Protein AF-A0A9E4YM69-F1 (afdb_monomer_lite)

Structure (mmCIF, N/CA/C/O backbone):
data_AF-A0A9E4YM69-F1
#
_entry.id   AF-A0A9E4YM69-F1
#
loop_
_atom_site.group_PDB
_atom_site.id
_atom_site.type_symbol
_atom_site.label_atom_id
_atom_site.label_alt_id
_atom_site.label_comp_id
_atom_site.label_asym_id
_atom_site.label_entity_id
_atom_site.label_seq_id
_atom_site.pdbx_PDB_ins_code
_atom_site.Cartn_x
_atom_site.Cartn_y
_atom_site.Cartn_z
_atom_site.occupancy
_atom_site.B_iso_or_equiv
_atom_site.auth_seq_id
_atom_site.auth_comp_id
_atom_site.auth_asym_id
_atom_site.auth_atom_id
_atom_site.pdbx_PDB_model_num
ATOM 1 N N . MET A 1 1 ? 1.958 -13.817 25.295 1.00 31.97 1 MET A N 1
ATOM 2 C CA . MET A 1 1 ? 0.758 -14.683 25.170 1.00 31.97 1 MET A CA 1
ATOM 3 C C . MET A 1 1 ? -0.316 -13.852 24.490 1.00 31.97 1 MET A C 1
ATOM 5 O O . MET A 1 1 ? -0.544 -12.756 24.974 1.00 31.97 1 MET A O 1
ATOM 9 N N . LYS A 1 2 ? -0.912 -14.300 23.371 1.00 38.91 2 LYS A N 1
ATOM 10 C CA . LYS A 1 2 ? -1.986 -13.542 22.699 1.00 38.91 2 LYS A CA 1
ATOM 11 C C . LYS A 1 2 ? -3.112 -13.283 23.701 1.00 38.91 2 LYS A C 1
ATOM 13 O O . LYS A 1 2 ? -3.717 -14.230 24.202 1.00 38.91 2 LYS A O 1
ATOM 18 N N . GLN A 1 3 ? -3.333 -12.017 24.010 1.00 53.41 3 GLN A N 1
ATOM 19 C CA . GLN A 1 3 ? -4.423 -11.559 24.845 1.00 53.41 3 GLN A CA 1
ATOM 20 C C . GLN A 1 3 ? -5.729 -11.704 24.036 1.00 53.41 3 GLN A C 1
ATOM 22 O O . GLN A 1 3 ? -5.868 -11.133 22.956 1.00 53.41 3 GLN A O 1
ATOM 27 N N . LEU A 1 4 ? -6.631 -12.583 24.480 1.00 59.03 4 LEU A N 1
ATOM 28 C CA . LEU A 1 4 ? -7.897 -12.854 23.788 1.00 59.03 4 LEU A CA 1
ATOM 29 C C . LEU A 1 4 ? -8.952 -11.816 24.197 1.00 59.03 4 LEU A C 1
ATOM 31 O O . LEU A 1 4 ? -8.995 -11.474 25.382 1.00 59.03 4 LEU A O 1
ATOM 35 N N . PRO A 1 5 ? -9.818 -11.373 23.267 1.00 60.75 5 PRO A N 1
ATOM 36 C CA . PRO A 1 5 ? -10.906 -10.452 23.579 1.00 60.75 5 PRO A CA 1
ATOM 37 C C . PRO A 1 5 ? -11.847 -11.044 24.634 1.00 60.75 5 PRO A C 1
ATOM 39 O O . PRO A 1 5 ? -12.094 -12.257 24.663 1.00 60.75 5 PRO A O 1
ATOM 42 N N . ILE A 1 6 ? -12.356 -10.174 25.506 1.00 66.88 6 ILE A N 1
ATOM 43 C CA . ILE A 1 6 ? -13.303 -10.529 26.557 1.00 66.88 6 ILE A CA 1
ATOM 44 C C . ILE A 1 6 ? -14.677 -10.043 26.113 1.00 66.88 6 ILE A C 1
ATOM 46 O O . ILE A 1 6 ? -14.873 -8.875 25.823 1.00 66.88 6 ILE A O 1
ATOM 50 N N . LEU A 1 7 ? -15.639 -10.944 26.055 1.00 68.69 7 LEU A N 1
ATOM 51 C CA . LEU A 1 7 ? -17.041 -10.639 25.858 1.00 68.69 7 LEU A CA 1
ATOM 52 C C . LEU A 1 7 ? -17.719 -10.571 27.224 1.00 68.69 7 LEU A C 1
ATOM 54 O O . LEU A 1 7 ? -17.587 -11.485 28.041 1.00 68.69 7 LEU A O 1
ATOM 58 N N . LEU A 1 8 ? -18.428 -9.478 27.459 1.00 70.06 8 LEU A N 1
ATOM 59 C CA . LEU A 1 8 ? -19.214 -9.199 28.646 1.00 70.06 8 LEU A CA 1
ATOM 60 C C . LEU A 1 8 ? -20.683 -9.270 28.284 1.00 70.06 8 LEU A C 1
ATOM 62 O O . LEU A 1 8 ? -21.098 -8.695 27.287 1.00 70.06 8 LEU A O 1
ATOM 66 N N . SER A 1 9 ? -21.481 -9.949 29.094 1.00 69.62 9 SER A N 1
ATOM 67 C CA . SER A 1 9 ? -22.930 -9.934 28.937 1.00 69.62 9 SER A CA 1
ATOM 68 C C . SER A 1 9 ? -23.597 -9.733 30.287 1.00 69.62 9 SER A C 1
ATOM 70 O O . SER A 1 9 ? -23.292 -10.456 31.238 1.00 69.62 9 SER A O 1
ATOM 72 N N . TYR A 1 10 ? -24.460 -8.726 30.380 1.00 70.81 10 TYR A N 1
ATOM 73 C CA . TYR A 1 10 ? -25.139 -8.361 31.622 1.00 70.81 10 TYR A CA 1
ATOM 74 C C . TYR A 1 10 ? -26.500 -9.039 31.716 1.00 70.81 10 TYR A C 1
ATOM 76 O O . TYR A 1 10 ? -27.250 -9.082 30.744 1.00 70.81 10 TYR A O 1
ATOM 84 N N . PHE A 1 11 ? -26.825 -9.549 32.901 1.00 69.88 11 PHE A N 1
ATOM 85 C CA . PHE A 1 11 ? -28.088 -10.224 33.173 1.00 69.88 11 PHE A CA 1
ATOM 86 C C . PHE A 1 11 ? -28.798 -9.585 34.360 1.00 69.88 11 PHE A C 1
ATOM 88 O O . PHE A 1 11 ? -28.167 -9.266 35.367 1.00 69.88 11 PHE A O 1
ATOM 95 N N . THR A 1 12 ? -30.122 -9.476 34.264 1.00 66.06 12 THR A N 1
ATOM 96 C CA . THR A 1 12 ? -30.983 -8.981 35.349 1.00 66.06 12 THR A CA 1
ATOM 97 C C . THR A 1 12 ? -31.132 -10.018 36.461 1.00 66.06 12 THR A C 1
ATOM 99 O O . THR A 1 12 ? -31.243 -9.667 37.632 1.00 66.06 12 THR A O 1
ATOM 102 N N . THR A 1 13 ? -31.099 -11.316 36.124 1.00 75.19 13 THR A N 1
ATOM 103 C CA . THR A 1 13 ? -31.256 -12.398 37.103 1.00 75.19 13 THR A CA 1
ATOM 104 C C . THR A 1 13 ? -30.125 -13.422 37.073 1.00 75.19 13 THR A C 1
ATOM 106 O O . THR A 1 13 ? -29.592 -13.825 36.035 1.00 75.19 13 THR A O 1
ATOM 109 N N . LYS A 1 14 ? -29.802 -13.960 38.256 1.00 73.38 14 LYS A N 1
ATOM 110 C CA . LYS A 1 14 ? -28.766 -14.994 38.417 1.00 73.38 14 LYS A CA 1
ATOM 111 C C . LYS A 1 14 ? -29.087 -16.272 37.650 1.00 73.38 14 LYS A C 1
ATOM 113 O O . LYS A 1 14 ? -28.181 -16.976 37.206 1.00 73.38 14 LYS A O 1
ATOM 118 N N . ASN A 1 15 ? -30.371 -16.580 37.503 1.00 75.50 15 ASN A N 1
ATOM 119 C CA . ASN A 1 15 ? -30.829 -17.768 36.797 1.00 75.50 15 ASN A CA 1
ATOM 120 C C . ASN A 1 15 ? -30.594 -17.661 35.288 1.00 75.50 15 ASN A C 1
ATOM 122 O O . ASN A 1 15 ? -30.223 -18.656 34.669 1.00 75.50 15 ASN A O 1
ATOM 126 N N . GLU A 1 16 ? -30.755 -16.480 34.694 1.00 77.00 16 GLU A N 1
ATOM 127 C CA . GLU A 1 16 ? -30.446 -16.245 33.279 1.00 77.00 16 GLU A CA 1
ATOM 128 C C . GLU A 1 16 ? -28.951 -16.328 33.006 1.00 77.00 16 GLU A C 1
ATOM 130 O O . GLU A 1 16 ? -28.550 -17.089 32.129 1.00 77.00 16 GLU A O 1
ATOM 135 N N . ALA A 1 17 ? -28.119 -15.691 33.833 1.00 74.12 17 ALA A N 1
ATOM 136 C CA . ALA A 1 17 ? -26.666 -15.793 33.700 1.00 74.12 17 ALA A CA 1
ATOM 137 C C . ALA A 1 17 ? -26.169 -17.246 33.814 1.00 74.12 17 ALA A C 1
ATOM 139 O O . ALA A 1 17 ? -25.280 -17.681 33.082 1.00 74.12 17 ALA A O 1
ATOM 140 N N . VAL A 1 18 ? -26.763 -18.045 34.709 1.00 77.00 18 VAL A N 1
ATOM 141 C CA . VAL A 1 18 ? -26.432 -19.474 34.849 1.00 77.00 18 VAL A CA 1
ATOM 142 C C . VAL A 1 18 ? -26.949 -20.301 33.664 1.00 77.00 18 VAL A C 1
ATOM 144 O O . VAL A 1 18 ? -26.267 -21.240 33.249 1.00 77.00 18 VAL A O 1
ATOM 147 N N . ARG A 1 19 ? -28.122 -19.977 33.099 1.00 78.25 19 ARG A N 1
ATOM 148 C CA . ARG A 1 19 ? -28.621 -20.594 31.855 1.00 78.25 19 ARG A CA 1
ATOM 149 C C . ARG A 1 19 ? -27.692 -20.282 30.683 1.00 78.25 19 ARG A C 1
ATOM 151 O O . ARG A 1 19 ? -27.323 -21.200 29.953 1.00 78.25 19 ARG A O 1
ATOM 158 N N . ALA A 1 20 ? -27.237 -19.038 30.581 1.00 77.00 20 ALA A N 1
ATOM 159 C CA . ALA A 1 20 ? -26.285 -18.599 29.576 1.00 77.00 20 ALA A CA 1
ATOM 160 C C . ALA A 1 20 ? -24.945 -19.320 29.680 1.00 77.00 20 ALA A C 1
ATOM 162 O O . ALA A 1 20 ? -24.451 -19.874 28.698 1.00 77.00 20 ALA A O 1
ATOM 163 N N . LEU A 1 21 ? -24.409 -19.417 30.896 1.00 77.06 21 LEU A N 1
ATOM 164 C CA . LEU A 1 21 ? -23.176 -20.143 31.174 1.00 77.06 21 LEU A CA 1
ATOM 165 C C . LEU A 1 21 ? -23.270 -21.623 30.755 1.00 77.06 21 LEU A C 1
ATOM 167 O O . LEU A 1 21 ? -22.329 -22.165 30.179 1.00 77.06 21 LEU A O 1
ATOM 171 N N . LYS A 1 22 ? -24.416 -22.278 30.995 1.00 77.88 22 LYS A N 1
ATOM 172 C CA . LYS A 1 22 ? -24.658 -23.660 30.545 1.00 77.88 22 LYS A CA 1
ATOM 173 C C . LYS A 1 22 ? -24.766 -23.764 29.022 1.00 77.88 22 LYS A C 1
ATOM 175 O O . LYS A 1 22 ? -24.184 -24.675 28.439 1.00 77.88 22 LYS A O 1
ATOM 180 N N . ALA A 1 23 ? -25.486 -22.851 28.374 1.00 78.75 23 ALA A N 1
ATOM 181 C CA . ALA A 1 23 ? -25.647 -22.852 26.922 1.00 78.75 23 ALA A CA 1
ATOM 182 C C . ALA A 1 23 ? -24.300 -22.658 26.200 1.00 78.75 23 ALA A C 1
ATOM 184 O O . ALA A 1 23 ? -23.998 -23.384 25.251 1.00 78.75 23 ALA A O 1
ATOM 185 N N . LEU A 1 24 ? -23.442 -21.765 26.697 1.00 79.06 24 LEU A N 1
ATOM 186 C CA . LEU A 1 24 ? -22.089 -21.573 26.167 1.00 79.06 24 LEU A CA 1
ATOM 187 C C . LEU A 1 24 ? -21.205 -22.821 26.365 1.00 79.06 24 LEU A C 1
ATOM 189 O O . LEU A 1 24 ? -20.528 -23.239 25.420 1.00 79.06 24 LEU A O 1
ATOM 193 N N . ASP A 1 25 ? -21.282 -23.492 27.523 1.00 74.44 25 ASP A N 1
ATOM 194 C CA . ASP A 1 25 ? -20.552 -24.751 27.762 1.00 74.44 25 ASP A CA 1
ATOM 195 C C . ASP A 1 25 ? -20.985 -25.866 26.790 1.00 74.44 25 ASP A C 1
ATOM 197 O O . ASP A 1 25 ? -20.140 -26.573 26.233 1.00 74.44 25 ASP A O 1
ATOM 201 N N . THR A 1 26 ? -22.287 -25.986 26.482 1.00 75.81 26 THR A N 1
ATOM 202 C CA . THR A 1 26 ? -22.770 -26.982 25.499 1.00 75.81 26 THR A CA 1
ATOM 203 C C . THR A 1 26 ? -22.208 -26.765 24.093 1.00 75.81 26 THR A C 1
ATOM 205 O O . THR A 1 26 ? -22.029 -27.725 23.342 1.00 75.81 26 THR A O 1
ATOM 208 N N . LYS A 1 27 ? -21.846 -25.524 23.747 1.00 75.62 27 LYS A N 1
ATOM 209 C CA . LYS A 1 27 ? -21.207 -25.156 22.474 1.00 75.62 27 LYS A CA 1
ATOM 210 C C . LYS A 1 27 ? -19.674 -25.235 22.520 1.00 75.62 27 LYS A C 1
ATOM 212 O O . LYS A 1 27 ? -19.019 -24.801 21.575 1.00 75.62 27 LYS A O 1
ATOM 217 N N . ARG A 1 28 ? -19.101 -25.840 23.572 1.00 72.06 28 ARG A N 1
ATOM 218 C CA . ARG A 1 28 ? -17.653 -25.995 23.822 1.00 72.06 28 ARG A CA 1
ATOM 219 C C . ARG A 1 28 ? -16.899 -24.671 24.034 1.00 72.06 28 ARG A C 1
ATOM 221 O O . ARG A 1 28 ? -15.680 -24.632 23.862 1.00 72.06 28 ARG A O 1
ATOM 228 N N . LEU A 1 29 ? -17.586 -23.607 24.452 1.00 70.25 29 LEU A N 1
ATOM 229 C CA . LEU A 1 29 ? -16.965 -22.339 24.844 1.00 70.25 29 LEU A CA 1
ATOM 230 C C . LEU A 1 29 ? -16.593 -22.413 26.330 1.00 70.25 29 LEU A C 1
ATOM 232 O O . LEU A 1 29 ? -17.427 -22.211 27.202 1.00 70.25 29 LEU A O 1
ATOM 236 N N . THR A 1 30 ? -15.344 -22.781 26.620 1.00 62.69 30 THR A N 1
ATOM 237 C CA . THR A 1 30 ? -14.936 -23.231 27.969 1.00 62.69 30 THR A CA 1
ATOM 238 C C . THR A 1 30 ? -14.329 -22.145 28.859 1.00 62.69 30 THR A C 1
ATOM 240 O O . THR A 1 30 ? -14.194 -22.343 30.066 1.00 62.69 30 THR A O 1
ATOM 243 N N . ARG A 1 31 ? -13.968 -20.990 28.294 1.00 70.44 31 ARG A N 1
ATOM 244 C CA . ARG A 1 31 ? -13.380 -19.850 29.016 1.00 70.44 31 ARG A CA 1
ATOM 245 C C . ARG A 1 31 ? -14.457 -18.848 29.438 1.00 70.44 31 ARG A C 1
ATOM 247 O O . ARG A 1 31 ? -14.422 -17.683 29.058 1.00 70.44 31 ARG A O 1
ATOM 254 N N . THR A 1 32 ? -15.440 -19.334 30.188 1.00 72.38 32 THR A N 1
ATOM 255 C CA . THR A 1 32 ? -16.595 -18.551 30.646 1.00 72.38 32 THR A CA 1
ATOM 256 C C . THR A 1 32 ? -16.686 -18.514 32.165 1.00 72.38 32 THR A C 1
ATOM 258 O O . THR A 1 32 ? -16.564 -19.557 32.818 1.00 72.38 32 THR A O 1
ATOM 261 N N . ALA A 1 33 ? -16.993 -17.354 32.731 1.00 72.44 33 ALA A N 1
ATOM 262 C CA . ALA A 1 33 ? -17.283 -17.180 34.148 1.00 72.44 33 ALA A CA 1
ATOM 263 C C . ALA A 1 33 ? -18.448 -16.207 34.338 1.00 72.44 33 ALA A C 1
ATOM 265 O O . ALA A 1 33 ? -18.575 -15.240 33.609 1.00 72.44 33 ALA A O 1
ATOM 266 N N . VAL A 1 34 ? -19.292 -16.445 35.336 1.00 72.44 34 VAL A N 1
ATOM 267 C CA . VAL A 1 34 ? -20.260 -15.459 35.822 1.00 72.44 34 VAL A CA 1
ATOM 268 C C . VAL A 1 34 ? -19.661 -14.792 37.051 1.00 72.44 34 VAL A C 1
ATOM 270 O O . VAL A 1 34 ? -19.283 -15.479 38.001 1.00 72.44 34 VAL A O 1
ATOM 273 N N . ALA A 1 35 ? -19.559 -13.473 37.025 1.00 70.94 35 ALA A N 1
ATOM 274 C CA . ALA A 1 35 ? -19.107 -12.638 38.119 1.00 70.94 35 ALA A CA 1
ATOM 275 C C . ALA A 1 35 ? -20.297 -11.873 38.716 1.00 70.94 35 ALA A C 1
ATOM 277 O O . ALA A 1 35 ? -21.162 -11.392 37.990 1.00 70.94 35 ALA A O 1
ATOM 278 N N . SER A 1 36 ? -20.342 -11.777 40.041 1.00 70.06 36 SER A N 1
ATOM 279 C CA . SER A 1 36 ? -21.305 -10.951 40.782 1.00 70.06 36 SER A CA 1
ATOM 280 C C . SER A 1 36 ? -20.645 -10.425 42.051 1.00 70.06 36 SER A C 1
ATOM 282 O O . SER A 1 36 ? -19.906 -11.188 42.688 1.00 70.06 36 SER A O 1
ATOM 284 N N . ARG A 1 37 ? -20.913 -9.185 42.460 1.00 65.69 37 ARG A N 1
ATOM 285 C CA . ARG A 1 37 ? -20.410 -8.627 43.726 1.00 65.69 37 ARG A CA 1
ATOM 286 C C . ARG A 1 37 ? -21.469 -8.783 44.825 1.00 65.69 37 ARG A C 1
ATOM 288 O O . ARG A 1 37 ? -22.651 -8.600 44.575 1.00 65.69 37 ARG A O 1
ATOM 295 N N . THR A 1 38 ? -21.068 -9.210 46.023 1.00 60.47 38 THR A N 1
ATOM 296 C CA . THR A 1 38 ? -21.970 -9.267 47.195 1.00 60.47 38 THR A CA 1
ATOM 297 C C . THR A 1 38 ? -22.117 -7.891 47.840 1.00 60.47 38 THR A C 1
ATOM 299 O O . THR A 1 38 ? -21.176 -7.114 47.734 1.00 60.47 38 THR A O 1
ATOM 302 N N . GLU A 1 39 ? -23.177 -7.654 48.622 1.00 53.69 39 GLU A N 1
ATOM 303 C CA . GLU A 1 39 ? -23.379 -6.431 49.436 1.00 53.69 39 GLU A CA 1
ATOM 304 C C . GLU A 1 39 ? -22.145 -6.034 50.279 1.00 53.69 39 GLU A C 1
ATOM 306 O O . GLU A 1 39 ? -21.839 -4.861 50.436 1.00 53.69 39 GLU A O 1
ATOM 311 N N . ALA A 1 40 ? -21.351 -7.007 50.745 1.00 49.72 40 ALA A N 1
ATOM 312 C CA . ALA A 1 40 ? -20.087 -6.777 51.462 1.00 49.72 40 ALA A CA 1
ATOM 313 C C . ALA A 1 40 ? -18.872 -6.454 50.553 1.00 49.72 40 ALA A C 1
ATOM 315 O O . ALA A 1 40 ? -17.722 -6.563 50.977 1.00 49.72 40 ALA A O 1
ATOM 316 N N . GLY A 1 41 ? -19.087 -6.159 49.268 1.00 53.28 41 GLY A N 1
ATOM 317 C CA . GLY A 1 41 ? -18.052 -5.789 48.297 1.00 53.28 41 GLY A CA 1
ATOM 318 C C . GLY A 1 41 ? -17.218 -6.939 47.707 1.00 53.28 41 GLY A C 1
ATOM 319 O O . GLY A 1 41 ? -16.428 -6.698 46.790 1.00 53.28 41 GLY A O 1
ATOM 320 N N . ALA A 1 42 ? -17.384 -8.184 48.172 1.00 53.12 42 ALA A N 1
ATOM 321 C CA . ALA A 1 42 ? -16.608 -9.339 47.706 1.00 53.12 42 ALA A CA 1
ATOM 322 C C . ALA A 1 42 ? -17.063 -9.869 46.328 1.00 53.12 42 ALA A C 1
ATOM 324 O O . ALA A 1 42 ? -18.250 -10.094 46.079 1.00 53.12 42 ALA A O 1
ATOM 325 N N . LEU A 1 43 ? -16.100 -10.138 45.437 1.00 57.25 43 LEU A N 1
ATOM 326 C CA . LEU A 1 43 ? -16.345 -10.696 44.104 1.00 57.25 43 LEU A CA 1
ATOM 327 C C . LEU A 1 43 ? -16.603 -12.213 44.174 1.00 57.25 43 LEU A C 1
ATOM 329 O O . LEU A 1 43 ? -15.749 -12.984 44.618 1.00 57.25 43 LEU A O 1
ATOM 333 N N . ARG A 1 44 ? -17.754 -12.672 43.677 1.00 61.59 44 ARG A N 1
ATOM 334 C CA . ARG A 1 44 ? -18.069 -14.095 43.483 1.00 61.59 44 ARG A CA 1
ATOM 335 C C . ARG A 1 44 ? -17.960 -14.455 42.004 1.00 61.59 44 ARG A C 1
ATOM 337 O O . ARG A 1 44 ? -18.776 -14.015 41.203 1.00 61.59 44 ARG A O 1
ATOM 344 N N . LEU A 1 45 ? -16.982 -15.295 41.663 1.00 61.12 45 LEU A N 1
ATOM 345 C CA . LEU A 1 45 ? -16.802 -15.876 40.327 1.00 61.12 45 LEU A CA 1
ATOM 346 C C . LEU A 1 45 ? -17.318 -17.321 40.297 1.00 61.12 45 LEU A C 1
ATOM 348 O O . LEU A 1 45 ? -16.940 -18.139 41.137 1.00 61.12 45 LEU A O 1
ATOM 352 N N . ARG A 1 46 ? -18.153 -17.654 39.310 1.00 66.62 46 ARG A N 1
ATOM 353 C CA . ARG A 1 46 ? -18.680 -19.002 39.063 1.00 66.62 46 ARG A CA 1
ATOM 354 C C . ARG A 1 46 ? -18.416 -19.405 37.613 1.00 66.62 46 ARG A C 1
ATOM 356 O O . ARG A 1 46 ? -19.028 -18.857 36.707 1.00 66.62 46 ARG A O 1
ATOM 363 N N . SER A 1 47 ? -17.545 -20.383 37.383 1.00 66.94 47 SER A N 1
ATOM 364 C CA . SER A 1 47 ? -17.306 -20.978 36.058 1.00 66.94 47 SER A CA 1
ATOM 365 C C . SER A 1 47 ? -17.817 -22.422 36.001 1.00 66.94 47 SER A C 1
ATOM 367 O O . SER A 1 47 ? -17.996 -23.073 37.033 1.00 66.94 47 SER A O 1
ATOM 369 N N . LEU A 1 48 ? -18.075 -22.927 34.790 1.00 61.03 48 LEU A N 1
ATOM 370 C CA . LEU A 1 48 ? -18.595 -24.282 34.554 1.00 61.03 48 LEU A CA 1
ATOM 371 C C . LEU A 1 48 ? -17.512 -25.286 34.116 1.00 61.03 48 LEU A C 1
ATOM 373 O O . LEU A 1 48 ? -17.835 -26.348 33.594 1.00 61.03 48 LEU A O 1
ATOM 377 N N . SER A 1 49 ? -16.227 -25.016 34.387 1.00 56.16 49 SER A N 1
ATOM 378 C CA . SER A 1 49 ? -15.070 -25.839 33.967 1.00 56.16 49 SER A CA 1
ATOM 379 C C . SER A 1 49 ? -14.981 -27.238 34.620 1.00 56.16 49 SER A C 1
ATOM 381 O O . SER A 1 49 ? -13.936 -27.893 34.604 1.00 56.16 49 SER A O 1
ATOM 383 N N . TRP A 1 50 ? -16.095 -27.746 35.152 1.00 50.56 50 TRP A N 1
ATOM 384 C CA . TRP A 1 50 ? -16.238 -29.017 35.858 1.00 50.56 50 TRP A CA 1
ATOM 385 C C . TRP A 1 50 ? -15.958 -30.245 34.970 1.00 50.56 50 TRP A C 1
ATOM 387 O O . TRP A 1 50 ? -15.653 -31.309 35.492 1.00 50.56 50 TRP A O 1
ATOM 397 N N . ARG A 1 51 ? -15.960 -30.140 33.631 1.00 52.12 51 ARG A N 1
ATOM 398 C CA . ARG A 1 51 ? -15.744 -31.300 32.734 1.00 52.12 51 ARG A CA 1
ATOM 399 C C . ARG A 1 51 ? -14.389 -32.015 32.890 1.00 52.12 51 ARG A C 1
ATOM 401 O O . ARG A 1 51 ? -14.258 -33.135 32.410 1.00 52.12 51 ARG A O 1
ATOM 408 N N . ARG A 1 52 ? -13.390 -31.421 33.560 1.00 54.59 52 ARG A N 1
ATOM 409 C CA . ARG A 1 52 ? -12.085 -32.069 33.826 1.00 54.59 52 ARG A CA 1
ATOM 410 C C . ARG A 1 52 ? -11.916 -32.611 35.248 1.00 54.59 52 ARG A C 1
ATOM 412 O O . ARG A 1 52 ? -10.956 -33.335 35.489 1.00 54.59 52 ARG A O 1
ATOM 419 N N . THR A 1 53 ? -12.817 -32.313 36.185 1.00 57.47 53 THR A N 1
ATOM 420 C CA . THR A 1 53 ? -12.717 -32.843 37.556 1.00 57.47 53 THR A CA 1
ATOM 421 C C . THR A 1 53 ? -12.823 -34.370 37.635 1.00 57.47 53 THR A C 1
ATOM 423 O O . THR A 1 53 ? -12.003 -34.924 38.359 1.00 57.47 53 THR A O 1
ATOM 426 N N . PRO A 1 54 ? -13.682 -35.096 36.877 1.00 59.88 54 PRO A N 1
ATOM 427 C CA . PRO A 1 54 ? -13.675 -36.560 36.945 1.00 59.88 54 PRO A CA 1
ATOM 428 C C . PRO A 1 54 ? -12.360 -37.164 36.438 1.00 59.88 54 PRO A C 1
ATOM 430 O O . PRO A 1 54 ? -11.922 -38.174 36.971 1.00 59.88 54 PRO A O 1
ATOM 433 N N . PHE A 1 55 ? -11.683 -36.521 35.478 1.00 61.19 55 PHE A N 1
ATOM 434 C CA . PHE A 1 55 ? -10.368 -36.957 35.000 1.00 61.19 55 PHE A CA 1
ATOM 435 C C . PHE A 1 55 ? -9.285 -36.806 36.077 1.00 61.19 55 PHE A C 1
ATOM 437 O O . PHE A 1 55 ? -8.508 -37.728 36.293 1.00 61.19 55 PHE A O 1
ATOM 444 N N . TRP A 1 56 ? -9.256 -35.678 36.795 1.00 58.16 56 TRP A N 1
ATOM 445 C CA . TRP A 1 56 ? -8.299 -35.464 37.888 1.00 58.16 56 TRP A CA 1
ATOM 446 C C . TRP A 1 56 ? -8.594 -36.329 39.118 1.00 58.16 56 TRP A C 1
ATOM 448 O O . TRP A 1 56 ? -7.657 -36.825 39.737 1.00 58.16 56 TRP A O 1
ATOM 458 N N . ILE A 1 57 ? -9.872 -36.563 39.438 1.00 62.41 57 ILE A N 1
ATOM 459 C CA . ILE A 1 57 ? -10.282 -37.508 40.489 1.00 62.41 57 ILE A CA 1
ATOM 460 C C . ILE A 1 57 ? -9.850 -38.928 40.106 1.00 62.41 57 ILE A C 1
ATOM 462 O O . ILE A 1 57 ? -9.257 -39.620 40.929 1.00 62.41 57 ILE A O 1
ATOM 466 N N . ALA A 1 58 ? -10.082 -39.345 38.856 1.00 63.44 58 ALA A N 1
ATOM 467 C CA . ALA A 1 58 ? -9.655 -40.649 38.359 1.00 63.44 58 ALA A CA 1
ATOM 468 C C . ALA A 1 58 ? -8.126 -40.788 38.371 1.00 63.44 58 ALA A C 1
ATOM 470 O O . ALA A 1 58 ? -7.623 -41.794 38.851 1.00 63.44 58 ALA A O 1
ATOM 471 N N . ALA A 1 59 ? -7.381 -39.773 37.924 1.00 64.50 59 ALA A N 1
ATOM 472 C CA . ALA A 1 59 ? -5.918 -39.782 37.936 1.00 64.50 59 ALA A CA 1
ATOM 473 C C . ALA A 1 59 ? -5.344 -39.844 39.363 1.00 64.50 59 ALA A C 1
ATOM 475 O O . ALA A 1 59 ? -4.438 -40.631 39.621 1.00 64.50 59 ALA A O 1
ATOM 476 N N . ALA A 1 60 ? -5.894 -39.070 40.305 1.00 63.06 60 ALA A N 1
ATOM 477 C CA . ALA A 1 60 ? -5.483 -39.111 41.709 1.00 63.06 60 ALA A CA 1
ATOM 478 C C . ALA A 1 60 ? -5.814 -40.463 42.365 1.00 63.06 60 ALA A C 1
ATOM 480 O O . ALA A 1 60 ? -4.971 -41.025 43.064 1.00 63.06 60 ALA A O 1
ATOM 481 N N . ALA A 1 61 ? -6.996 -41.024 42.086 1.00 62.44 61 ALA A N 1
ATOM 482 C CA . ALA A 1 61 ? -7.372 -42.359 42.546 1.00 62.44 61 ALA A CA 1
ATOM 483 C C . ALA A 1 61 ? -6.434 -43.443 41.983 1.00 62.44 61 ALA A C 1
ATOM 485 O O . ALA A 1 61 ? -6.056 -44.357 42.710 1.00 62.44 61 ALA A O 1
ATOM 486 N N . LEU A 1 62 ? -6.002 -43.314 40.724 1.00 66.88 62 LEU A N 1
ATOM 487 C CA . LEU A 1 62 ? -5.099 -44.262 40.062 1.00 66.88 62 LEU A CA 1
ATOM 488 C C . LEU A 1 62 ? -3.667 -44.179 40.611 1.00 66.88 62 LEU A C 1
ATOM 490 O O . LEU A 1 62 ? -3.035 -45.211 40.806 1.00 66.88 62 LEU A O 1
ATOM 494 N N . ILE A 1 63 ? -3.177 -42.977 40.934 1.00 68.25 63 ILE A N 1
ATOM 495 C CA . ILE A 1 63 ? -1.868 -42.774 41.582 1.00 68.25 63 ILE A CA 1
ATOM 496 C C . ILE A 1 63 ? -1.856 -43.390 42.987 1.00 68.25 63 ILE A C 1
ATOM 498 O O . ILE A 1 63 ? -0.899 -44.068 43.359 1.00 68.25 63 ILE A O 1
ATOM 502 N N . VAL A 1 64 ? -2.929 -43.204 43.760 1.00 64.75 64 VAL A N 1
ATOM 503 C CA . VAL A 1 64 ? -3.039 -43.777 45.110 1.00 64.75 64 VAL A CA 1
ATOM 504 C C . VAL A 1 64 ? -3.240 -45.296 45.066 1.00 64.75 64 VAL A C 1
ATOM 506 O O . VAL A 1 64 ? -2.652 -46.013 45.878 1.00 64.75 64 VAL A O 1
ATOM 509 N N . ALA A 1 65 ? -3.981 -45.819 44.084 1.00 63.22 65 ALA A N 1
ATOM 510 C CA . ALA A 1 65 ? -4.082 -47.258 43.835 1.00 63.22 65 ALA A CA 1
ATOM 511 C C . ALA A 1 65 ? -2.723 -47.869 43.434 1.00 63.22 65 ALA A C 1
ATOM 513 O O . ALA A 1 65 ? -2.331 -48.908 43.958 1.00 63.22 65 ALA A O 1
ATOM 514 N N . ALA A 1 66 ? -1.956 -47.191 42.574 1.00 63.88 66 ALA A N 1
ATOM 515 C CA . ALA A 1 66 ? -0.619 -47.623 42.163 1.00 63.88 66 ALA A CA 1
ATOM 516 C C . ALA A 1 66 ? 0.396 -47.606 43.321 1.00 63.88 66 ALA A C 1
ATOM 518 O O . ALA A 1 66 ? 1.225 -48.507 43.421 1.00 63.88 66 ALA A O 1
ATOM 519 N N . GLY A 1 67 ? 0.311 -46.618 44.218 1.00 61.69 67 GLY A N 1
ATOM 520 C CA . GLY A 1 67 ? 1.177 -46.517 45.397 1.00 61.69 67 GLY A CA 1
ATOM 521 C C . GLY A 1 67 ? 0.829 -47.489 46.532 1.00 61.69 67 GLY A C 1
ATOM 522 O O . GLY A 1 67 ? 1.701 -47.834 47.325 1.00 61.69 67 GLY A O 1
ATOM 523 N N . SER A 1 68 ? -0.420 -47.962 46.608 1.00 62.47 68 SER A N 1
ATOM 524 C CA . SER A 1 68 ? -0.879 -48.904 47.645 1.00 62.47 68 SER A CA 1
ATOM 525 C C . SER A 1 68 ? -0.715 -50.381 47.264 1.00 62.47 68 SER A C 1
ATOM 527 O O . SER A 1 68 ? -0.592 -51.220 48.154 1.00 62.47 68 SER A O 1
ATOM 529 N N . LEU A 1 69 ? -0.621 -50.702 45.969 1.00 59.12 69 LEU A N 1
ATOM 530 C CA . LEU A 1 69 ? -0.333 -52.050 45.455 1.00 59.12 69 LEU A CA 1
ATOM 531 C C . LEU A 1 69 ? 0.948 -52.702 46.029 1.00 59.12 69 LEU A C 1
ATOM 533 O O . LEU A 1 69 ? 0.863 -53.851 46.466 1.00 59.12 69 LEU A O 1
ATOM 537 N N . PRO A 1 70 ? 2.113 -52.025 46.106 1.00 58.22 70 PRO A N 1
ATOM 538 C CA . PRO A 1 70 ? 3.310 -52.625 46.703 1.00 58.22 70 PRO A CA 1
ATOM 539 C C . PRO A 1 70 ? 3.214 -52.781 48.230 1.00 58.22 70 PRO A C 1
ATOM 541 O O . PRO A 1 70 ? 3.790 -53.713 48.783 1.00 58.22 70 PRO A O 1
ATOM 544 N N . ALA A 1 71 ? 2.456 -51.919 48.918 1.00 55.72 71 ALA A N 1
ATOM 545 C CA . ALA A 1 71 ? 2.249 -52.013 50.366 1.00 55.72 71 ALA A CA 1
ATOM 546 C C . ALA A 1 71 ? 1.271 -53.141 50.749 1.00 55.72 71 ALA A C 1
ATOM 548 O O . ALA A 1 71 ? 1.464 -53.813 51.760 1.00 55.72 71 ALA A O 1
ATOM 549 N N . ALA A 1 72 ? 0.252 -53.389 49.918 1.00 54.53 72 ALA A N 1
ATOM 550 C CA . ALA A 1 72 ? -0.699 -54.485 50.098 1.00 54.53 72 ALA A CA 1
ATOM 551 C C . ALA A 1 72 ? -0.069 -55.869 49.853 1.00 54.53 72 ALA A C 1
ATOM 553 O O . ALA A 1 72 ? -0.485 -56.844 50.471 1.00 54.53 72 ALA A O 1
ATOM 554 N N . ALA A 1 73 ? 0.963 -55.957 49.005 1.00 57.81 73 ALA A N 1
ATOM 555 C CA . ALA A 1 73 ? 1.707 -57.196 48.761 1.00 57.81 73 ALA A CA 1
ATOM 556 C C . ALA A 1 73 ? 2.605 -57.624 49.944 1.00 57.81 73 ALA A C 1
ATOM 558 O O . ALA A 1 73 ? 2.980 -58.790 50.026 1.00 57.81 73 ALA A O 1
ATOM 559 N N . LEU A 1 74 ? 2.944 -56.703 50.858 1.00 58.00 74 LEU A N 1
ATOM 560 C CA . LEU A 1 74 ? 3.805 -56.964 52.022 1.00 58.00 74 LEU A CA 1
ATOM 561 C C . LEU A 1 74 ? 3.041 -57.297 53.314 1.00 58.00 74 LEU A C 1
ATOM 563 O O . LEU A 1 74 ? 3.629 -57.842 54.244 1.00 58.00 74 LEU A O 1
ATOM 567 N N . LEU A 1 75 ? 1.752 -56.963 53.395 1.00 58.09 75 LEU A N 1
ATOM 568 C CA . LEU A 1 75 ? 0.931 -57.134 54.595 1.00 58.09 75 LEU A CA 1
ATOM 569 C C . LEU A 1 75 ? -0.170 -58.159 54.322 1.00 58.09 75 LEU A C 1
ATOM 571 O O . LEU A 1 75 ? -1.314 -57.817 54.023 1.00 58.09 75 LEU A O 1
ATOM 575 N N . SER A 1 76 ? 0.188 -59.437 54.426 1.00 56.41 76 SER A N 1
ATOM 576 C CA . SER A 1 76 ? -0.778 -60.529 54.415 1.00 56.41 76 SER A CA 1
ATOM 577 C C . SER A 1 76 ? -1.664 -60.460 55.667 1.00 56.41 76 SER A C 1
ATOM 579 O O . SER A 1 76 ? -1.190 -60.686 56.777 1.00 56.41 76 SER A O 1
ATOM 581 N N . GLU A 1 77 ? -2.942 -60.139 55.433 1.00 57.47 77 GLU A N 1
ATOM 582 C CA . GLU A 1 77 ? -4.157 -60.626 56.125 1.00 57.47 77 GLU A CA 1
ATOM 583 C C . GLU A 1 77 ? -5.158 -59.628 56.747 1.00 57.47 77 GLU A C 1
ATOM 585 O O . GLU A 1 77 ? -6.266 -60.070 57.024 1.00 57.47 77 GLU A O 1
ATOM 590 N N . ILE A 1 78 ? -4.935 -58.308 56.901 1.00 55.78 78 ILE A N 1
ATOM 591 C CA . ILE A 1 78 ? -5.983 -57.447 57.548 1.00 55.78 78 ILE A CA 1
ATOM 592 C C . ILE A 1 78 ? -6.274 -56.089 56.857 1.00 55.78 78 ILE A C 1
ATOM 594 O O . ILE A 1 78 ? -7.153 -55.334 57.268 1.00 55.78 78 ILE A O 1
ATOM 598 N N . ALA A 1 79 ? -5.638 -55.739 55.741 1.00 54.41 79 ALA A N 1
ATOM 599 C CA . ALA A 1 79 ? -5.630 -54.336 55.295 1.00 54.41 79 ALA A CA 1
ATOM 600 C C . ALA A 1 79 ? -6.691 -53.903 54.248 1.00 54.41 79 ALA A C 1
ATOM 602 O O . ALA A 1 79 ? -6.461 -52.919 53.543 1.00 54.41 79 ALA A O 1
ATOM 603 N N . PHE A 1 80 ? -7.865 -54.544 54.135 1.00 54.12 80 PHE A N 1
ATOM 604 C CA . PHE A 1 80 ? -8.872 -54.094 53.146 1.00 54.12 80 PHE A CA 1
ATOM 605 C C . PHE A 1 80 ? -9.506 -52.734 53.513 1.00 54.12 80 PHE A C 1
ATOM 607 O O . PHE A 1 80 ? -9.689 -51.875 52.653 1.00 54.12 80 PHE A O 1
ATOM 614 N N . GLY A 1 81 ? -9.771 -52.487 54.802 1.00 61.78 81 GLY A N 1
ATOM 615 C CA . GLY A 1 81 ? -10.309 -51.206 55.290 1.00 61.78 81 GLY A CA 1
ATOM 616 C C . GLY A 1 81 ? -9.378 -50.001 55.051 1.00 61.78 81 GLY A C 1
ATOM 617 O O . GLY A 1 81 ? -9.812 -49.017 54.448 1.00 61.78 81 GLY A O 1
ATOM 618 N N . PRO A 1 82 ? -8.093 -50.067 55.455 1.00 62.84 82 PRO A N 1
ATOM 619 C CA . PRO A 1 82 ? -7.119 -48.996 55.231 1.00 62.84 82 PRO A CA 1
ATOM 6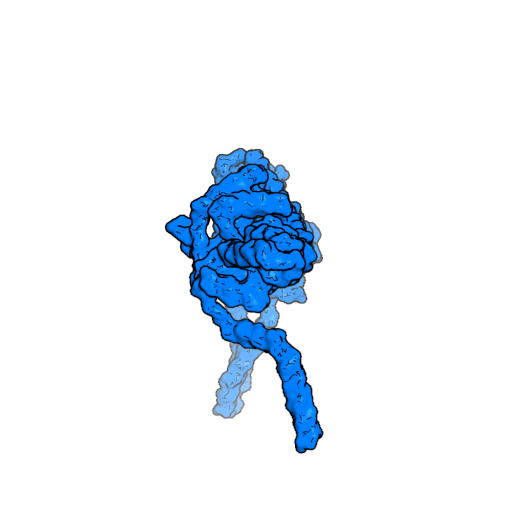20 C C . PRO A 1 82 ? -6.917 -48.636 53.755 1.00 62.84 82 PRO A C 1
ATOM 622 O O . PRO A 1 82 ? -6.780 -47.458 53.431 1.00 62.84 82 PRO A O 1
ATOM 625 N N . ALA A 1 83 ? -6.946 -49.623 52.853 1.00 58.94 83 ALA A N 1
ATOM 626 C CA . ALA A 1 83 ? -6.792 -49.392 51.418 1.00 58.94 83 ALA A CA 1
ATOM 627 C C . ALA A 1 83 ? -7.976 -48.605 50.826 1.00 58.94 83 ALA A C 1
ATOM 629 O O . ALA A 1 83 ? -7.775 -47.650 50.076 1.00 58.94 83 ALA A O 1
ATOM 630 N N . VAL A 1 84 ? -9.210 -48.942 51.215 1.00 62.41 84 VAL A N 1
ATOM 631 C CA . VAL A 1 84 ? -10.413 -48.209 50.783 1.00 62.41 84 VAL A CA 1
ATOM 632 C C . VAL A 1 84 ? -10.403 -46.775 51.320 1.00 62.41 84 VAL A C 1
ATOM 634 O O . VAL A 1 84 ? -10.695 -45.837 50.577 1.00 62.41 84 VAL A O 1
ATOM 637 N N . ILE A 1 85 ? -10.001 -46.580 52.581 1.00 66.69 85 ILE A N 1
ATOM 638 C CA . ILE A 1 85 ? -9.868 -45.242 53.176 1.00 66.69 85 ILE A CA 1
ATOM 639 C C . ILE A 1 85 ? -8.799 -44.427 52.437 1.00 66.69 85 ILE A C 1
ATOM 641 O O . ILE A 1 85 ? -9.046 -43.268 52.112 1.00 66.69 85 ILE A O 1
ATOM 645 N N . ALA A 1 86 ? -7.651 -45.021 52.102 1.00 62.72 86 ALA A N 1
ATOM 646 C CA . ALA A 1 86 ? -6.597 -44.343 51.350 1.00 62.72 86 ALA A CA 1
ATOM 647 C C . ALA A 1 86 ? -7.077 -43.889 49.961 1.00 62.72 86 ALA A C 1
ATOM 649 O O . ALA A 1 86 ? -6.814 -42.752 49.570 1.00 62.72 86 ALA A O 1
ATOM 650 N N . VAL A 1 87 ? -7.840 -44.722 49.243 1.00 65.75 87 VAL A N 1
ATOM 651 C CA . VAL A 1 87 ? -8.428 -44.360 47.940 1.00 65.75 87 VAL A CA 1
ATOM 652 C C . VAL A 1 87 ? -9.445 -43.224 48.077 1.00 65.75 87 VAL A C 1
ATOM 654 O O . VAL A 1 87 ? -9.415 -42.285 47.282 1.00 65.75 87 VAL A O 1
ATOM 657 N N . LEU A 1 88 ? -10.310 -43.256 49.096 1.00 67.50 88 LEU A N 1
ATOM 658 C CA . LEU A 1 88 ? -11.292 -42.194 49.345 1.00 67.50 88 LEU A CA 1
ATOM 659 C C . LEU A 1 88 ? -10.626 -40.869 49.743 1.00 67.50 88 LEU A C 1
ATOM 661 O O . LEU A 1 88 ? -11.009 -39.815 49.234 1.00 67.50 88 LEU A O 1
ATOM 665 N N . VAL A 1 89 ? -9.597 -40.913 50.595 1.00 68.62 89 VAL A N 1
ATOM 666 C CA . VAL A 1 89 ? -8.796 -39.736 50.963 1.00 68.62 89 VAL A CA 1
ATOM 667 C C . VAL A 1 89 ? -8.036 -39.207 49.747 1.00 68.62 89 VAL A C 1
ATOM 669 O O . VAL A 1 89 ? -8.037 -38.004 49.510 1.00 68.62 89 VAL A O 1
ATOM 672 N N . GLY A 1 90 ? -7.464 -40.082 48.920 1.00 63.78 90 GLY A N 1
ATOM 673 C CA . GLY A 1 90 ? -6.811 -39.717 47.663 1.00 63.78 90 GLY A CA 1
ATOM 674 C C . GLY A 1 90 ? -7.756 -39.047 46.666 1.00 63.78 90 GLY A C 1
ATOM 675 O O . GLY A 1 90 ? -7.412 -38.024 46.074 1.00 63.78 90 GLY A O 1
ATOM 676 N N . ALA A 1 91 ? -8.975 -39.571 46.525 1.00 66.88 91 ALA A N 1
ATOM 677 C CA . ALA A 1 91 ? -10.018 -38.980 45.695 1.00 66.88 91 ALA A CA 1
ATOM 678 C C . ALA A 1 91 ? -10.472 -37.613 46.234 1.00 66.88 91 ALA A C 1
ATOM 680 O O . ALA A 1 91 ? -10.638 -36.677 45.452 1.00 66.88 91 ALA A O 1
ATOM 681 N N . LEU A 1 92 ? -10.617 -37.468 47.557 1.00 70.75 92 LEU A N 1
ATOM 682 C CA . LEU A 1 92 ? -10.969 -36.203 48.207 1.00 70.75 92 LEU A CA 1
ATOM 683 C C . LEU A 1 92 ? -9.858 -35.155 48.049 1.00 70.75 92 LEU A C 1
ATOM 685 O O . LEU A 1 92 ? -10.137 -34.022 47.665 1.00 70.75 92 LEU A O 1
ATOM 689 N N . VAL A 1 93 ? -8.599 -35.530 48.294 1.00 68.69 93 VAL A N 1
ATOM 690 C CA . VAL A 1 93 ? -7.432 -34.652 48.121 1.00 68.69 93 VAL A CA 1
ATOM 691 C C . VAL A 1 93 ? -7.281 -34.261 46.655 1.00 68.69 93 VAL A C 1
ATOM 693 O O . VAL A 1 93 ? -7.115 -33.082 46.366 1.00 68.69 93 VAL A O 1
ATOM 696 N N . GLY A 1 94 ? -7.420 -35.206 45.722 1.00 65.25 94 GLY A N 1
ATOM 697 C CA . GLY A 1 94 ? -7.409 -34.935 44.284 1.00 65.25 94 GLY A CA 1
ATOM 698 C C . GLY A 1 94 ? -8.541 -34.004 43.847 1.00 65.25 94 GLY A C 1
ATOM 699 O O . GLY A 1 94 ? -8.314 -33.084 43.061 1.00 65.25 94 GLY A O 1
ATOM 700 N N . TRP A 1 95 ? -9.743 -34.178 44.402 1.00 68.56 95 TRP A N 1
ATOM 701 C CA . TRP A 1 95 ? -10.872 -33.276 44.177 1.00 68.56 95 TRP A CA 1
ATOM 702 C C . TRP A 1 95 ? -10.599 -31.867 44.717 1.00 68.56 95 TRP A C 1
ATOM 704 O O . TRP A 1 95 ? -10.823 -30.893 43.999 1.00 68.56 95 TRP A O 1
ATOM 714 N N . LEU A 1 96 ? -10.052 -31.749 45.930 1.00 68.38 96 LEU A N 1
ATOM 715 C CA . LEU A 1 96 ? -9.681 -30.471 46.545 1.00 68.38 96 LEU A CA 1
ATOM 716 C C . LEU A 1 96 ? -8.552 -29.764 45.781 1.00 68.38 96 LEU A C 1
ATOM 718 O O . LEU A 1 96 ? -8.633 -28.556 45.561 1.00 68.38 96 LEU A O 1
ATOM 722 N N . LEU A 1 97 ? -7.535 -30.497 45.319 1.00 64.94 97 LEU A N 1
ATOM 723 C CA . LEU A 1 97 ? -6.436 -29.962 44.508 1.00 64.94 97 LEU A CA 1
ATOM 724 C C . LEU A 1 97 ? -6.935 -29.504 43.136 1.00 64.94 97 LEU A C 1
ATOM 726 O O . LEU A 1 97 ? -6.624 -28.395 42.709 1.00 64.94 97 LEU A O 1
ATOM 730 N N . ALA A 1 98 ? -7.766 -30.309 42.469 1.00 61.94 98 ALA A N 1
ATOM 731 C CA . ALA A 1 98 ? -8.392 -29.928 41.207 1.00 61.94 98 ALA A CA 1
ATOM 732 C C . ALA A 1 98 ? -9.298 -28.699 41.377 1.00 61.94 98 ALA A C 1
ATOM 734 O O . ALA A 1 98 ? -9.278 -27.798 40.538 1.00 61.94 98 ALA A O 1
ATOM 735 N N . TRP A 1 99 ? -10.055 -28.625 42.475 1.00 66.31 99 TRP A N 1
ATOM 736 C CA . TRP A 1 99 ? -10.872 -27.465 42.825 1.00 66.31 99 TRP A CA 1
ATOM 737 C C . TRP A 1 99 ? -10.017 -26.212 43.059 1.00 66.31 99 TRP A C 1
ATOM 739 O O . TRP A 1 99 ? -10.313 -25.161 42.488 1.00 66.31 99 TRP A O 1
ATOM 749 N N . ALA A 1 100 ? -8.925 -26.323 43.819 1.00 64.19 100 ALA A N 1
ATOM 750 C CA . ALA A 1 100 ? -8.016 -25.217 44.113 1.00 64.19 100 ALA A CA 1
ATOM 751 C C . ALA A 1 100 ? -7.278 -24.716 42.860 1.00 64.19 100 ALA A C 1
ATOM 753 O O . ALA A 1 100 ? -7.249 -23.512 42.606 1.00 64.19 100 ALA A O 1
ATOM 754 N N . VAL A 1 101 ? -6.745 -25.623 42.034 1.00 62.28 101 VAL A N 1
ATOM 755 C CA . VAL A 1 101 ? -6.065 -25.290 40.770 1.00 62.28 101 VAL A CA 1
ATOM 756 C C . VAL A 1 101 ? -7.034 -24.640 39.788 1.00 62.28 101 VAL A C 1
ATOM 758 O O . VAL A 1 101 ? -6.695 -23.636 39.168 1.00 62.28 101 VAL A O 1
ATOM 761 N N . ASN A 1 102 ? -8.257 -25.160 39.669 1.00 62.81 102 ASN A N 1
ATOM 762 C CA . ASN A 1 102 ? -9.275 -24.583 38.797 1.00 62.81 102 ASN A CA 1
ATOM 763 C C . ASN A 1 102 ? -9.701 -23.186 39.280 1.00 62.81 102 ASN A C 1
ATOM 765 O O . ASN A 1 102 ? -9.764 -22.252 38.483 1.00 62.81 102 ASN A O 1
ATOM 769 N N . ARG A 1 103 ? -9.902 -23.006 40.593 1.00 63.53 103 ARG A N 1
ATOM 770 C CA . ARG A 1 103 ? -10.196 -21.697 41.194 1.00 63.53 103 ARG A CA 1
ATOM 771 C C . ARG A 1 103 ? -9.063 -20.697 40.952 1.00 63.53 103 ARG A C 1
ATOM 773 O O . ARG A 1 103 ? -9.338 -19.563 40.573 1.00 63.53 103 ARG A O 1
ATOM 780 N N . ALA A 1 104 ? -7.809 -21.119 41.108 1.00 59.31 104 ALA A N 1
ATOM 781 C CA . ALA A 1 104 ? -6.639 -20.288 40.836 1.00 59.31 104 ALA A CA 1
ATOM 782 C C . ALA A 1 104 ? -6.483 -19.961 39.341 1.00 59.31 104 ALA A C 1
ATOM 784 O O . ALA A 1 104 ? -6.092 -18.850 38.994 1.00 59.31 104 ALA A O 1
ATOM 785 N N . HIS A 1 105 ? -6.807 -20.899 38.447 1.00 62.31 105 HIS A N 1
ATOM 786 C CA . HIS A 1 105 ? -6.723 -20.697 37.001 1.00 62.31 105 HIS A CA 1
ATOM 787 C C . HIS A 1 105 ? -7.799 -19.731 36.491 1.00 62.31 105 HIS A C 1
ATOM 789 O O . HIS A 1 105 ? -7.485 -18.836 35.714 1.00 62.31 105 HIS A O 1
ATOM 795 N N . VAL A 1 106 ? -9.038 -19.855 36.978 1.00 58.38 106 VAL A N 1
ATOM 796 C CA . VAL A 1 106 ? -10.137 -18.920 36.677 1.00 58.38 106 VAL A CA 1
ATOM 797 C C . VAL A 1 106 ? -9.845 -17.539 37.262 1.00 58.38 106 VAL A C 1
ATOM 799 O O . VAL A 1 106 ? -10.032 -16.542 36.575 1.00 58.38 106 VAL A O 1
ATOM 802 N N . ALA A 1 107 ? -9.328 -17.469 38.495 1.00 57.41 107 ALA A N 1
ATOM 803 C CA . ALA A 1 107 ? -8.901 -16.204 39.085 1.00 57.41 107 ALA A CA 1
ATOM 804 C C . ALA A 1 107 ? -7.807 -15.540 38.234 1.00 57.41 107 ALA A C 1
ATOM 806 O O . ALA A 1 107 ? -7.969 -14.385 37.871 1.00 57.41 107 ALA A O 1
ATOM 807 N N . ARG A 1 108 ? -6.765 -16.282 37.821 1.00 59.47 108 ARG A N 1
ATOM 808 C CA . ARG A 1 108 ? -5.691 -15.774 36.943 1.00 59.47 108 ARG A CA 1
ATOM 809 C C . ARG A 1 108 ? -6.164 -15.350 35.548 1.00 59.47 108 ARG A C 1
ATOM 811 O O . ARG A 1 108 ? -5.552 -14.475 34.951 1.00 59.47 108 ARG A O 1
ATOM 818 N N . GLN A 1 109 ? -7.207 -15.983 35.007 1.00 57.47 109 GLN A N 1
ATOM 819 C CA . GLN A 1 109 ? -7.748 -15.645 33.683 1.00 57.47 109 GLN A CA 1
ATOM 820 C C . GLN A 1 109 ? -8.465 -14.291 33.659 1.00 57.47 109 GLN A C 1
ATOM 822 O O . GLN A 1 109 ? -8.494 -13.653 32.613 1.00 57.47 109 GLN A O 1
ATOM 827 N N . PHE A 1 110 ? -9.017 -13.856 34.795 1.00 57.06 110 PHE A N 1
ATOM 828 C CA . PHE A 1 110 ? -9.820 -12.635 34.896 1.00 57.06 110 PHE A CA 1
ATOM 829 C C . PHE A 1 110 ? -9.286 -11.644 35.943 1.00 57.06 110 PHE A C 1
ATOM 831 O O . PHE A 1 110 ? -9.989 -10.697 36.268 1.00 57.06 110 PHE A O 1
ATOM 838 N N . THR A 1 111 ? -8.075 -11.835 36.490 1.00 47.09 111 THR A N 1
ATOM 839 C CA . THR A 1 111 ? -7.512 -11.038 37.607 1.00 47.09 111 THR A CA 1
ATOM 840 C C . THR A 1 111 ? -7.333 -9.555 37.298 1.00 47.09 111 THR A C 1
ATOM 842 O O . THR A 1 111 ? -7.407 -8.748 38.217 1.00 47.09 111 THR A O 1
ATOM 845 N N . GLU A 1 112 ? -7.121 -9.187 36.034 1.00 49.66 112 GLU A N 1
ATOM 846 C CA . GLU A 1 112 ? -6.954 -7.783 35.625 1.00 49.66 112 GLU A CA 1
ATOM 847 C C . GLU A 1 112 ? -8.292 -7.086 35.335 1.00 49.66 112 GLU A C 1
ATOM 849 O O . GLU A 1 112 ? -8.336 -5.880 35.124 1.00 49.66 112 GLU A O 1
ATOM 854 N N . SER A 1 113 ? -9.407 -7.824 35.334 1.00 51.72 113 SER A N 1
ATOM 855 C CA . SER A 1 113 ? -10.669 -7.323 34.798 1.00 51.72 113 SER A CA 1
ATOM 856 C C . SER A 1 113 ? -11.690 -6.787 35.820 1.00 51.72 113 SER A C 1
ATOM 858 O O . SER A 1 113 ? -12.320 -5.798 35.492 1.00 51.72 113 SER A O 1
ATOM 860 N N . PRO A 1 114 ? -11.918 -7.252 37.063 1.00 52.00 114 PRO A N 1
ATOM 861 C CA . PRO A 1 114 ? -13.239 -7.086 37.677 1.00 52.00 114 PRO A CA 1
ATOM 862 C C . PRO A 1 114 ? -13.391 -5.847 38.582 1.00 52.00 114 PRO A C 1
ATOM 864 O O . PRO A 1 114 ? -14.231 -5.828 39.480 1.00 52.00 114 PRO A O 1
ATOM 867 N N . HIS A 1 115 ? -12.600 -4.796 38.367 1.00 52.94 115 HIS A N 1
ATOM 868 C CA . HIS A 1 115 ? -12.781 -3.500 39.035 1.00 52.94 115 HIS A CA 1
ATOM 869 C C . HIS A 1 115 ? -14.032 -2.714 38.595 1.00 52.94 115 HIS A C 1
ATOM 871 O O . HIS A 1 115 ? -14.488 -1.855 39.346 1.00 52.94 115 HIS A O 1
ATOM 877 N N . TRP A 1 116 ? -14.626 -3.050 37.445 1.00 55.12 116 TRP A N 1
ATOM 878 C CA . TRP A 1 116 ? -15.805 -2.376 36.881 1.00 55.12 116 TRP A CA 1
ATOM 879 C C . TRP A 1 116 ? -17.149 -3.052 37.211 1.00 55.12 116 TRP A C 1
ATOM 881 O O . TRP A 1 116 ? -18.167 -2.614 36.700 1.00 55.12 116 TRP A O 1
ATOM 891 N N . ILE A 1 117 ? -17.194 -4.110 38.033 1.00 58.03 117 ILE A N 1
ATOM 892 C CA . ILE A 1 117 ? -18.460 -4.775 38.418 1.00 58.03 117 ILE A CA 1
ATOM 893 C C . ILE A 1 117 ? -19.022 -4.106 39.681 1.00 58.03 117 ILE A C 1
ATOM 895 O O . ILE A 1 117 ? -18.350 -4.138 40.723 1.00 58.03 117 ILE A O 1
ATOM 899 N N . THR A 1 118 ? -20.224 -3.530 39.590 1.00 58.38 118 THR A N 1
ATOM 900 C CA . THR A 1 118 ? -20.954 -2.872 40.695 1.00 58.38 118 THR A CA 1
ATOM 901 C C . THR A 1 118 ? -21.707 -3.873 41.575 1.00 58.38 118 THR A C 1
ATOM 903 O O . THR A 1 118 ? -21.759 -5.074 41.287 1.00 58.38 118 THR A O 1
ATOM 906 N N . THR A 1 119 ? -22.210 -3.393 42.713 1.00 53.00 119 THR A N 1
ATOM 907 C CA . THR A 1 119 ? -23.085 -4.159 43.610 1.00 53.00 119 THR A CA 1
ATOM 908 C C . THR A 1 119 ? -24.400 -4.453 42.864 1.00 53.00 119 THR A C 1
ATOM 910 O O . THR A 1 119 ? -24.836 -3.640 42.063 1.00 53.00 119 THR A O 1
ATOM 913 N N . ASP A 1 120 ? -24.965 -5.654 43.020 1.00 55.53 120 ASP A N 1
ATOM 914 C CA . ASP A 1 120 ? -26.189 -6.146 42.341 1.00 55.53 120 ASP A CA 1
ATOM 915 C C . ASP A 1 120 ? -26.127 -6.510 40.847 1.00 55.53 120 ASP A C 1
ATOM 917 O O . ASP A 1 120 ? -27.090 -7.054 40.302 1.00 55.53 120 ASP A O 1
ATOM 921 N N . GLU A 1 121 ? -24.978 -6.373 40.187 1.00 65.44 121 GLU A N 1
ATOM 922 C CA . GLU A 1 121 ? -24.837 -6.828 38.803 1.00 65.44 121 GLU A CA 1
ATOM 923 C C . GLU A 1 121 ? -24.359 -8.274 38.655 1.00 65.44 121 GLU A C 1
ATOM 925 O O . GLU A 1 121 ? -23.519 -8.790 39.405 1.00 65.44 121 GLU A O 1
ATOM 930 N N . ILE A 1 122 ? -24.858 -8.925 37.601 1.00 65.62 122 ILE A N 1
ATOM 931 C CA . ILE A 1 122 ? -24.493 -10.289 37.233 1.00 65.62 122 ILE A CA 1
ATOM 932 C C . ILE A 1 122 ? -23.941 -10.275 35.814 1.00 65.62 122 ILE A C 1
ATOM 934 O O . ILE A 1 122 ? -24.681 -10.135 34.842 1.00 65.62 122 ILE A O 1
ATOM 938 N N . VAL A 1 123 ? -22.626 -10.446 35.704 1.00 67.50 123 VAL A N 1
ATOM 939 C CA . VAL A 1 123 ? -21.903 -10.320 34.438 1.00 67.50 123 VAL A CA 1
ATOM 940 C C . VAL A 1 123 ? -21.337 -11.659 34.014 1.00 67.50 123 VAL A C 1
ATOM 942 O O . VAL A 1 123 ? -20.611 -12.310 34.761 1.00 67.50 123 VAL A O 1
ATOM 945 N N . LEU A 1 124 ? -21.637 -12.075 32.792 1.00 71.06 124 LEU A N 1
ATOM 946 C CA . LEU A 1 124 ? -20.989 -13.205 32.151 1.00 71.06 124 LEU A CA 1
ATOM 947 C C . LEU A 1 124 ? -19.755 -12.714 31.390 1.00 71.06 124 LEU A C 1
ATOM 949 O O . LEU A 1 124 ? -19.859 -11.945 30.445 1.00 71.06 124 LEU A O 1
ATOM 953 N N . LEU A 1 125 ? -18.592 -13.190 31.818 1.00 67.56 125 LEU A N 1
ATOM 954 C CA . LEU A 1 125 ? -17.284 -13.020 31.204 1.00 67.56 125 LEU A CA 1
ATOM 955 C C . LEU A 1 125 ? -17.015 -14.212 30.282 1.00 67.56 125 LEU A C 1
ATOM 957 O O . LEU A 1 125 ? -17.003 -15.354 30.743 1.00 67.56 125 LEU A O 1
ATOM 961 N N . LEU A 1 126 ? -16.750 -13.973 29.005 1.00 70.81 126 LEU A N 1
ATOM 962 C CA . LEU A 1 126 ? -16.304 -14.984 28.049 1.00 70.81 126 LEU A CA 1
ATOM 963 C C . LEU A 1 126 ? -15.006 -14.518 27.396 1.00 70.81 126 LEU A C 1
ATOM 965 O O . LEU A 1 126 ? -14.994 -13.514 26.705 1.00 70.81 126 LEU A O 1
ATOM 969 N N . GLN A 1 127 ? -13.929 -15.282 27.531 1.00 68.81 127 GLN A N 1
ATOM 970 C CA . GLN A 1 127 ? -12.692 -15.013 26.804 1.00 68.81 127 GLN A CA 1
ATOM 971 C C . GLN A 1 127 ? -12.547 -16.005 25.648 1.00 68.81 127 GLN A C 1
ATOM 973 O O . GLN A 1 127 ? -12.231 -17.171 25.870 1.00 68.81 127 GLN A O 1
ATOM 978 N N . ALA A 1 128 ? -12.767 -15.575 24.411 1.00 66.62 128 ALA A N 1
ATOM 979 C CA . ALA A 1 128 ? -12.791 -16.479 23.260 1.00 66.62 128 ALA A CA 1
ATOM 980 C C . ALA A 1 128 ? -12.007 -15.923 22.072 1.00 66.62 128 ALA A C 1
ATOM 982 O O . ALA A 1 128 ? -11.694 -14.737 22.020 1.00 66.62 128 ALA A O 1
ATOM 983 N N . ASP A 1 129 ? -11.671 -16.783 21.109 1.00 66.06 129 ASP A N 1
ATOM 984 C CA . ASP A 1 129 ? -11.178 -16.298 19.820 1.00 66.06 129 ASP A CA 1
ATOM 985 C C . ASP A 1 129 ? -12.299 -15.616 19.011 1.00 66.06 129 ASP A C 1
ATOM 987 O O . ASP A 1 129 ? -13.491 -15.765 19.291 1.00 66.06 129 ASP A O 1
ATOM 991 N N . ARG A 1 130 ? -11.918 -14.869 17.972 1.00 60.94 130 ARG A N 1
ATOM 992 C CA . ARG A 1 130 ? -12.846 -14.045 17.184 1.00 60.94 130 ARG A CA 1
ATOM 993 C C . ARG A 1 130 ? -13.914 -14.843 16.433 1.00 60.94 130 ARG A C 1
ATOM 995 O O . ARG A 1 130 ? -15.028 -14.363 16.239 1.00 60.94 130 ARG A O 1
ATOM 1002 N N . THR A 1 131 ? -13.633 -16.096 16.078 1.00 62.78 131 THR A N 1
ATOM 1003 C CA . THR A 1 131 ? -14.624 -16.975 15.439 1.00 62.78 131 THR A CA 1
ATOM 1004 C C . THR A 1 131 ? -15.648 -17.498 16.446 1.00 62.78 131 THR A C 1
ATOM 1006 O O . THR A 1 131 ? -16.839 -17.603 16.142 1.00 62.78 131 THR A O 1
ATOM 1009 N N . GLN A 1 132 ? -15.199 -17.771 17.670 1.00 69.69 132 GLN A N 1
ATOM 1010 C CA . GLN A 1 132 ? -16.006 -18.238 18.789 1.00 69.69 132 GLN A CA 1
ATOM 1011 C C . GLN A 1 132 ? -16.918 -17.145 19.359 1.00 69.69 132 GLN A C 1
ATOM 1013 O O . GLN A 1 132 ? -18.017 -17.467 19.811 1.00 69.69 132 GLN A O 1
ATOM 1018 N N . LEU A 1 133 ? -16.511 -15.874 19.274 1.00 67.25 133 LEU A N 1
ATOM 1019 C CA . LEU A 1 133 ? -17.317 -14.724 19.697 1.00 67.25 133 LEU A CA 1
ATOM 1020 C C . LEU A 1 133 ? -18.658 -14.637 18.956 1.00 67.25 133 LEU A C 1
ATOM 1022 O O . LEU A 1 133 ? -19.694 -14.538 19.603 1.00 67.25 133 LEU A O 1
ATOM 1026 N N . SER A 1 134 ? -18.674 -14.786 17.626 1.00 62.53 134 SER A N 1
ATOM 1027 C CA . SER A 1 134 ? -19.927 -14.760 16.843 1.00 62.53 134 SER A CA 1
ATOM 1028 C C . SER A 1 134 ? -20.936 -15.828 17.296 1.00 62.53 134 SER A C 1
ATOM 1030 O O . SER A 1 134 ? -22.125 -15.561 17.472 1.00 62.53 134 SER A O 1
ATOM 1032 N N . ARG A 1 135 ? -20.445 -17.042 17.581 1.00 68.62 135 ARG A N 1
ATOM 1033 C CA . ARG A 1 135 ? -21.265 -18.137 18.114 1.00 68.62 135 ARG A CA 1
ATOM 1034 C C . ARG A 1 135 ? -21.765 -17.812 19.514 1.00 68.62 135 ARG A C 1
ATOM 1036 O O . ARG A 1 135 ? -22.922 -18.085 19.815 1.00 68.62 135 ARG A O 1
ATOM 1043 N N . ALA A 1 136 ? -20.921 -17.226 20.354 1.00 71.44 136 ALA A N 1
ATOM 1044 C CA . ALA A 1 136 ? -21.309 -16.832 21.696 1.00 71.44 136 ALA A CA 1
ATOM 1045 C C . ALA A 1 136 ? -22.411 -15.771 21.698 1.00 71.44 136 ALA A C 1
ATOM 1047 O O . ALA A 1 136 ? -23.401 -15.952 22.397 1.00 71.44 136 ALA A O 1
ATOM 1048 N N . ILE A 1 137 ? -22.282 -14.727 20.873 1.00 68.19 137 ILE A N 1
ATOM 1049 C CA . ILE A 1 137 ? -23.292 -13.669 20.727 1.00 68.19 137 ILE A CA 1
ATOM 1050 C C . ILE A 1 137 ? -24.629 -14.274 20.281 1.00 68.19 137 ILE A C 1
ATOM 1052 O O . ILE A 1 137 ? -25.652 -14.011 20.908 1.00 68.19 137 ILE A O 1
ATOM 1056 N N . SER A 1 138 ? -24.619 -15.160 19.275 1.00 69.62 138 SER A N 1
ATOM 1057 C CA . SER A 1 138 ? -25.841 -15.835 18.802 1.00 69.62 138 SER A CA 1
ATOM 1058 C C . SER A 1 138 ? -26.530 -16.664 19.893 1.00 69.62 138 SER A C 1
ATOM 1060 O O . SER A 1 138 ? -27.754 -16.704 19.977 1.00 69.62 138 SER A O 1
ATOM 1062 N N . VAL A 1 139 ? -25.744 -17.302 20.766 1.00 73.62 139 VAL A N 1
ATOM 1063 C CA . VAL A 1 139 ? -26.267 -18.072 21.898 1.00 73.62 139 VAL A CA 1
ATOM 1064 C C . VAL A 1 139 ? -26.854 -17.128 22.941 1.00 73.62 139 VAL A C 1
ATOM 1066 O O . VAL A 1 139 ? -27.965 -17.372 23.393 1.00 73.62 139 VAL A O 1
ATOM 1069 N N . LEU A 1 140 ? -26.137 -16.055 23.287 1.00 71.62 140 LEU A N 1
ATOM 1070 C CA . LEU A 1 140 ? -26.530 -15.065 24.295 1.00 71.62 140 LEU A CA 1
ATOM 1071 C C . LEU A 1 140 ? -27.823 -14.330 23.935 1.00 71.62 140 LEU A C 1
ATOM 1073 O O . LEU A 1 140 ? -28.692 -14.212 24.796 1.00 71.62 140 LEU A O 1
ATOM 1077 N N . ARG A 1 141 ? -28.002 -13.937 22.667 1.00 67.06 141 ARG A N 1
ATOM 1078 C CA . ARG A 1 141 ? -29.268 -13.359 22.186 1.00 67.06 141 ARG A CA 1
ATOM 1079 C C . ARG A 1 141 ? -30.436 -14.348 22.312 1.00 67.06 141 ARG A C 1
ATOM 1081 O O . ARG A 1 141 ? -31.532 -13.964 22.678 1.00 67.06 141 ARG A O 1
ATOM 1088 N N . GLY A 1 142 ? -30.217 -15.650 22.133 1.00 65.31 142 GLY A N 1
ATOM 1089 C CA . GLY A 1 142 ? -31.284 -16.653 22.265 1.00 65.31 142 GLY A CA 1
ATOM 1090 C C . GLY A 1 142 ? -31.749 -16.976 23.697 1.00 65.31 142 GLY A C 1
ATOM 1091 O O . GLY A 1 142 ? -32.602 -17.847 23.857 1.00 65.31 142 GLY A O 1
ATOM 1092 N N . ILE A 1 143 ? -31.170 -16.369 24.744 1.00 68.44 143 ILE A N 1
ATOM 1093 C CA . ILE A 1 143 ? -31.379 -16.798 26.143 1.00 68.44 143 ILE A CA 1
ATOM 1094 C C . ILE A 1 143 ? -32.403 -15.957 26.910 1.00 68.44 143 ILE A C 1
ATOM 1096 O O . ILE A 1 143 ? -33.078 -16.502 27.788 1.00 68.44 143 ILE A O 1
ATOM 1100 N N . ALA A 1 144 ? -32.501 -14.662 26.621 1.00 56.53 144 ALA A N 1
ATOM 1101 C CA . ALA A 1 144 ? -33.406 -13.747 27.310 1.00 56.53 144 ALA A CA 1
ATOM 1102 C C . ALA A 1 144 ? -33.965 -12.700 26.339 1.00 56.53 144 ALA A C 1
ATOM 1104 O O . ALA A 1 144 ? -33.333 -12.394 25.324 1.00 56.53 144 ALA A O 1
ATOM 1105 N N . ASP A 1 145 ? -35.152 -12.191 26.665 1.00 49.50 145 ASP A N 1
ATOM 1106 C CA . ASP A 1 145 ? -35.846 -11.121 25.951 1.00 49.50 145 ASP A CA 1
ATOM 1107 C C . ASP A 1 145 ? -36.333 -10.089 26.997 1.00 49.50 145 ASP A C 1
ATOM 1109 O O . ASP A 1 145 ? -37.102 -10.474 27.887 1.00 49.50 145 ASP A O 1
ATOM 1113 N N . PRO A 1 146 ? -35.851 -8.829 26.983 1.00 54.19 146 PRO A N 1
ATOM 1114 C CA . PRO A 1 146 ? -34.901 -8.263 26.023 1.00 54.19 146 PRO A CA 1
ATOM 1115 C C . PRO A 1 146 ? -33.522 -8.930 26.092 1.00 54.19 146 PRO A C 1
ATOM 1117 O O . PRO A 1 146 ? -33.083 -9.403 27.145 1.00 54.19 146 PRO A O 1
ATOM 1120 N N . HIS A 1 147 ? -32.849 -8.995 24.941 1.00 58.66 147 HIS A N 1
ATOM 1121 C CA . HIS A 1 147 ? -31.533 -9.616 24.823 1.00 58.66 147 HIS A CA 1
ATOM 1122 C C . HIS A 1 147 ? -30.539 -9.000 25.810 1.00 58.66 147 HIS A C 1
ATOM 1124 O O . HIS A 1 147 ? -30.480 -7.773 25.931 1.00 58.66 147 HIS A O 1
ATOM 1130 N N . PRO A 1 148 ? -29.732 -9.825 26.500 1.00 61.66 148 PRO A N 1
ATOM 1131 C CA . PRO A 1 148 ? -28.749 -9.299 27.425 1.00 61.66 148 PRO A CA 1
ATOM 1132 C C . PRO A 1 148 ? -27.732 -8.491 26.612 1.00 61.66 148 PRO A C 1
ATOM 1134 O O . PRO A 1 148 ? -27.235 -9.002 25.602 1.00 61.66 148 PRO A O 1
ATOM 1137 N N . PRO A 1 149 ? -27.411 -7.250 27.005 1.00 60.97 149 PRO A N 1
ATOM 1138 C CA . PRO A 1 149 ? -26.477 -6.444 26.244 1.00 60.97 149 PRO A CA 1
ATOM 1139 C C . PRO A 1 149 ? -25.110 -7.122 26.273 1.00 60.97 149 PRO A C 1
ATOM 1141 O O . PRO A 1 149 ? -24.658 -7.603 27.320 1.00 60.97 149 PRO A O 1
ATOM 1144 N N . VAL A 1 150 ? -24.495 -7.227 25.096 1.00 61.25 150 VAL A N 1
ATOM 1145 C CA . VAL A 1 150 ? -23.229 -7.926 24.898 1.00 61.25 150 VAL A CA 1
ATOM 1146 C C . VAL A 1 150 ? -22.176 -6.915 24.485 1.00 61.25 150 VAL A C 1
ATOM 1148 O O . VAL A 1 150 ? -22.244 -6.377 23.388 1.00 61.25 150 VAL A O 1
ATOM 1151 N N . TYR A 1 151 ? -21.178 -6.715 25.336 1.00 63.66 151 TYR A N 1
ATOM 1152 C CA . TYR A 1 151 ? -20.062 -5.820 25.071 1.00 63.66 151 TYR A CA 1
ATOM 1153 C C . TYR A 1 151 ? -18.814 -6.623 24.775 1.00 63.66 151 TYR A C 1
ATOM 1155 O O . TYR A 1 151 ? -18.444 -7.525 25.529 1.00 63.66 151 TYR A O 1
ATOM 1163 N N . LEU A 1 152 ? -18.129 -6.279 23.696 1.00 58.81 152 LEU A N 1
ATOM 1164 C CA . LEU A 1 152 ? -16.758 -6.708 23.519 1.00 58.81 152 LEU A CA 1
ATOM 1165 C C . LEU A 1 152 ? -15.881 -5.722 24.294 1.00 58.81 152 LEU A C 1
ATOM 1167 O O . LEU A 1 152 ? -15.902 -4.533 24.013 1.00 58.81 152 LEU A O 1
ATOM 1171 N N . VAL A 1 153 ? -15.139 -6.204 25.291 1.00 57.16 153 VAL A N 1
ATOM 1172 C CA . VAL A 1 153 ? -14.033 -5.481 25.928 1.00 57.16 153 VAL A CA 1
ATOM 1173 C C . VAL A 1 153 ? -12.752 -6.076 25.380 1.00 57.16 153 VAL A C 1
ATOM 1175 O O . VAL A 1 153 ? -12.332 -7.173 25.778 1.00 57.16 153 VAL A O 1
ATOM 1178 N N . PRO A 1 154 ? -12.136 -5.411 24.403 1.00 51.59 154 PRO A N 1
ATOM 1179 C CA . PRO A 1 154 ? -10.982 -6.000 23.765 1.00 51.59 154 PRO A CA 1
ATOM 1180 C C . PRO A 1 154 ? -9.778 -5.777 24.668 1.00 51.59 154 PRO A C 1
ATOM 1182 O O . PRO A 1 154 ? -9.719 -4.842 25.467 1.00 51.59 154 PRO A O 1
ATOM 1185 N N . SER A 1 155 ? -8.853 -6.724 24.609 1.00 45.25 155 SER A N 1
ATOM 1186 C CA . SER A 1 155 ? -7.663 -6.662 25.438 1.00 45.25 155 SER A CA 1
ATOM 1187 C C . SER A 1 155 ? -6.850 -5.428 25.066 1.00 45.25 155 SER A C 1
ATOM 1189 O O . SER A 1 155 ? -6.862 -5.067 23.889 1.00 45.25 155 SER A O 1
ATOM 1191 N N . ALA A 1 156 ? -6.233 -4.796 26.074 1.00 40.50 156 ALA A N 1
ATOM 1192 C CA . ALA A 1 156 ? -5.549 -3.507 25.994 1.00 40.50 156 ALA A CA 1
ATOM 1193 C C . ALA A 1 156 ? -5.013 -3.229 24.588 1.00 40.50 156 ALA A C 1
ATOM 1195 O O . ALA A 1 156 ? -4.244 -4.026 24.051 1.00 40.50 156 ALA A O 1
ATOM 1196 N N . VAL A 1 157 ? -5.463 -2.116 24.003 1.00 41.44 157 VAL A N 1
ATOM 1197 C CA . VAL A 1 157 ? -4.889 -1.571 22.776 1.00 41.44 157 VAL A CA 1
ATOM 1198 C C . VAL A 1 157 ? -3.407 -1.406 23.072 1.00 41.44 157 VAL A C 1
ATOM 1200 O O . VAL A 1 157 ? -3.027 -0.484 23.798 1.00 41.44 157 VAL A O 1
ATOM 1203 N N . ASP A 1 158 ? -2.584 -2.347 22.593 1.00 34.03 158 ASP A N 1
ATOM 1204 C CA . ASP A 1 158 ? -1.144 -2.145 22.496 1.00 34.03 158 ASP A CA 1
ATOM 1205 C C . ASP A 1 158 ? -0.992 -0.747 21.920 1.00 34.03 158 ASP A C 1
ATOM 1207 O O . ASP A 1 158 ? -1.693 -0.425 20.960 1.00 34.03 158 ASP A O 1
ATOM 1211 N N . GLY A 1 159 ? -0.198 0.098 22.580 1.00 34.38 159 GLY A N 1
ATOM 1212 C CA . GLY A 1 159 ? 0.010 1.490 22.205 1.00 34.38 159 GLY A CA 1
ATOM 1213 C C . GLY A 1 159 ? 0.538 1.580 20.779 1.00 34.38 159 GLY A C 1
ATOM 1214 O O . GLY A 1 159 ? 1.733 1.734 20.553 1.00 34.38 159 GLY A O 1
ATOM 1215 N N . GLU A 1 160 ? -0.357 1.449 19.811 1.00 37.75 160 GLU A N 1
ATOM 1216 C CA . GLU A 1 160 ? -0.107 1.614 18.403 1.00 37.75 160 GLU A CA 1
ATOM 1217 C C . GLU A 1 160 ? -0.073 3.123 18.239 1.00 37.75 160 GLU A C 1
ATOM 1219 O O . GLU A 1 160 ? -1.104 3.802 18.230 1.00 37.75 160 GLU A O 1
ATOM 1224 N N . GLN A 1 161 ? 1.164 3.630 18.258 1.00 34.47 161 GLN A N 1
ATOM 1225 C CA . GLN A 1 161 ? 1.532 4.986 17.888 1.00 34.47 161 GLN A CA 1
ATOM 1226 C C . GLN A 1 161 ? 0.582 5.468 16.800 1.00 34.47 161 GLN A C 1
ATOM 1228 O O . GLN A 1 161 ? 0.362 4.754 15.818 1.00 34.47 161 GLN A O 1
ATOM 1233 N N . GLU A 1 162 ? 0.017 6.665 16.980 1.00 35.22 162 GLU A N 1
ATOM 1234 C CA . GLU A 1 162 ? -0.642 7.353 15.882 1.00 35.22 162 GLU A CA 1
ATOM 1235 C C . GLU A 1 162 ? 0.332 7.322 14.705 1.00 35.22 162 GLU A C 1
ATOM 1237 O O . GLU A 1 162 ? 1.353 8.011 14.708 1.00 35.22 162 GLU A O 1
ATOM 1242 N N . LEU A 1 163 ? 0.053 6.463 13.724 1.00 37.94 163 LEU A N 1
ATOM 1243 C CA . LEU A 1 163 ? 0.764 6.408 12.459 1.00 37.94 163 LEU A CA 1
ATOM 1244 C C . LEU A 1 163 ? 0.325 7.647 11.673 1.00 37.94 163 LEU A C 1
ATOM 1246 O O . LEU A 1 163 ? -0.366 7.558 10.656 1.00 37.94 163 LEU A O 1
ATOM 1250 N N . HIS A 1 164 ? 0.699 8.818 12.196 1.00 34.50 164 HIS A N 1
ATOM 1251 C CA . HIS A 1 164 ? 0.710 10.101 11.522 1.00 34.50 164 HIS A CA 1
ATOM 1252 C C . HIS A 1 164 ? 1.771 10.004 10.443 1.00 34.50 164 HIS A C 1
ATOM 1254 O O . HIS A 1 164 ? 2.897 10.469 10.574 1.00 34.50 164 HIS A O 1
ATOM 1260 N N . TRP A 1 165 ? 1.399 9.394 9.331 1.00 38.56 165 TRP A N 1
ATOM 1261 C CA . TRP A 1 165 ? 1.875 9.965 8.098 1.00 38.56 165 TRP A CA 1
ATOM 1262 C C . TRP A 1 165 ? 1.078 11.253 7.924 1.00 38.56 165 TRP A C 1
ATOM 1264 O O . TRP A 1 165 ? -0.149 11.228 7.793 1.00 38.56 165 TRP A O 1
ATOM 1274 N N . ALA A 1 166 ? 1.767 12.386 7.994 1.00 39.44 166 ALA A N 1
ATOM 1275 C CA . ALA A 1 166 ? 1.214 13.605 7.447 1.00 39.44 166 ALA A CA 1
ATOM 1276 C C . ALA A 1 166 ? 0.935 13.304 5.970 1.00 39.44 166 ALA A C 1
ATOM 1278 O O . ALA A 1 166 ? 1.864 13.133 5.175 1.00 39.44 166 ALA A O 1
ATOM 1279 N N . LEU A 1 167 ? -0.345 13.141 5.631 1.00 49.91 167 LEU A N 1
ATOM 1280 C CA . LEU A 1 167 ? -0.818 13.310 4.266 1.00 49.91 167 LEU A CA 1
ATOM 1281 C C . LEU A 1 167 ? -0.182 14.611 3.780 1.00 49.91 167 LEU A C 1
ATOM 1283 O O . LEU A 1 167 ? -0.472 15.678 4.321 1.00 49.91 167 LEU A O 1
ATOM 1287 N N . GLY A 1 168 ? 0.755 14.519 2.833 1.00 54.75 168 GLY A N 1
ATOM 1288 C CA . GLY A 1 168 ? 1.118 15.706 2.078 1.00 54.75 168 GLY A CA 1
ATOM 1289 C C . GLY A 1 168 ? -0.177 16.207 1.455 1.00 54.75 168 GLY A C 1
ATOM 1290 O O . GLY A 1 168 ? -0.949 15.389 0.958 1.00 54.75 168 GLY A O 1
ATOM 1291 N N . GLY A 1 169 ? -0.459 17.507 1.548 1.00 65.31 169 GLY A N 1
ATOM 1292 C CA . GLY A 1 169 ? -1.664 18.048 0.924 1.00 65.31 169 GLY A CA 1
ATOM 1293 C C . GLY A 1 169 ? -1.737 17.626 -0.553 1.00 65.31 169 GLY A C 1
ATOM 1294 O O . GLY A 1 169 ? -0.672 17.491 -1.179 1.00 65.31 169 GLY A O 1
ATOM 1295 N N . PRO A 1 170 ? -2.948 17.385 -1.093 1.00 80.50 170 PRO A N 1
ATOM 1296 C CA . PRO A 1 170 ? -3.119 17.043 -2.498 1.00 80.50 170 PRO A CA 1
ATOM 1297 C C . PRO A 1 170 ? -2.434 18.096 -3.365 1.00 80.50 170 PRO A C 1
ATOM 1299 O O . PRO A 1 170 ? -2.610 19.300 -3.165 1.00 80.50 170 PRO A O 1
ATOM 1302 N N . MET A 1 171 ? -1.627 17.636 -4.311 1.00 86.19 171 MET A N 1
ATOM 1303 C CA . MET A 1 171 ? -0.959 18.490 -5.280 1.00 86.19 171 MET A CA 1
ATOM 1304 C C . MET A 1 171 ? -1.693 18.419 -6.612 1.00 86.19 171 MET A C 1
ATOM 1306 O O . MET A 1 171 ? -2.148 17.363 -7.045 1.00 86.19 171 MET A O 1
ATOM 1310 N N . THR A 1 172 ? -1.771 19.554 -7.298 1.00 89.00 172 THR A N 1
ATOM 1311 C CA . THR A 1 172 ? -2.173 19.580 -8.709 1.00 89.00 172 THR A CA 1
ATOM 1312 C C . THR A 1 172 ? -1.134 18.858 -9.573 1.00 89.00 172 THR A C 1
ATOM 1314 O O . THR A 1 172 ? 0.037 18.777 -9.201 1.00 89.00 172 THR A O 1
ATOM 1317 N N . SER A 1 173 ? -1.518 18.401 -10.769 1.00 87.06 173 SER A N 1
ATOM 1318 C CA . SER A 1 173 ? -0.592 17.716 -11.691 1.00 87.06 173 SER A CA 1
ATOM 1319 C C . SER A 1 173 ? 0.665 18.552 -12.007 1.00 87.06 173 SER A C 1
ATOM 1321 O O . SER A 1 173 ? 1.773 18.023 -12.067 1.00 87.06 173 SER A O 1
ATOM 1323 N N . ALA A 1 174 ? 0.540 19.884 -12.103 1.00 90.31 174 ALA A N 1
ATOM 1324 C CA . ALA A 1 174 ? 1.686 20.779 -12.296 1.00 90.31 174 ALA A CA 1
ATOM 1325 C C . ALA A 1 174 ? 2.620 20.830 -11.070 1.00 90.31 174 ALA A C 1
ATOM 1327 O O . ALA A 1 174 ? 3.842 20.830 -11.216 1.00 90.31 174 ALA A O 1
ATOM 1328 N N . GLN A 1 175 ? 2.058 20.838 -9.858 1.00 92.81 175 GLN A N 1
ATOM 1329 C CA . GLN A 1 175 ? 2.840 20.785 -8.618 1.00 92.81 175 GLN A CA 1
ATOM 1330 C C . GLN A 1 175 ? 3.525 19.426 -8.441 1.00 92.81 175 GLN A C 1
ATOM 1332 O O . GLN A 1 175 ? 4.683 19.392 -8.038 1.00 92.81 175 GLN A O 1
ATOM 1337 N N . LEU A 1 176 ? 2.856 18.326 -8.804 1.00 90.81 176 LEU A N 1
ATOM 1338 C CA . LEU A 1 176 ? 3.445 16.984 -8.809 1.00 90.81 176 LEU A CA 1
ATOM 1339 C C . LEU A 1 176 ? 4.662 16.899 -9.736 1.00 90.81 176 LEU A C 1
ATOM 1341 O O . LEU A 1 176 ? 5.678 16.324 -9.356 1.00 90.81 176 LEU A O 1
ATOM 1345 N N . GLN A 1 177 ? 4.595 17.500 -10.927 1.00 93.56 177 GLN A N 1
ATOM 1346 C CA . GLN A 1 177 ? 5.726 17.545 -11.860 1.00 93.56 177 GLN A CA 1
ATOM 1347 C C . GLN A 1 177 ? 6.896 18.378 -11.319 1.00 93.56 177 GLN A C 1
ATOM 1349 O O . GLN A 1 177 ? 8.045 17.947 -11.402 1.00 93.56 177 GLN A O 1
ATOM 1354 N N . ALA A 1 178 ? 6.620 19.547 -10.733 1.00 93.44 178 ALA A N 1
ATOM 1355 C CA . ALA A 1 178 ? 7.655 20.367 -10.099 1.00 93.44 178 ALA A CA 1
ATOM 1356 C C . ALA A 1 178 ? 8.310 19.636 -8.913 1.00 93.44 178 ALA A C 1
ATOM 1358 O O . ALA A 1 178 ? 9.529 19.672 -8.752 1.00 93.44 178 ALA A O 1
ATOM 1359 N N . HIS A 1 179 ? 7.509 18.917 -8.121 1.00 93.50 179 HIS A N 1
ATOM 1360 C CA . HIS A 1 179 ? 7.994 18.068 -7.034 1.00 93.50 179 HIS A CA 1
ATOM 1361 C C . HIS A 1 179 ? 8.881 16.930 -7.551 1.00 93.50 179 HIS A C 1
ATOM 1363 O O . HIS A 1 179 ? 9.960 16.698 -7.016 1.00 93.50 179 HIS A O 1
ATOM 1369 N N . ALA A 1 180 ? 8.487 16.271 -8.643 1.00 94.12 180 ALA A N 1
ATOM 1370 C CA . ALA A 1 180 ? 9.292 15.233 -9.284 1.00 94.12 180 ALA A CA 1
ATOM 1371 C C . ALA A 1 180 ? 10.665 15.753 -9.746 1.00 94.12 180 ALA A C 1
ATOM 1373 O O . ALA A 1 180 ? 11.678 15.090 -9.530 1.00 94.12 180 ALA A O 1
ATOM 1374 N N . GLN A 1 181 ? 10.714 16.951 -10.336 1.00 94.31 181 GLN A N 1
ATOM 1375 C CA . GLN A 1 181 ? 11.970 17.599 -10.736 1.00 94.31 181 GLN A CA 1
ATOM 1376 C C . GLN A 1 181 ? 12.850 17.932 -9.529 1.00 94.31 181 GLN A C 1
ATOM 1378 O O . GLN A 1 181 ? 14.061 17.723 -9.571 1.00 94.31 181 GLN A O 1
ATOM 1383 N N . HIS A 1 182 ? 12.246 18.416 -8.443 1.00 92.94 182 HIS A N 1
ATOM 1384 C CA . HIS A 1 182 ? 12.967 18.696 -7.207 1.00 92.94 182 HIS A CA 1
ATOM 1385 C C . HIS A 1 182 ? 13.598 17.424 -6.622 1.00 92.94 182 HIS A C 1
ATOM 1387 O O . HIS A 1 182 ? 14.805 17.400 -6.391 1.00 92.94 182 HIS A O 1
ATOM 1393 N N . LEU A 1 183 ? 12.819 16.341 -6.503 1.00 92.12 183 LEU A N 1
ATOM 1394 C CA . LEU A 1 183 ? 13.302 15.032 -6.048 1.00 92.12 183 LEU A CA 1
ATOM 1395 C C . LEU A 1 183 ? 14.456 14.501 -6.908 1.00 92.12 183 LEU A C 1
ATOM 1397 O O . LEU A 1 183 ? 15.405 13.916 -6.388 1.00 92.12 183 LEU A O 1
ATOM 1401 N N . ALA A 1 184 ? 14.393 14.701 -8.226 1.00 91.94 184 ALA A N 1
ATOM 1402 C CA . ALA A 1 184 ? 15.440 14.253 -9.138 1.00 91.94 184 ALA A CA 1
ATOM 1403 C C . ALA A 1 184 ? 16.788 14.952 -8.894 1.00 91.94 184 ALA A C 1
ATOM 1405 O O . ALA A 1 184 ? 17.828 14.345 -9.142 1.00 91.94 184 ALA A O 1
ATOM 1406 N N . GLY A 1 185 ? 16.774 16.192 -8.394 1.00 88.56 185 GLY A N 1
ATOM 1407 C CA . GLY A 1 185 ? 17.981 16.920 -7.996 1.00 88.56 185 GLY A CA 1
ATOM 1408 C C . GLY A 1 185 ? 18.563 16.476 -6.650 1.00 88.56 185 GLY A C 1
ATOM 1409 O O . GLY A 1 185 ? 19.762 16.626 -6.435 1.00 88.56 185 GLY A O 1
ATOM 1410 N N . GLU A 1 186 ? 17.740 15.923 -5.756 1.00 87.38 186 GLU A N 1
ATOM 1411 C CA . GLU A 1 186 ? 18.168 15.459 -4.427 1.00 87.38 186 GLU A CA 1
ATOM 1412 C C . GLU A 1 186 ? 18.658 14.006 -4.427 1.00 87.38 186 GLU A C 1
ATOM 1414 O O . GLU A 1 186 ? 19.500 13.616 -3.618 1.00 87.38 186 GLU A O 1
ATOM 1419 N N . HIS A 1 187 ? 18.113 13.168 -5.308 1.00 89.25 187 HIS A N 1
ATOM 1420 C CA . HIS A 1 187 ? 18.406 11.742 -5.306 1.00 89.25 187 HIS A CA 1
ATOM 1421 C C . HIS A 1 187 ? 19.770 11.415 -5.929 1.00 89.25 187 HIS A C 1
ATOM 1423 O O . HIS A 1 187 ? 19.949 11.489 -7.144 1.00 89.25 187 HIS A O 1
ATOM 1429 N N . GLU A 1 188 ? 20.689 10.890 -5.115 1.00 87.62 188 GLU A N 1
ATOM 1430 C CA . GLU A 1 188 ? 21.911 10.228 -5.583 1.00 87.62 188 GLU A CA 1
ATOM 1431 C C . GLU A 1 188 ? 21.700 8.705 -5.703 1.00 87.62 188 GLU A C 1
ATOM 1433 O O . GLU A 1 188 ? 21.724 8.001 -4.684 1.00 87.62 188 GLU A O 1
ATOM 1438 N N . PRO A 1 189 ? 21.496 8.145 -6.913 1.00 87.25 189 PRO A N 1
ATOM 1439 C CA . PRO A 1 189 ? 21.319 6.706 -7.078 1.00 87.25 189 PRO A CA 1
ATOM 1440 C C . PRO A 1 189 ? 22.620 5.949 -6.786 1.00 87.25 189 PRO A C 1
ATOM 1442 O O . PRO A 1 189 ? 23.682 6.269 -7.321 1.00 87.25 189 PRO A O 1
ATOM 1445 N N . ARG A 1 190 ? 22.534 4.897 -5.968 1.00 88.19 190 ARG A N 1
ATOM 1446 C CA . ARG A 1 190 ? 23.641 3.979 -5.671 1.00 88.19 190 ARG A CA 1
ATOM 1447 C C . ARG A 1 190 ? 23.209 2.521 -5.842 1.00 88.19 190 ARG A C 1
ATOM 1449 O O . ARG A 1 190 ? 22.029 2.212 -5.675 1.00 88.19 190 ARG A O 1
ATOM 1456 N N . PRO A 1 191 ? 24.138 1.603 -6.156 1.00 86.56 191 PRO A N 1
ATOM 1457 C CA . PRO A 1 191 ? 23.838 0.175 -6.167 1.00 86.56 191 PRO A CA 1
ATOM 1458 C C . PRO A 1 191 ? 23.337 -0.303 -4.799 1.00 86.56 191 PRO A C 1
ATOM 1460 O O . PRO A 1 191 ? 23.847 0.130 -3.764 1.00 86.56 191 PRO A O 1
ATOM 1463 N N . SER A 1 192 ? 22.365 -1.218 -4.794 1.00 84.56 192 SER A N 1
ATOM 1464 C CA . SER A 1 192 ? 21.859 -1.812 -3.555 1.00 84.56 192 SER A CA 1
ATOM 1465 C C . SER A 1 192 ? 22.963 -2.587 -2.817 1.00 84.56 192 SER A C 1
ATOM 1467 O O . SER A 1 192 ? 23.697 -3.356 -3.448 1.00 84.56 192 SER A O 1
ATOM 1469 N N . PRO A 1 193 ? 23.065 -2.473 -1.479 1.00 81.50 193 PRO A N 1
ATOM 1470 C CA . PRO A 1 193 ? 24.010 -3.261 -0.687 1.00 81.50 193 PRO A CA 1
ATOM 1471 C C . PRO A 1 193 ? 23.661 -4.761 -0.629 1.00 81.50 193 PRO A C 1
ATOM 1473 O O . PRO A 1 193 ? 24.485 -5.555 -0.177 1.00 81.50 193 PRO A O 1
ATOM 1476 N N . GLY A 1 194 ? 22.454 -5.169 -1.052 1.00 78.94 194 GLY A N 1
ATOM 1477 C CA . GLY A 1 194 ? 22.094 -6.579 -1.252 1.00 78.94 194 GLY A CA 1
ATOM 1478 C C . GLY A 1 194 ? 21.908 -7.428 0.014 1.00 78.94 194 GLY A C 1
ATOM 1479 O O . GLY A 1 194 ? 21.987 -8.653 -0.063 1.00 78.94 194 GLY A O 1
ATOM 1480 N N . LYS A 1 195 ? 21.731 -6.808 1.191 1.00 81.00 195 LYS A N 1
ATOM 1481 C CA . LYS A 1 195 ? 21.708 -7.526 2.486 1.00 81.00 195 LYS A CA 1
ATOM 1482 C C . LYS A 1 195 ? 20.316 -7.772 3.066 1.00 81.00 195 LYS A C 1
ATOM 1484 O O . LYS A 1 195 ? 20.173 -8.681 3.881 1.00 81.00 195 LYS A O 1
ATOM 1489 N N . ARG A 1 196 ? 19.332 -6.929 2.745 1.00 84.06 196 ARG A N 1
ATOM 1490 C CA . ARG A 1 196 ? 17.999 -6.927 3.370 1.00 84.06 196 ARG A CA 1
ATOM 1491 C C . ARG A 1 196 ? 16.930 -6.498 2.378 1.00 84.06 196 ARG A C 1
ATOM 1493 O O . ARG A 1 196 ? 17.194 -5.675 1.506 1.00 84.06 196 ARG A O 1
ATOM 1500 N N . GLU A 1 197 ? 15.718 -7.009 2.584 1.00 87.44 197 GLU A N 1
ATOM 1501 C CA . GLU A 1 197 ? 14.550 -6.721 1.751 1.00 87.44 197 GLU A CA 1
ATOM 1502 C C . GLU A 1 197 ? 13.365 -6.192 2.597 1.00 87.44 197 GLU A C 1
ATOM 1504 O O . GLU A 1 197 ? 12.326 -6.853 2.684 1.00 87.44 197 GLU A O 1
ATOM 1509 N N . PRO A 1 198 ? 13.484 -5.012 3.245 1.00 85.19 198 PRO A N 1
ATOM 1510 C CA . PRO A 1 198 ? 12.488 -4.524 4.209 1.00 85.19 198 PRO A CA 1
ATOM 1511 C C . PRO A 1 198 ? 11.077 -4.396 3.621 1.00 85.19 198 PRO A C 1
ATOM 1513 O O . PRO A 1 198 ? 10.097 -4.635 4.323 1.00 85.19 198 PRO A O 1
ATOM 1516 N N . LEU A 1 199 ? 10.944 -4.076 2.329 1.00 86.19 199 LEU A N 1
ATOM 1517 C CA . LEU A 1 199 ? 9.630 -3.985 1.683 1.00 86.19 199 LEU A CA 1
ATOM 1518 C C . LEU A 1 199 ? 8.921 -5.343 1.606 1.00 86.19 199 LEU A C 1
ATOM 1520 O O . LEU A 1 199 ? 7.708 -5.406 1.784 1.00 86.19 199 LEU A O 1
ATOM 1524 N N . LEU A 1 200 ? 9.659 -6.439 1.390 1.00 86.25 200 LEU A N 1
ATOM 1525 C CA . LEU A 1 200 ? 9.072 -7.782 1.373 1.00 86.25 200 LEU A CA 1
ATOM 1526 C C . LEU A 1 200 ? 8.599 -8.202 2.774 1.00 86.25 200 LEU A C 1
ATOM 1528 O O . LEU A 1 200 ? 7.542 -8.822 2.905 1.00 86.25 200 LEU A O 1
ATOM 1532 N N . GLU A 1 201 ? 9.345 -7.833 3.819 1.00 85.12 201 GLU A N 1
ATOM 1533 C CA . GLU A 1 201 ? 8.973 -8.090 5.218 1.00 85.12 201 GLU A CA 1
ATOM 1534 C C . GLU A 1 201 ? 7.727 -7.287 5.626 1.00 85.12 201 GLU A C 1
ATOM 1536 O O . GLU A 1 201 ? 6.767 -7.851 6.167 1.00 85.12 201 GLU A O 1
ATOM 1541 N N . THR A 1 202 ? 7.705 -5.991 5.298 1.00 85.69 202 THR A N 1
ATOM 1542 C CA . THR A 1 202 ? 6.565 -5.092 5.525 1.00 85.69 202 THR A CA 1
ATOM 1543 C C . THR A 1 202 ? 5.314 -5.587 4.808 1.00 85.69 202 THR A C 1
ATOM 1545 O O . THR A 1 202 ? 4.237 -5.634 5.402 1.00 85.69 202 THR A O 1
ATOM 1548 N N . LEU A 1 203 ? 5.445 -6.044 3.560 1.00 88.50 203 LEU A N 1
ATOM 1549 C CA . LEU A 1 203 ? 4.329 -6.540 2.761 1.00 88.50 203 LEU A CA 1
ATOM 1550 C C . LEU A 1 203 ? 3.652 -7.771 3.390 1.00 88.50 203 LEU A C 1
ATOM 1552 O O . LEU A 1 203 ? 2.423 -7.855 3.418 1.00 88.50 203 LEU A O 1
ATOM 1556 N N . GLU A 1 204 ? 4.425 -8.697 3.960 1.00 86.81 204 GLU A N 1
ATOM 1557 C CA . GLU A 1 204 ? 3.869 -9.853 4.677 1.00 86.81 204 GLU A CA 1
ATOM 1558 C C . GLU A 1 204 ? 3.239 -9.455 6.025 1.00 86.81 204 GLU A C 1
ATOM 1560 O O . GLU A 1 204 ? 2.236 -10.036 6.457 1.00 86.81 204 GLU A O 1
ATOM 1565 N N . GLY A 1 205 ? 3.784 -8.434 6.694 1.00 85.62 205 GLY A N 1
ATOM 1566 C CA . GLY A 1 205 ? 3.131 -7.775 7.829 1.00 85.62 205 GLY A CA 1
ATOM 1567 C C . GLY A 1 205 ? 1.759 -7.211 7.451 1.00 85.62 205 GLY A C 1
ATOM 1568 O O . GLY A 1 205 ? 0.760 -7.528 8.102 1.00 85.62 205 GLY A O 1
ATOM 1569 N N . ASN A 1 206 ? 1.694 -6.466 6.347 1.00 87.12 206 ASN A N 1
ATOM 1570 C CA . ASN A 1 206 ? 0.465 -5.858 5.840 1.00 87.12 206 ASN A CA 1
ATOM 1571 C C . ASN A 1 206 ? -0.581 -6.894 5.449 1.00 87.12 206 ASN A C 1
ATOM 1573 O O . ASN A 1 206 ? -1.751 -6.751 5.799 1.00 87.12 206 ASN A O 1
ATOM 1577 N N . ARG A 1 207 ? -0.163 -7.974 4.782 1.00 88.50 207 ARG A N 1
ATOM 1578 C CA . ARG A 1 207 ? -1.055 -9.080 4.419 1.00 88.50 207 ARG A CA 1
ATOM 1579 C C . ARG A 1 207 ? -1.747 -9.656 5.653 1.00 88.50 207 ARG A C 1
ATOM 1581 O O . ARG A 1 207 ? -2.969 -9.790 5.678 1.00 88.50 207 ARG A O 1
ATOM 1588 N N . ARG A 1 208 ? -0.975 -9.953 6.705 1.00 87.06 208 ARG A N 1
ATOM 1589 C CA . ARG A 1 208 ? -1.510 -10.483 7.972 1.00 87.06 208 ARG A CA 1
ATOM 1590 C C . ARG A 1 208 ? -2.432 -9.487 8.671 1.00 87.06 208 ARG A C 1
ATOM 1592 O O . ARG A 1 208 ? -3.458 -9.896 9.213 1.00 87.06 208 ARG A O 1
ATOM 1599 N N . ALA A 1 209 ? -2.085 -8.203 8.654 1.00 83.81 209 ALA A N 1
ATOM 1600 C CA . ALA A 1 209 ? -2.902 -7.148 9.240 1.00 83.81 209 ALA A CA 1
ATOM 1601 C C . ALA A 1 209 ? -4.260 -7.012 8.535 1.00 83.81 209 ALA A C 1
ATOM 1603 O O . ALA A 1 209 ? -5.286 -7.020 9.210 1.00 83.81 209 ALA A O 1
ATOM 1604 N N . ILE A 1 210 ? -4.288 -6.976 7.198 1.00 86.50 210 ILE A N 1
ATOM 1605 C CA . ILE A 1 210 ? -5.532 -6.887 6.417 1.00 86.50 210 ILE A CA 1
ATOM 1606 C C . ILE A 1 210 ? -6.435 -8.092 6.675 1.00 86.50 210 ILE A C 1
ATOM 1608 O O . ILE A 1 210 ? -7.622 -7.907 6.935 1.00 86.50 210 ILE A O 1
ATOM 1612 N N . ILE A 1 211 ? -5.881 -9.309 6.672 1.00 85.69 211 ILE A N 1
ATOM 1613 C CA . ILE A 1 211 ? -6.646 -10.526 6.983 1.00 85.69 211 ILE A CA 1
ATOM 1614 C C . ILE A 1 211 ? -7.255 -10.425 8.386 1.00 85.69 211 ILE A C 1
ATOM 1616 O O . ILE A 1 211 ? -8.447 -10.666 8.560 1.00 85.69 211 ILE A O 1
ATOM 1620 N N . SER A 1 212 ? -6.467 -9.999 9.379 1.00 81.50 212 SER A N 1
ATOM 1621 C CA . SER A 1 212 ? -6.970 -9.814 10.742 1.00 81.50 212 SER A CA 1
ATOM 1622 C C . SER A 1 212 ? -8.078 -8.761 10.817 1.00 81.50 212 SER A C 1
ATOM 1624 O O . SER A 1 212 ? -9.070 -8.995 11.496 1.00 81.50 212 SER A O 1
ATOM 1626 N N . VAL A 1 213 ? -7.942 -7.614 10.146 1.00 83.56 213 VAL A N 1
ATOM 1627 C CA . VAL A 1 213 ? -8.987 -6.575 10.135 1.00 83.56 213 VAL A CA 1
ATOM 1628 C C . VAL A 1 213 ? -10.252 -7.088 9.446 1.00 83.56 213 VAL A C 1
ATOM 1630 O O . VAL A 1 213 ? -11.357 -6.847 9.923 1.00 83.56 213 VAL A O 1
ATOM 1633 N N . GLN A 1 214 ? -10.115 -7.839 8.355 1.00 85.56 214 GLN A N 1
ATOM 1634 C CA . GLN A 1 214 ? -11.254 -8.422 7.655 1.00 85.56 214 GLN A CA 1
ATOM 1635 C C . GLN A 1 214 ? -12.003 -9.437 8.530 1.00 85.56 214 GLN A C 1
ATOM 1637 O O . GLN A 1 214 ? -13.233 -9.463 8.525 1.00 85.56 214 GLN A O 1
ATOM 1642 N N . GLU A 1 215 ? -11.291 -10.274 9.287 1.00 82.19 215 GLU A N 1
ATOM 1643 C CA . GLU A 1 215 ? -11.904 -11.193 10.252 1.00 82.19 215 GLU A CA 1
ATOM 1644 C C . GLU A 1 215 ? -12.710 -10.444 11.321 1.00 82.19 215 GLU A C 1
ATOM 1646 O O . GLU A 1 215 ? -13.815 -10.875 11.662 1.00 82.19 215 GLU A O 1
ATOM 1651 N N . ASP A 1 216 ? -12.192 -9.307 11.791 1.00 76.06 216 ASP A N 1
ATOM 1652 C CA . ASP A 1 216 ? -12.835 -8.447 12.788 1.00 76.06 216 ASP A CA 1
ATOM 1653 C C . ASP A 1 216 ? -14.121 -7.832 12.240 1.00 76.06 216 ASP A C 1
ATOM 1655 O O . ASP A 1 216 ? -15.184 -7.979 12.842 1.00 76.06 216 ASP A O 1
ATOM 1659 N N . LEU A 1 217 ? -14.044 -7.232 11.052 1.00 81.81 217 LEU A N 1
ATOM 1660 C CA . LEU A 1 217 ? -15.193 -6.631 10.376 1.00 81.81 217 LEU A CA 1
ATOM 1661 C C . LEU A 1 217 ? -16.261 -7.678 10.040 1.00 81.81 217 LEU A C 1
ATOM 1663 O O . LEU A 1 217 ? -17.447 -7.438 10.246 1.00 81.81 217 LEU A O 1
ATOM 1667 N N . ARG A 1 218 ? -15.866 -8.886 9.611 1.00 82.44 218 ARG A N 1
ATOM 1668 C CA . ARG A 1 218 ? -16.798 -10.011 9.400 1.00 82.44 218 ARG A CA 1
ATOM 1669 C C . ARG A 1 218 ? -17.455 -10.481 10.691 1.00 82.44 218 ARG A C 1
ATOM 1671 O O . ARG A 1 218 ? -18.569 -11.002 10.651 1.00 82.44 218 ARG A O 1
ATOM 1678 N N . ALA A 1 219 ? -16.750 -10.433 11.819 1.00 73.44 219 ALA A N 1
ATOM 1679 C CA . ALA A 1 219 ? -17.318 -10.801 13.110 1.00 73.44 219 ALA A CA 1
ATOM 1680 C C . ALA A 1 219 ? -18.344 -9.756 13.569 1.00 73.44 219 ALA A C 1
ATOM 1682 O O . ALA A 1 219 ? -19.450 -10.147 13.932 1.00 73.44 219 ALA A O 1
ATOM 1683 N N . ALA A 1 220 ? -18.007 -8.468 13.463 1.00 72.94 220 ALA A N 1
ATOM 1684 C CA . ALA A 1 220 ? -18.894 -7.351 13.784 1.00 72.94 220 ALA A CA 1
ATOM 1685 C C . ALA A 1 220 ? -20.144 -7.328 12.886 1.00 72.94 220 ALA A C 1
ATOM 1687 O O . ALA A 1 220 ? -21.263 -7.324 13.394 1.00 72.94 220 ALA A O 1
ATOM 1688 N N . HIS A 1 221 ? -19.974 -7.461 11.567 1.00 78.50 221 HIS A N 1
ATOM 1689 C CA . HIS A 1 221 ? -21.087 -7.510 10.615 1.00 78.50 221 HIS A CA 1
ATOM 1690 C C . HIS A 1 221 ? -22.043 -8.685 10.886 1.00 78.50 221 HIS A C 1
ATOM 1692 O O . HIS A 1 221 ? -23.257 -8.518 10.885 1.00 78.50 221 HIS A O 1
ATOM 1698 N N . ARG A 1 222 ? -21.515 -9.881 11.201 1.00 74.94 222 ARG A N 1
ATOM 1699 C CA . ARG A 1 222 ? -22.341 -11.045 11.592 1.00 74.94 222 ARG A CA 1
ATOM 1700 C C . ARG A 1 222 ? -23.052 -10.870 12.929 1.00 74.94 222 ARG A C 1
ATOM 1702 O O . ARG A 1 222 ? -24.041 -11.551 13.174 1.00 74.94 222 ARG A O 1
ATOM 1709 N N . ALA A 1 223 ? -22.516 -10.027 13.803 1.00 65.31 223 ALA A N 1
ATOM 1710 C CA . ALA A 1 223 ? -23.159 -9.640 15.046 1.00 65.31 223 ALA A CA 1
ATOM 1711 C C . ALA A 1 223 ? -24.154 -8.482 14.846 1.00 65.31 223 ALA A C 1
ATOM 1713 O O . ALA A 1 223 ? -24.683 -7.988 15.837 1.00 65.31 223 ALA A O 1
ATOM 1714 N N . GLU A 1 224 ? -24.419 -8.061 13.602 1.00 69.56 224 GLU A N 1
ATOM 1715 C CA . GLU A 1 224 ? -25.304 -6.936 13.260 1.00 69.56 224 GLU A CA 1
ATOM 1716 C C . GLU A 1 224 ? -24.888 -5.627 13.951 1.00 69.56 224 GLU A C 1
ATOM 1718 O O . GLU A 1 224 ? -25.713 -4.753 14.199 1.00 69.56 224 GLU A O 1
ATOM 1723 N N . VAL A 1 225 ? -23.598 -5.497 14.279 1.00 68.62 225 VAL A N 1
ATOM 1724 C CA . VAL A 1 225 ? -23.033 -4.243 14.775 1.00 68.62 225 VAL A CA 1
ATOM 1725 C C . VAL A 1 225 ? -22.882 -3.312 13.570 1.00 68.62 225 VAL A C 1
ATOM 1727 O O . VAL A 1 225 ? -22.228 -3.711 12.597 1.00 68.62 225 VAL A O 1
ATOM 1730 N N . PRO A 1 226 ? -23.467 -2.099 13.596 1.00 67.19 226 PRO A N 1
ATOM 1731 C CA . PRO A 1 226 ? -23.330 -1.142 12.508 1.00 67.19 226 PRO A CA 1
ATOM 1732 C C . PRO A 1 226 ? -21.858 -0.863 12.211 1.00 67.19 226 PRO A C 1
ATOM 1734 O O . PRO A 1 226 ? -21.081 -0.512 13.102 1.00 67.19 226 PRO A O 1
ATOM 1737 N N . LEU A 1 227 ? -21.469 -1.025 10.950 1.00 72.19 227 LEU A N 1
ATOM 1738 C CA . LEU A 1 227 ? -20.134 -0.679 10.490 1.00 72.19 227 LEU A CA 1
ATOM 1739 C C . LEU A 1 227 ? -20.140 0.749 9.952 1.00 72.19 227 LEU A C 1
ATOM 1741 O O . LEU A 1 227 ? -21.085 1.189 9.305 1.00 72.19 227 LEU A O 1
ATOM 1745 N N . TYR A 1 228 ? -19.047 1.473 10.172 1.00 74.06 228 TYR A N 1
ATOM 1746 C CA . TYR A 1 228 ? -18.823 2.719 9.445 1.00 74.06 228 TYR A CA 1
ATOM 1747 C C . TYR A 1 228 ? -18.689 2.435 7.942 1.00 74.06 228 TYR A C 1
ATOM 1749 O O . TYR A 1 228 ? -18.142 1.385 7.583 1.00 74.06 228 TYR A O 1
ATOM 1757 N N . PRO A 1 229 ? -19.033 3.394 7.062 1.00 77.19 229 PRO A N 1
ATOM 1758 C CA . PRO A 1 229 ? -18.917 3.221 5.612 1.00 77.19 229 PRO A CA 1
ATOM 1759 C C . PRO A 1 229 ? -17.536 2.731 5.142 1.00 77.19 229 PRO A C 1
ATOM 1761 O O . PRO A 1 229 ? -17.432 1.884 4.258 1.00 77.19 229 PRO A O 1
ATOM 1764 N N . GLY A 1 230 ? -16.449 3.201 5.770 1.00 76.88 230 GLY A N 1
ATOM 1765 C CA . GLY A 1 230 ? -15.090 2.733 5.465 1.00 76.88 230 GLY A CA 1
ATOM 1766 C C . GLY A 1 230 ? -14.826 1.266 5.840 1.00 76.88 230 GLY A C 1
ATOM 1767 O O . GLY A 1 230 ? -14.023 0.604 5.185 1.00 76.88 230 GLY A O 1
ATOM 1768 N N . GLY A 1 231 ? -15.504 0.742 6.868 1.00 83.06 231 GLY A N 1
ATOM 1769 C CA . GLY A 1 231 ? -15.426 -0.661 7.281 1.00 83.06 231 GLY A CA 1
ATOM 1770 C C . GLY A 1 231 ? -16.191 -1.594 6.346 1.00 83.06 231 GLY A C 1
ATOM 1771 O O . GLY A 1 231 ? -15.655 -2.635 5.972 1.00 83.06 231 GLY A O 1
ATOM 1772 N N . GLU A 1 232 ? -17.390 -1.204 5.910 1.00 84.69 232 GLU A N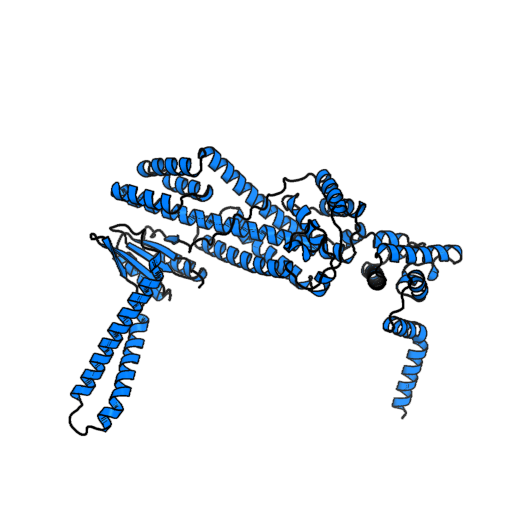 1
ATOM 1773 C CA . GLU A 1 232 ? -18.151 -1.944 4.890 1.00 84.69 232 GLU A CA 1
ATOM 1774 C C . GLU A 1 232 ? -17.382 -1.994 3.570 1.00 84.69 232 GLU A C 1
ATOM 1776 O O . GLU A 1 232 ? -17.127 -3.068 3.025 1.00 84.69 232 GLU A O 1
ATOM 1781 N N . TRP A 1 233 ? -16.887 -0.839 3.119 1.00 86.00 233 TRP A N 1
ATOM 1782 C CA . TRP A 1 233 ? -16.104 -0.757 1.894 1.00 86.00 233 TRP A CA 1
ATOM 1783 C C . TRP A 1 233 ? -14.843 -1.626 1.945 1.00 86.00 233 TRP A C 1
ATOM 1785 O O . TRP A 1 233 ? -14.512 -2.313 0.976 1.00 86.00 233 TRP A O 1
ATOM 1795 N N . LEU A 1 234 ? -14.125 -1.631 3.072 1.00 87.38 234 LEU A N 1
ATOM 1796 C CA . LEU A 1 234 ? -12.957 -2.491 3.237 1.00 87.38 234 LEU A CA 1
ATOM 1797 C C . LEU A 1 234 ? -13.342 -3.975 3.225 1.00 87.38 234 LEU A C 1
ATOM 1799 O O . LEU A 1 234 ? -12.639 -4.777 2.610 1.00 87.38 234 LEU A O 1
ATOM 1803 N N . LEU A 1 235 ? -14.445 -4.346 3.878 1.00 88.44 235 LEU A N 1
ATOM 1804 C CA . LEU A 1 235 ? -14.937 -5.720 3.909 1.00 88.44 235 LEU A CA 1
ATOM 1805 C C . LEU A 1 235 ? -15.236 -6.243 2.496 1.00 88.44 235 LEU A C 1
ATOM 1807 O O . LEU A 1 235 ? -14.814 -7.357 2.160 1.00 88.44 235 LEU A O 1
ATOM 1811 N N . ASP A 1 236 ? -15.871 -5.412 1.672 1.00 88.88 236 ASP A N 1
ATOM 1812 C CA . ASP A 1 236 ? -16.224 -5.728 0.288 1.00 88.88 236 ASP A CA 1
ATOM 1813 C C . ASP A 1 236 ? -15.004 -5.839 -0.627 1.00 88.88 236 ASP A C 1
ATOM 1815 O O . ASP A 1 236 ? -15.025 -6.600 -1.589 1.00 88.88 236 ASP A O 1
ATOM 1819 N N . ASN A 1 237 ? -13.919 -5.112 -0.340 1.00 91.31 237 ASN A N 1
ATOM 1820 C CA . ASN A 1 237 ? -12.780 -4.978 -1.253 1.00 91.31 237 ASN A CA 1
ATOM 1821 C C . ASN A 1 237 ? -11.475 -5.629 -0.763 1.00 91.31 237 ASN A C 1
ATOM 1823 O O . ASN A 1 237 ? -10.500 -5.668 -1.513 1.00 91.31 237 ASN A O 1
ATOM 1827 N N . ALA A 1 238 ? -11.424 -6.180 0.452 1.00 87.12 238 ALA A N 1
ATOM 1828 C CA . ALA A 1 238 ? -10.197 -6.745 1.027 1.00 87.12 238 ALA A CA 1
ATOM 1829 C C . ALA A 1 238 ? -9.557 -7.853 0.164 1.00 87.12 238 ALA A C 1
ATOM 1831 O O . ALA A 1 238 ? -8.332 -7.968 0.127 1.00 87.12 238 ALA A O 1
ATOM 1832 N N . TYR A 1 239 ? -10.362 -8.620 -0.584 1.00 88.31 239 TYR A N 1
ATOM 1833 C CA . TYR A 1 239 ? -9.854 -9.656 -1.493 1.00 88.31 239 TYR A CA 1
ATOM 1834 C C . TYR A 1 239 ? -8.989 -9.082 -2.628 1.00 88.31 239 TYR A C 1
ATOM 1836 O O . TYR A 1 239 ? -8.050 -9.741 -3.072 1.00 88.31 239 TYR A O 1
ATOM 1844 N N . LEU A 1 240 ? -9.276 -7.856 -3.089 1.00 91.38 240 LEU A N 1
ATOM 1845 C CA . LEU A 1 240 ? -8.485 -7.190 -4.127 1.00 91.38 240 LEU A CA 1
ATOM 1846 C C . LEU A 1 240 ? -7.099 -6.845 -3.601 1.00 91.38 240 LEU A C 1
ATOM 1848 O O . LEU A 1 240 ? -6.103 -7.100 -4.272 1.00 91.38 240 LEU A O 1
ATOM 1852 N N . VAL A 1 241 ? -7.031 -6.307 -2.382 1.00 91.62 241 VAL A N 1
ATOM 1853 C CA . VAL A 1 241 ? -5.758 -5.933 -1.759 1.00 91.62 241 VAL A CA 1
ATOM 1854 C C . VAL A 1 241 ? -4.904 -7.171 -1.514 1.00 91.62 241 VAL A C 1
ATOM 1856 O O . VAL A 1 241 ? -3.721 -7.175 -1.841 1.00 91.62 241 VAL A O 1
ATOM 1859 N N . GLU A 1 242 ? -5.504 -8.256 -1.016 1.00 90.56 242 GLU A N 1
ATOM 1860 C CA . GLU A 1 242 ? -4.795 -9.527 -0.861 1.00 90.56 242 GLU A CA 1
ATOM 1861 C C . GLU A 1 242 ? -4.274 -10.062 -2.205 1.00 90.56 242 GLU A C 1
ATOM 1863 O O . GLU A 1 242 ? -3.110 -10.455 -2.294 1.00 90.56 242 GLU A O 1
ATOM 1868 N N . GLY A 1 243 ? -5.099 -10.033 -3.257 1.00 91.94 243 GLY A N 1
ATOM 1869 C CA . GLY A 1 243 ? -4.695 -10.444 -4.602 1.00 91.94 243 GLY A CA 1
ATOM 1870 C C . GLY A 1 243 ? -3.493 -9.651 -5.123 1.00 91.94 243 GLY A C 1
ATOM 1871 O O . GLY A 1 243 ? -2.534 -10.243 -5.619 1.00 91.94 243 GLY A O 1
ATOM 1872 N N . HIS A 1 244 ? -3.493 -8.331 -4.929 1.00 92.81 244 HIS A N 1
ATOM 1873 C CA . HIS A 1 244 ? -2.380 -7.460 -5.310 1.00 92.81 244 HIS A CA 1
ATOM 1874 C C . HIS A 1 244 ? -1.106 -7.717 -4.515 1.00 92.81 244 HIS A C 1
ATOM 1876 O O . HIS A 1 244 ? -0.022 -7.759 -5.096 1.00 92.81 244 HIS A O 1
ATOM 1882 N N . ILE A 1 245 ? -1.220 -7.933 -3.204 1.00 92.50 245 ILE A N 1
ATOM 1883 C CA . ILE A 1 245 ? -0.076 -8.300 -2.367 1.00 92.50 245 ILE A CA 1
ATOM 1884 C C . ILE A 1 245 ? 0.555 -9.603 -2.877 1.00 92.50 245 ILE A C 1
ATOM 1886 O O . ILE A 1 245 ? 1.774 -9.676 -3.043 1.00 92.50 245 ILE A O 1
ATOM 1890 N N . GLN A 1 246 ? -0.262 -10.615 -3.180 1.00 91.19 246 GLN A N 1
ATOM 1891 C CA . GLN A 1 246 ? 0.228 -11.887 -3.716 1.00 91.19 246 GLN A CA 1
ATOM 1892 C C . GLN A 1 246 ? 0.882 -11.727 -5.095 1.00 91.19 246 GLN A C 1
ATOM 1894 O O . GLN A 1 246 ? 1.896 -12.365 -5.370 1.00 91.19 246 GLN A O 1
ATOM 1899 N N . GLU A 1 247 ? 0.326 -10.887 -5.969 1.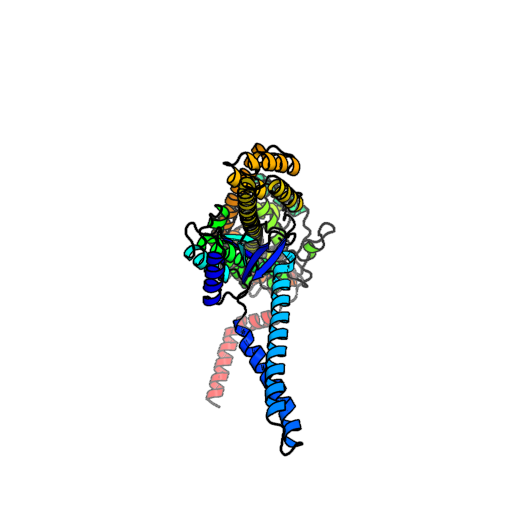00 92.12 247 GLU A N 1
ATOM 1900 C CA . GLU A 1 247 ? 0.911 -10.587 -7.279 1.00 92.12 247 GLU A CA 1
ATOM 1901 C C . GLU A 1 247 ? 2.299 -9.952 -7.131 1.00 92.12 247 GLU A C 1
ATOM 1903 O O . GLU A 1 247 ? 3.261 -10.415 -7.746 1.00 92.12 247 GLU A O 1
ATOM 1908 N N . VAL A 1 248 ? 2.441 -8.964 -6.242 1.00 93.75 248 VAL A N 1
ATOM 1909 C CA . VAL A 1 248 ? 3.743 -8.363 -5.935 1.00 93.75 248 VAL A CA 1
ATOM 1910 C C . VAL A 1 248 ? 4.730 -9.417 -5.439 1.00 93.75 248 VAL A C 1
ATOM 1912 O O . VAL A 1 248 ? 5.839 -9.491 -5.958 1.00 93.75 248 VAL A O 1
ATOM 1915 N N . GLN A 1 249 ? 4.333 -10.274 -4.495 1.00 90.81 249 GLN A N 1
ATOM 1916 C CA . GLN A 1 249 ? 5.201 -11.335 -3.967 1.00 90.81 249 GLN A CA 1
ATOM 1917 C C . GLN A 1 249 ? 5.657 -12.333 -5.048 1.00 90.81 249 GLN A C 1
ATOM 1919 O O . GLN A 1 249 ? 6.758 -12.874 -4.953 1.00 90.81 249 GLN A O 1
ATOM 1924 N N . ARG A 1 250 ? 4.838 -12.581 -6.080 1.00 91.62 250 ARG A N 1
ATOM 1925 C CA . ARG A 1 250 ? 5.189 -13.476 -7.198 1.00 91.62 250 ARG A CA 1
ATOM 1926 C C . ARG A 1 250 ? 6.192 -12.851 -8.165 1.00 91.62 250 ARG A C 1
ATOM 1928 O O . ARG A 1 250 ? 7.048 -13.567 -8.678 1.00 91.62 250 ARG A O 1
ATOM 1935 N N . HIS A 1 251 ? 6.081 -11.550 -8.428 1.00 91.44 251 HIS A N 1
ATOM 1936 C CA . HIS A 1 251 ? 6.881 -10.869 -9.452 1.00 91.44 251 HIS A CA 1
ATOM 1937 C C . HIS A 1 251 ? 8.122 -10.152 -8.894 1.00 91.44 251 HIS A C 1
ATOM 1939 O O . HIS A 1 251 ? 9.125 -10.029 -9.596 1.00 91.44 251 HIS A O 1
ATOM 1945 N N . LEU A 1 252 ? 8.110 -9.738 -7.625 1.00 92.19 252 LEU A N 1
ATOM 1946 C CA . LEU A 1 252 ? 9.243 -9.093 -6.962 1.00 92.19 252 LEU A CA 1
ATOM 1947 C C . LEU A 1 252 ? 10.174 -10.135 -6.326 1.00 92.19 252 LEU A C 1
ATOM 1949 O O . LEU A 1 252 ? 10.154 -10.378 -5.120 1.00 92.19 252 LEU A O 1
ATOM 1953 N N . SER A 1 253 ? 11.010 -10.771 -7.150 1.00 91.62 253 SER A N 1
ATOM 1954 C CA . SER A 1 253 ? 12.045 -11.681 -6.643 1.00 91.62 253 SER A CA 1
ATOM 1955 C C . SER A 1 253 ? 13.128 -10.926 -5.857 1.00 91.62 253 SER A C 1
ATOM 1957 O O . SER A 1 253 ? 13.444 -9.780 -6.171 1.00 91.62 253 SER A O 1
ATOM 1959 N N . LYS A 1 254 ? 13.776 -11.590 -4.887 1.00 91.00 254 LYS A N 1
ATOM 1960 C CA . LYS A 1 254 ? 14.910 -11.015 -4.128 1.00 91.00 254 LYS A CA 1
ATOM 1961 C C . LYS A 1 254 ? 16.037 -10.523 -5.032 1.00 91.00 254 LYS A C 1
ATOM 1963 O O . LYS A 1 254 ? 16.631 -9.482 -4.791 1.00 91.00 254 LYS A O 1
ATOM 1968 N N . ARG A 1 255 ? 16.318 -11.278 -6.098 1.00 90.31 255 ARG A N 1
ATOM 1969 C CA . ARG A 1 255 ? 17.314 -10.893 -7.098 1.00 90.31 255 ARG A CA 1
ATOM 1970 C C . ARG A 1 255 ? 16.921 -9.579 -7.767 1.00 90.31 255 ARG A C 1
ATOM 1972 O O . ARG A 1 255 ? 17.727 -8.664 -7.770 1.00 90.31 255 ARG A O 1
ATOM 1979 N N . PHE A 1 256 ? 15.694 -9.490 -8.280 1.00 90.31 256 PHE A N 1
ATOM 1980 C CA . PHE A 1 256 ? 15.209 -8.274 -8.930 1.00 90.31 256 PHE A CA 1
ATOM 1981 C C . PHE A 1 256 ? 15.213 -7.081 -7.967 1.00 90.31 256 PHE A C 1
ATOM 1983 O O . PHE A 1 256 ? 15.679 -6.014 -8.337 1.00 90.31 256 PHE A O 1
ATOM 1990 N N . TYR A 1 257 ? 14.809 -7.280 -6.708 1.00 90.69 257 TYR A N 1
ATOM 1991 C CA . TYR A 1 257 ? 14.883 -6.254 -5.665 1.00 90.69 257 TYR A CA 1
ATOM 1992 C C . TYR A 1 257 ? 16.303 -5.691 -5.487 1.00 90.69 257 TYR A C 1
ATOM 1994 O O . TYR A 1 257 ? 16.485 -4.480 -5.434 1.00 90.69 257 TYR A O 1
ATOM 2002 N N . HIS A 1 258 ? 17.317 -6.559 -5.425 1.00 90.31 258 HIS A N 1
ATOM 2003 C CA . HIS A 1 258 ? 18.717 -6.149 -5.271 1.00 90.31 258 HIS A CA 1
ATOM 2004 C C . HIS A 1 258 ? 19.329 -5.525 -6.532 1.00 90.31 258 HIS A C 1
ATOM 2006 O O . HIS A 1 258 ? 20.373 -4.885 -6.441 1.00 90.31 258 HIS A O 1
ATOM 2012 N N . GLU A 1 259 ? 18.705 -5.695 -7.699 1.00 89.62 259 GLU A N 1
ATOM 2013 C CA . GLU A 1 259 ? 19.123 -5.019 -8.931 1.00 89.62 259 GLU A CA 1
ATOM 2014 C C . GLU A 1 259 ? 18.665 -3.548 -8.968 1.00 89.62 259 GLU A C 1
ATOM 2016 O O . GLU A 1 259 ? 19.192 -2.772 -9.763 1.00 89.62 259 GLU A O 1
ATOM 2021 N N . LEU A 1 260 ? 17.733 -3.141 -8.096 1.00 92.75 260 LEU A N 1
ATOM 2022 C CA . LEU A 1 260 ? 17.210 -1.777 -8.063 1.00 92.75 260 LEU A CA 1
ATOM 2023 C C . LEU A 1 260 ? 18.161 -0.816 -7.327 1.00 92.75 260 LEU A C 1
ATOM 2025 O O . LEU A 1 260 ? 18.575 -1.108 -6.200 1.00 92.75 260 LEU A O 1
ATOM 2029 N N . PRO A 1 261 ? 18.467 0.359 -7.909 1.00 91.81 261 PRO A N 1
ATOM 2030 C CA . PRO A 1 261 ? 19.215 1.407 -7.226 1.00 91.81 261 PRO A CA 1
ATOM 2031 C C . PRO A 1 261 ? 18.505 1.898 -5.959 1.00 91.81 261 PRO A C 1
ATOM 2033 O O . PRO A 1 261 ? 17.285 2.077 -5.937 1.00 91.81 261 PRO A O 1
ATOM 2036 N N . VAL A 1 262 ? 19.285 2.162 -4.915 1.00 91.06 262 VAL A N 1
ATOM 2037 C CA . VAL A 1 262 ? 18.852 2.804 -3.663 1.00 91.06 262 VAL A CA 1
ATOM 2038 C C . VAL A 1 262 ? 19.302 4.266 -3.646 1.00 91.06 262 VAL A C 1
ATOM 2040 O O . VAL A 1 262 ? 20.138 4.672 -4.455 1.00 91.06 262 VAL A O 1
ATOM 2043 N N . ILE A 1 263 ? 18.756 5.073 -2.737 1.00 86.38 263 ILE A N 1
ATOM 2044 C CA . ILE A 1 263 ? 19.161 6.478 -2.580 1.00 86.38 263 ILE A CA 1
ATOM 2045 C C . ILE A 1 263 ? 20.287 6.559 -1.546 1.00 86.38 263 ILE A C 1
ATOM 2047 O O . ILE A 1 263 ? 20.114 6.140 -0.403 1.00 86.38 263 ILE A O 1
ATOM 2051 N N . GLY A 1 264 ? 21.444 7.083 -1.949 1.00 70.94 264 GLY A N 1
ATOM 2052 C CA . GLY A 1 264 ? 22.564 7.366 -1.050 1.00 70.94 264 GLY A CA 1
ATOM 2053 C C . GLY A 1 264 ? 22.536 8.787 -0.475 1.00 70.94 264 GLY A C 1
ATOM 2054 O O . GLY A 1 264 ? 21.814 9.643 -0.972 1.00 70.94 264 GLY A O 1
ATOM 2055 N N . GLY A 1 265 ? 23.353 9.039 0.555 1.00 62.41 265 GLY A N 1
ATOM 2056 C CA . GLY A 1 265 ? 23.604 10.381 1.111 1.00 62.41 265 GLY A CA 1
ATOM 2057 C C . GLY A 1 265 ? 23.333 10.504 2.616 1.00 62.41 265 GLY A C 1
ATOM 2058 O O . GLY A 1 265 ? 22.710 9.631 3.212 1.00 62.41 265 GLY A O 1
ATOM 2059 N N . GLU A 1 266 ? 23.792 11.597 3.239 1.00 54.06 266 GLU A N 1
ATOM 2060 C CA . GLU A 1 266 ? 23.599 11.886 4.680 1.00 54.06 266 GLU A CA 1
ATOM 2061 C C . GLU A 1 266 ? 22.121 12.089 5.072 1.00 54.06 266 GLU A C 1
ATOM 2063 O O . GLU A 1 266 ? 21.763 11.963 6.240 1.00 54.06 266 GLU A O 1
ATOM 2068 N N . GLN A 1 267 ? 21.250 12.359 4.095 1.00 52.12 267 GLN A N 1
ATOM 2069 C CA . GLN A 1 267 ? 19.800 12.493 4.280 1.00 52.12 267 GLN A CA 1
ATOM 2070 C C . GLN A 1 267 ? 19.046 11.154 4.215 1.00 52.12 267 GLN A C 1
ATOM 2072 O O . GLN A 1 267 ? 17.856 11.092 4.532 1.00 52.12 267 GLN A O 1
ATOM 2077 N N . ALA A 1 268 ? 19.716 10.064 3.830 1.00 54.47 268 ALA A N 1
ATOM 2078 C CA . ALA A 1 268 ? 19.148 8.729 3.906 1.00 54.47 268 ALA A CA 1
ATOM 2079 C C . ALA A 1 268 ? 19.217 8.260 5.369 1.00 54.47 268 ALA A C 1
ATOM 2081 O O . ALA A 1 268 ? 20.253 7.801 5.845 1.00 54.47 268 ALA A O 1
ATOM 2082 N N . GLY A 1 269 ? 18.111 8.392 6.108 1.00 57.94 269 GLY A N 1
ATOM 2083 C CA . GLY A 1 269 ? 17.990 7.782 7.436 1.00 57.94 269 GLY A CA 1
ATOM 2084 C C . GLY A 1 269 ? 18.296 6.276 7.393 1.00 57.94 269 GLY A C 1
ATOM 2085 O O . GLY A 1 269 ? 18.252 5.662 6.330 1.00 57.94 269 GLY A O 1
ATOM 2086 N N . ALA A 1 270 ? 18.568 5.646 8.540 1.00 58.81 270 ALA A N 1
ATOM 2087 C CA . ALA A 1 270 ? 19.009 4.242 8.605 1.00 58.81 270 ALA A CA 1
ATOM 2088 C C . ALA A 1 270 ? 18.076 3.233 7.888 1.00 58.81 270 ALA A C 1
ATOM 2090 O O . ALA A 1 270 ? 18.533 2.199 7.410 1.00 58.81 270 ALA A O 1
ATOM 2091 N N . GLU A 1 271 ? 16.778 3.533 7.775 1.00 58.41 271 GLU A N 1
ATOM 2092 C CA . GLU A 1 271 ? 15.802 2.709 7.040 1.00 58.41 271 GLU A CA 1
ATOM 2093 C C . GLU A 1 271 ? 15.840 2.926 5.515 1.00 58.41 271 GLU A C 1
ATOM 2095 O O . GLU A 1 271 ? 15.466 2.038 4.752 1.00 58.41 271 GLU A O 1
ATOM 2100 N N . SER A 1 272 ? 16.349 4.074 5.056 1.00 65.06 272 SER A N 1
ATOM 2101 C CA . SER A 1 272 ? 16.469 4.431 3.634 1.00 65.06 272 SER A CA 1
ATOM 2102 C C . SER A 1 272 ? 17.623 3.724 2.918 1.00 65.06 272 SER A C 1
ATOM 2104 O O . SER A 1 272 ? 17.644 3.711 1.692 1.00 65.06 272 SER A O 1
ATOM 2106 N N . GLU A 1 273 ? 18.560 3.114 3.654 1.00 72.00 273 GLU A N 1
ATOM 2107 C CA . GLU A 1 273 ? 19.741 2.434 3.090 1.00 72.00 273 GLU A CA 1
ATOM 2108 C C . GLU A 1 273 ? 19.366 1.254 2.166 1.00 72.00 273 GLU A C 1
ATOM 2110 O O . GLU A 1 273 ? 20.105 0.916 1.241 1.00 72.00 273 GLU A O 1
ATOM 2115 N N . TYR A 1 274 ? 18.200 0.640 2.387 1.00 78.19 274 TYR A N 1
ATOM 2116 C CA . TYR A 1 274 ? 17.721 -0.535 1.645 1.00 78.19 274 TYR A CA 1
ATOM 2117 C C . TYR A 1 274 ? 16.447 -0.259 0.835 1.00 78.19 274 TYR A C 1
ATOM 2119 O O . TYR A 1 274 ? 15.857 -1.196 0.291 1.00 78.19 274 TYR A O 1
ATOM 2127 N N . GLU A 1 275 ? 16.000 0.998 0.783 1.00 86.50 275 GLU A N 1
ATOM 2128 C CA . GLU A 1 275 ? 14.781 1.414 0.092 1.00 86.50 275 GLU A CA 1
ATOM 2129 C C . GLU A 1 275 ? 15.102 1.746 -1.379 1.00 86.50 275 GLU A C 1
ATOM 2131 O O . GLU A 1 275 ? 15.897 2.657 -1.638 1.00 86.50 275 GLU A O 1
ATOM 2136 N N . PRO A 1 276 ? 14.516 1.036 -2.365 1.00 92.50 276 PRO A N 1
ATOM 2137 C CA . PRO A 1 276 ? 14.728 1.348 -3.771 1.00 92.50 276 PRO A CA 1
ATOM 2138 C C . PRO A 1 276 ? 14.282 2.775 -4.096 1.00 92.50 276 PRO A C 1
ATOM 2140 O O . PRO A 1 276 ? 13.200 3.204 -3.696 1.00 92.50 276 PRO A O 1
ATOM 2143 N N . ARG A 1 277 ? 15.065 3.492 -4.902 1.00 93.38 277 ARG A N 1
ATOM 2144 C CA . ARG A 1 277 ? 14.739 4.850 -5.366 1.00 93.38 277 ARG A CA 1
ATOM 2145 C C . ARG A 1 277 ? 13.348 4.917 -5.986 1.00 93.38 277 ARG A C 1
ATOM 2147 O O . ARG A 1 277 ? 12.551 5.791 -5.656 1.00 93.38 277 ARG A O 1
ATOM 2154 N N . ILE A 1 278 ? 13.030 3.940 -6.831 1.00 95.81 278 ILE A N 1
ATOM 2155 C CA . ILE A 1 278 ? 11.726 3.834 -7.484 1.00 95.81 278 ILE A CA 1
ATOM 2156 C C . ILE A 1 278 ? 10.567 3.640 -6.492 1.00 95.81 278 ILE A C 1
ATOM 2158 O O . ILE A 1 278 ? 9.466 4.138 -6.723 1.00 95.81 278 ILE A O 1
ATOM 2162 N N . TYR A 1 279 ? 10.806 2.983 -5.354 1.00 94.31 279 TYR A N 1
ATOM 2163 C CA . TYR A 1 279 ? 9.808 2.879 -4.292 1.00 94.31 279 TYR A CA 1
ATOM 2164 C C . TYR A 1 279 ? 9.532 4.239 -3.646 1.00 94.31 279 TYR A C 1
ATOM 2166 O O . TYR A 1 279 ? 8.370 4.590 -3.440 1.00 94.31 279 TYR A O 1
ATOM 2174 N N . ARG A 1 280 ? 10.570 5.051 -3.409 1.00 92.25 280 ARG A N 1
ATOM 2175 C CA . ARG A 1 280 ? 10.395 6.422 -2.910 1.00 92.25 280 ARG A CA 1
ATOM 2176 C C . ARG A 1 280 ? 9.574 7.278 -3.869 1.00 92.25 280 ARG A C 1
ATOM 2178 O O . ARG A 1 280 ? 8.685 7.997 -3.425 1.00 92.25 280 ARG A O 1
ATOM 2185 N N . LEU A 1 281 ? 9.812 7.156 -5.174 1.00 94.88 281 LEU A N 1
ATOM 2186 C CA . LEU A 1 281 ? 9.012 7.849 -6.190 1.00 94.88 281 LEU A CA 1
ATOM 2187 C C . LEU A 1 281 ? 7.543 7.423 -6.155 1.00 94.88 281 LEU A C 1
ATOM 2189 O O . LEU A 1 281 ? 6.659 8.277 -6.145 1.00 94.88 281 LEU A O 1
ATOM 2193 N N . ALA A 1 282 ? 7.273 6.119 -6.059 1.00 95.94 282 ALA A N 1
ATOM 2194 C CA . ALA A 1 282 ? 5.915 5.610 -5.881 1.00 95.94 282 ALA A CA 1
ATOM 2195 C C . ALA A 1 282 ? 5.255 6.153 -4.601 1.00 95.94 282 ALA A C 1
ATOM 2197 O O . ALA A 1 282 ? 4.085 6.538 -4.622 1.00 95.94 282 ALA A O 1
ATOM 2198 N N . LYS A 1 283 ? 6.007 6.225 -3.496 1.00 92.62 283 LYS A N 1
ATOM 2199 C CA . LYS A 1 283 ? 5.537 6.749 -2.209 1.00 92.62 283 LYS A CA 1
ATOM 2200 C C . LYS A 1 283 ? 5.153 8.221 -2.298 1.00 92.62 283 LYS A C 1
ATOM 2202 O O . LYS A 1 283 ? 4.074 8.589 -1.842 1.00 92.62 283 LYS A O 1
ATOM 2207 N N . GLU A 1 284 ? 5.999 9.039 -2.914 1.00 92.19 284 GLU A N 1
ATOM 2208 C CA . GLU A 1 284 ? 5.759 10.471 -3.107 1.00 92.19 284 GLU A CA 1
ATOM 2209 C C . GLU A 1 284 ? 4.570 10.737 -4.032 1.00 92.19 284 GLU A C 1
ATOM 2211 O O . GLU A 1 284 ? 3.710 11.559 -3.706 1.00 92.19 284 GLU A O 1
ATOM 2216 N N . LEU A 1 285 ? 4.453 9.974 -5.122 1.00 93.62 285 LEU A N 1
ATOM 2217 C CA . LEU A 1 285 ? 3.319 10.075 -6.035 1.00 93.62 285 LEU A CA 1
ATOM 2218 C C . LEU A 1 285 ? 1.995 9.738 -5.332 1.00 93.62 285 LEU A C 1
ATOM 2220 O O . LEU A 1 285 ? 1.038 10.502 -5.427 1.00 93.62 285 LEU A O 1
ATOM 2224 N N . VAL A 1 286 ? 1.928 8.636 -4.577 1.00 93.00 286 VAL A N 1
ATOM 2225 C CA . VAL A 1 286 ? 0.713 8.246 -3.831 1.00 93.00 286 VAL A CA 1
ATOM 2226 C C . VAL A 1 286 ? 0.401 9.226 -2.695 1.00 93.00 286 VAL A C 1
ATOM 2228 O O . VAL A 1 286 ? -0.769 9.511 -2.428 1.00 93.00 286 VAL A O 1
ATOM 2231 N N . ARG A 1 287 ? 1.431 9.753 -2.019 1.00 88.62 287 ARG A N 1
ATOM 2232 C CA . ARG A 1 287 ? 1.286 10.697 -0.901 1.00 88.62 287 ARG A CA 1
ATOM 2233 C C . ARG A 1 287 ? 0.603 11.990 -1.334 1.00 88.62 287 ARG A C 1
ATOM 2235 O O . ARG A 1 287 ? -0.252 12.471 -0.600 1.00 88.62 287 ARG A O 1
ATOM 2242 N N . HIS A 1 288 ? 0.968 12.520 -2.498 1.00 89.06 288 HIS A N 1
ATOM 2243 C CA . HIS A 1 288 ? 0.482 13.808 -2.996 1.00 89.06 288 HIS A CA 1
ATOM 2244 C C . HIS A 1 288 ? -0.720 13.723 -3.944 1.00 89.06 288 HIS A C 1
ATOM 2246 O O . HIS A 1 288 ? -1.244 14.758 -4.348 1.00 89.06 288 HIS A O 1
ATOM 2252 N N . SER A 1 289 ? -1.186 12.514 -4.257 1.00 87.44 289 SER A N 1
ATOM 2253 C CA . SER A 1 289 ? -2.380 12.265 -5.078 1.00 87.44 289 SER A CA 1
ATOM 2254 C C . SER A 1 289 ? -3.592 11.787 -4.271 1.00 87.44 289 SER A C 1
ATOM 2256 O O . SER A 1 289 ? -4.578 11.344 -4.849 1.00 87.44 289 SER A O 1
ATOM 2258 N N . GLU A 1 290 ? -3.527 11.797 -2.932 1.00 85.56 290 GLU A N 1
ATOM 2259 C CA . GLU A 1 290 ? -4.556 11.186 -2.066 1.00 85.56 290 GLU A CA 1
ATOM 2260 C C . GLU A 1 290 ? -4.900 9.737 -2.471 1.00 85.56 290 GLU A C 1
ATOM 2262 O O . GLU A 1 290 ? -6.046 9.291 -2.379 1.00 85.56 290 GLU A O 1
ATOM 2267 N N . ALA A 1 291 ? -3.882 8.999 -2.931 1.00 88.50 291 ALA A N 1
ATOM 2268 C CA . ALA A 1 291 ? -3.997 7.659 -3.501 1.00 88.50 291 ALA A CA 1
ATOM 2269 C C . ALA A 1 291 ? -4.926 7.523 -4.720 1.00 88.50 291 ALA A C 1
ATOM 2271 O O . ALA A 1 291 ? -5.284 6.396 -5.065 1.00 88.50 291 ALA A O 1
ATOM 2272 N N . HIS A 1 292 ? -5.287 8.618 -5.392 1.00 91.12 292 HIS A N 1
ATOM 2273 C CA . HIS A 1 292 ? -5.972 8.620 -6.685 1.00 91.12 292 HIS A CA 1
ATOM 2274 C C . HIS A 1 292 ? -4.942 8.689 -7.815 1.00 91.12 292 HIS A C 1
ATOM 2276 O O . HIS A 1 292 ? -4.353 9.732 -8.070 1.00 91.12 292 HIS A O 1
ATOM 2282 N N . LEU A 1 293 ? -4.685 7.558 -8.469 1.00 92.12 293 LEU A N 1
ATOM 2283 C CA . LEU A 1 293 ? -3.684 7.444 -9.521 1.00 92.12 293 LEU A CA 1
ATOM 2284 C C . LEU A 1 293 ? -4.347 7.301 -10.885 1.00 92.12 293 LEU A C 1
ATOM 2286 O O . LEU A 1 293 ? -5.095 6.349 -11.135 1.00 92.12 293 LEU A O 1
ATOM 2290 N N . GLU A 1 294 ? -3.963 8.192 -11.789 1.00 91.44 294 GLU A N 1
ATOM 2291 C CA . GLU A 1 294 ? -4.282 8.121 -13.208 1.00 91.44 294 GLU A CA 1
ATOM 2292 C C . GLU A 1 294 ? -3.020 7.824 -14.030 1.00 91.44 294 GLU A C 1
ATOM 2294 O O . GLU A 1 294 ? -1.899 8.157 -13.640 1.00 91.44 294 GLU A O 1
ATOM 2299 N N . GLU A 1 295 ? -3.190 7.187 -15.192 1.00 92.88 295 GLU A N 1
ATOM 2300 C CA . GLU A 1 295 ? -2.082 6.898 -16.118 1.00 92.88 295 GLU A CA 1
ATOM 2301 C C . GLU A 1 295 ? -1.355 8.185 -16.546 1.00 92.88 295 GLU A C 1
ATOM 2303 O O . GLU A 1 295 ? -0.126 8.216 -16.635 1.00 92.88 295 GLU A O 1
ATOM 2308 N N . THR A 1 296 ? -2.114 9.259 -16.765 1.00 92.38 296 THR A N 1
ATOM 2309 C CA . THR A 1 296 ? -1.630 10.599 -17.124 1.00 92.38 296 THR A CA 1
ATOM 2310 C C . THR A 1 296 ? -0.691 11.174 -16.067 1.00 92.38 296 THR A C 1
ATOM 2312 O O . THR A 1 296 ? 0.392 11.648 -16.414 1.00 92.38 296 THR A O 1
ATOM 2315 N N . ASP A 1 297 ? -1.058 11.083 -14.789 1.00 91.00 297 ASP A N 1
ATOM 2316 C CA . ASP A 1 297 ? -0.241 11.590 -13.685 1.00 91.00 297 ASP A CA 1
ATOM 2317 C C . ASP A 1 297 ? 1.026 10.756 -13.483 1.00 91.00 297 ASP A C 1
ATOM 2319 O O . ASP A 1 297 ? 2.101 11.319 -13.280 1.00 91.00 297 ASP A O 1
ATOM 2323 N N . ILE A 1 298 ? 0.940 9.426 -13.617 1.00 94.25 298 ILE A N 1
ATOM 2324 C CA . ILE A 1 298 ? 2.119 8.545 -13.569 1.00 94.25 298 ILE A CA 1
ATOM 2325 C C . ILE A 1 298 ? 3.107 8.932 -14.677 1.00 94.25 298 ILE A C 1
ATOM 2327 O O . ILE A 1 298 ? 4.302 9.084 -14.422 1.00 94.25 298 ILE A O 1
ATOM 2331 N N . HIS A 1 299 ? 2.610 9.132 -15.899 1.00 94.19 299 HIS A N 1
ATOM 2332 C CA . HIS A 1 299 ? 3.424 9.553 -17.034 1.00 94.19 299 HIS A CA 1
ATOM 2333 C C . HIS A 1 299 ? 4.089 10.906 -16.821 1.00 94.19 299 HIS A C 1
ATOM 2335 O O . HIS A 1 299 ? 5.296 11.033 -17.025 1.00 94.19 299 HIS A O 1
ATOM 2341 N N . ALA A 1 300 ? 3.309 11.909 -16.426 1.00 93.75 300 ALA A N 1
ATOM 2342 C CA . ALA A 1 300 ? 3.807 13.259 -16.227 1.00 93.75 300 ALA A CA 1
ATOM 2343 C C . ALA A 1 300 ? 4.852 13.309 -15.105 1.00 93.75 300 ALA A C 1
ATOM 2345 O O . ALA A 1 300 ? 5.888 13.953 -15.259 1.00 93.75 300 ALA A O 1
ATOM 2346 N N . PHE A 1 301 ? 4.617 12.584 -14.009 1.00 95.50 301 PHE A N 1
ATOM 2347 C CA . PHE A 1 301 ? 5.533 12.514 -12.876 1.00 95.50 301 PHE A CA 1
ATOM 2348 C C . PHE A 1 301 ? 6.866 11.851 -13.248 1.00 95.50 301 PHE A C 1
ATOM 2350 O O . PHE A 1 301 ? 7.928 12.414 -12.985 1.00 95.50 301 PHE A O 1
ATOM 2357 N N . LEU A 1 302 ? 6.829 10.683 -13.902 1.00 96.25 302 LEU A N 1
ATOM 2358 C CA . LEU A 1 302 ? 8.043 9.975 -14.324 1.00 96.25 302 LEU A CA 1
ATOM 2359 C C . LEU A 1 302 ? 8.829 10.763 -15.377 1.00 96.25 302 LEU A C 1
ATOM 2361 O O . LEU A 1 302 ? 10.052 10.846 -15.282 1.00 96.25 302 LEU A O 1
ATOM 2365 N N . ALA A 1 303 ? 8.149 11.379 -16.346 1.00 95.00 303 ALA A N 1
ATOM 2366 C CA . ALA A 1 303 ? 8.800 12.212 -17.353 1.00 95.00 303 ALA A CA 1
ATOM 2367 C C . ALA A 1 303 ? 9.474 13.437 -16.716 1.00 95.00 303 ALA A C 1
ATOM 2369 O O . ALA A 1 303 ? 10.628 13.734 -17.012 1.00 95.00 303 ALA A O 1
ATOM 2370 N N . ALA A 1 304 ? 8.783 14.113 -15.793 1.00 95.62 304 ALA A N 1
ATOM 2371 C CA . ALA A 1 304 ? 9.327 15.266 -15.086 1.00 95.62 304 ALA A CA 1
ATOM 2372 C C . ALA A 1 304 ? 10.554 14.903 -14.235 1.00 95.62 304 ALA A C 1
ATOM 2374 O O . ALA A 1 304 ? 11.530 15.649 -14.240 1.00 95.62 304 ALA A O 1
ATOM 2375 N N . TYR A 1 305 ? 10.538 13.747 -13.567 1.00 95.81 305 TYR A N 1
ATOM 2376 C CA . TYR A 1 305 ? 11.692 13.233 -12.826 1.00 95.81 305 TYR A CA 1
ATOM 2377 C C . TYR A 1 305 ? 12.890 12.939 -13.751 1.00 95.81 305 TYR A C 1
ATOM 2379 O O . TYR A 1 305 ? 14.025 13.345 -13.484 1.00 95.81 305 TYR A O 1
ATOM 2387 N N . GLN A 1 306 ? 12.634 12.263 -14.876 1.00 94.25 306 GLN A N 1
ATOM 2388 C CA . GLN A 1 306 ? 13.670 11.833 -15.820 1.00 94.25 306 GLN A CA 1
ATOM 2389 C C . GLN A 1 306 ? 14.351 12.978 -16.582 1.00 94.25 306 GLN A C 1
ATOM 2391 O O . GLN A 1 306 ? 15.413 12.762 -17.159 1.00 94.25 306 GLN A O 1
ATOM 2396 N N . ASN A 1 307 ? 13.815 14.201 -16.530 1.00 92.00 307 ASN A N 1
ATOM 2397 C CA . ASN A 1 307 ? 14.486 15.385 -17.076 1.00 92.00 307 ASN A CA 1
ATOM 2398 C C . ASN A 1 307 ? 15.820 15.702 -16.382 1.00 92.00 307 ASN A C 1
ATOM 2400 O O . ASN A 1 307 ? 16.656 16.393 -16.962 1.00 92.00 307 ASN A O 1
ATOM 2404 N N . SER A 1 308 ? 16.011 15.253 -15.138 1.00 89.94 308 SER A N 1
ATOM 2405 C CA . SER A 1 308 ? 17.234 15.519 -14.368 1.00 89.94 308 SER A CA 1
ATOM 2406 C C . SER A 1 308 ? 17.971 14.251 -13.945 1.00 89.94 308 SER A C 1
ATOM 2408 O O . SER A 1 308 ? 19.192 14.283 -13.818 1.00 89.94 308 SER A O 1
ATOM 2410 N N . SER A 1 309 ? 17.267 13.132 -13.749 1.00 90.44 309 SER A N 1
ATOM 2411 C CA . SER A 1 309 ? 17.881 11.864 -13.347 1.00 90.44 309 SER A CA 1
ATOM 2412 C C . SER A 1 309 ? 17.260 10.689 -14.098 1.00 90.44 309 SER A C 1
ATOM 2414 O O . SER A 1 309 ? 16.087 10.372 -13.906 1.00 90.44 309 SER A O 1
ATOM 2416 N N . GLU A 1 310 ? 18.053 10.018 -14.935 1.00 91.44 310 GLU A N 1
ATOM 2417 C CA . GLU A 1 310 ? 17.591 8.874 -15.727 1.00 91.44 310 GLU A CA 1
ATOM 2418 C C . GLU A 1 310 ? 17.182 7.690 -14.829 1.00 91.44 310 GLU A C 1
ATOM 2420 O O . GLU A 1 310 ? 17.860 7.340 -13.849 1.00 91.44 310 GLU A O 1
ATOM 2425 N N . LEU A 1 311 ? 16.056 7.058 -15.174 1.00 94.81 311 LEU A N 1
ATOM 2426 C CA . LEU A 1 311 ? 15.610 5.804 -14.571 1.00 94.81 311 LEU A CA 1
ATOM 2427 C C . LEU A 1 311 ? 16.060 4.636 -15.450 1.00 94.81 311 LEU A C 1
ATOM 2429 O O . LEU A 1 311 ? 15.920 4.666 -16.672 1.00 94.81 311 LEU A O 1
ATOM 2433 N N . SER A 1 312 ? 16.587 3.589 -14.819 1.00 94.00 312 SER A N 1
ATOM 2434 C CA . SER A 1 312 ? 16.938 2.350 -15.522 1.00 94.00 312 SER A CA 1
ATOM 2435 C C . SER A 1 312 ? 15.695 1.612 -16.026 1.00 94.00 312 SER A C 1
ATOM 2437 O O . SER A 1 312 ? 14.596 1.760 -15.476 1.00 94.00 312 SER A O 1
ATOM 2439 N N . SER A 1 313 ? 15.864 0.742 -17.027 1.00 94.00 313 SER A N 1
ATOM 2440 C CA . SER A 1 313 ? 14.775 -0.124 -17.496 1.00 94.00 313 SER A CA 1
ATOM 2441 C C . SER A 1 313 ? 14.217 -0.990 -16.358 1.00 94.00 313 SER A C 1
ATOM 2443 O O . SER A 1 313 ? 13.002 -1.152 -16.244 1.00 94.00 313 SER A O 1
ATOM 2445 N N . ALA A 1 314 ? 15.082 -1.484 -15.466 1.00 93.62 314 ALA A N 1
ATOM 2446 C CA . ALA A 1 314 ? 14.675 -2.249 -14.288 1.00 93.62 314 ALA A CA 1
ATOM 2447 C C . ALA A 1 314 ? 13.794 -1.430 -13.325 1.00 93.62 314 ALA A C 1
ATOM 2449 O O . ALA A 1 314 ? 12.777 -1.931 -12.845 1.00 93.62 314 ALA A O 1
ATOM 2450 N N . GLU A 1 315 ? 14.131 -0.161 -13.072 1.00 95.81 315 GLU A N 1
ATOM 2451 C CA . GLU A 1 315 ? 13.306 0.727 -12.243 1.00 95.81 315 GLU A CA 1
ATOM 2452 C C . GLU A 1 315 ? 11.944 1.002 -12.883 1.00 95.81 315 GLU A C 1
ATOM 2454 O O . GLU A 1 315 ? 10.918 0.870 -12.216 1.00 95.81 315 GLU A O 1
ATOM 2459 N N . LEU A 1 316 ? 11.902 1.306 -14.182 1.00 96.19 316 LEU A N 1
ATOM 2460 C CA . LEU A 1 316 ? 10.636 1.530 -14.887 1.00 96.19 316 LEU A CA 1
ATOM 2461 C C . LEU A 1 316 ? 9.733 0.285 -14.857 1.00 96.19 316 LEU A C 1
ATOM 2463 O O . LEU A 1 316 ? 8.522 0.409 -14.680 1.00 96.19 316 LEU A O 1
ATOM 2467 N N . TRP A 1 317 ? 10.298 -0.922 -14.963 1.00 94.75 317 TRP A N 1
ATOM 2468 C CA . TRP A 1 317 ? 9.548 -2.174 -14.798 1.00 94.75 317 TRP A CA 1
ATOM 2469 C C . TRP A 1 317 ? 9.098 -2.444 -13.361 1.00 94.75 317 TRP A C 1
ATOM 2471 O O . TRP A 1 317 ? 8.065 -3.080 -13.152 1.00 94.75 317 TRP A O 1
ATOM 2481 N N . ALA A 1 318 ? 9.844 -1.969 -12.365 1.00 95.94 318 ALA A N 1
ATOM 2482 C CA . ALA A 1 318 ? 9.497 -2.140 -10.960 1.00 95.94 318 ALA A CA 1
ATOM 2483 C C . ALA A 1 318 ? 8.367 -1.207 -10.501 1.00 95.94 318 ALA A C 1
ATOM 2485 O O . ALA A 1 318 ? 7.657 -1.535 -9.549 1.00 95.94 318 ALA A O 1
ATOM 2486 N N . MET A 1 319 ? 8.168 -0.068 -11.168 1.00 96.81 319 MET A N 1
ATOM 2487 C CA . MET A 1 319 ? 7.223 0.973 -10.750 1.00 96.81 319 MET A CA 1
ATOM 2488 C C . MET A 1 319 ? 5.788 0.480 -10.449 1.00 96.81 319 MET A C 1
ATOM 2490 O O . MET A 1 319 ? 5.258 0.857 -9.402 1.00 96.81 319 MET A O 1
ATOM 2494 N N . PRO A 1 320 ? 5.143 -0.405 -11.239 1.00 96.19 320 PRO A N 1
ATOM 2495 C CA . PRO A 1 320 ? 3.799 -0.909 -10.922 1.00 96.19 320 PRO A CA 1
ATOM 2496 C C . PRO A 1 320 ? 3.762 -1.705 -9.627 1.00 96.19 320 PRO A C 1
ATOM 2498 O O . PRO A 1 320 ? 2.808 -1.608 -8.855 1.00 96.19 320 PRO A O 1
ATOM 2501 N N . LEU A 1 321 ? 4.809 -2.499 -9.384 1.00 95.50 321 LEU A N 1
ATOM 2502 C CA . LEU A 1 321 ? 4.943 -3.277 -8.160 1.00 95.50 321 LEU A CA 1
ATOM 2503 C C . LEU A 1 321 ? 5.116 -2.333 -6.971 1.00 95.50 321 LEU A C 1
ATOM 2505 O O . LEU A 1 321 ? 4.457 -2.526 -5.954 1.00 95.50 321 LEU A O 1
ATOM 2509 N N . MET A 1 322 ? 5.913 -1.272 -7.124 1.00 96.31 322 MET A N 1
ATOM 2510 C CA . MET A 1 322 ? 6.101 -0.268 -6.076 1.00 96.31 322 MET A CA 1
ATOM 2511 C C . MET A 1 322 ? 4.813 0.485 -5.757 1.00 96.31 322 MET A C 1
ATOM 2513 O O . MET A 1 322 ? 4.453 0.592 -4.588 1.00 96.31 322 MET A O 1
ATOM 2517 N N . LEU A 1 323 ? 4.065 0.929 -6.770 1.00 96.44 323 LEU A N 1
ATOM 2518 C CA . LEU A 1 323 ? 2.763 1.566 -6.563 1.00 96.44 323 LEU A CA 1
ATOM 2519 C C . LEU A 1 323 ? 1.784 0.630 -5.844 1.00 96.44 323 LEU A C 1
ATOM 2521 O O . LEU A 1 323 ? 1.104 1.054 -4.911 1.00 96.44 323 LEU A O 1
ATOM 2525 N N . ARG A 1 324 ? 1.747 -0.657 -6.211 1.00 95.81 324 ARG A N 1
ATOM 2526 C CA . ARG A 1 324 ? 0.914 -1.659 -5.524 1.00 95.81 324 ARG A CA 1
ATOM 2527 C C . ARG A 1 324 ? 1.337 -1.872 -4.073 1.00 95.81 324 ARG A C 1
ATOM 2529 O O . ARG A 1 324 ? 0.456 -1.987 -3.221 1.00 95.81 324 ARG A O 1
ATOM 2536 N N . ILE A 1 325 ? 2.639 -1.898 -3.774 1.00 94.44 325 ILE A N 1
ATOM 2537 C CA . ILE A 1 325 ? 3.147 -1.986 -2.394 1.00 94.44 325 ILE A CA 1
ATOM 2538 C C . ILE A 1 325 ? 2.677 -0.773 -1.594 1.00 94.44 325 ILE A C 1
ATOM 2540 O O . ILE A 1 325 ? 2.022 -0.950 -0.570 1.00 94.44 325 ILE A O 1
ATOM 2544 N N . VAL A 1 326 ? 2.938 0.442 -2.084 1.00 94.56 326 VAL A N 1
ATOM 2545 C CA . VAL A 1 326 ? 2.595 1.688 -1.384 1.00 94.56 326 VAL A CA 1
ATOM 2546 C C . VAL A 1 326 ? 1.086 1.807 -1.161 1.00 94.56 326 VAL A C 1
ATOM 2548 O O . VAL A 1 326 ? 0.646 2.132 -0.060 1.00 94.56 326 VAL A O 1
ATOM 2551 N N . LEU A 1 327 ? 0.264 1.509 -2.171 1.00 94.44 327 LEU A N 1
ATOM 2552 C CA . LEU A 1 327 ? -1.193 1.518 -2.020 1.00 94.44 327 LEU A CA 1
ATOM 2553 C C . LEU A 1 327 ? -1.660 0.473 -0.998 1.00 94.44 327 LEU A C 1
ATOM 2555 O O . LEU A 1 327 ? -2.513 0.774 -0.164 1.00 94.44 327 LEU A O 1
ATOM 2559 N N . SER A 1 328 ? -1.079 -0.729 -1.015 1.00 93.12 328 SER A N 1
ATOM 2560 C CA . SER A 1 328 ? -1.406 -1.788 -0.049 1.00 93.12 328 SER A CA 1
ATOM 2561 C C . SER A 1 328 ? -1.006 -1.406 1.378 1.00 93.12 328 SER A C 1
ATOM 2563 O O . SER A 1 328 ? -1.771 -1.644 2.312 1.00 93.12 328 SER A O 1
ATOM 2565 N N . GLU A 1 329 ? 0.156 -0.777 1.557 1.00 91.12 329 GLU A N 1
ATOM 2566 C CA . GLU A 1 329 ? 0.609 -0.206 2.830 1.00 91.12 329 GLU A CA 1
ATOM 2567 C C . GLU A 1 329 ? -0.358 0.858 3.350 1.00 91.12 329 GLU A C 1
ATOM 2569 O O . GLU A 1 329 ? -0.777 0.817 4.511 1.00 91.12 329 GLU A O 1
ATOM 2574 N N . SER A 1 330 ? -0.755 1.790 2.485 1.00 89.94 330 SER A N 1
ATOM 2575 C CA . SER A 1 330 ? -1.678 2.862 2.842 1.00 89.94 330 SER A CA 1
ATOM 2576 C C . SER A 1 330 ? -3.062 2.325 3.212 1.00 89.94 330 SER A C 1
ATOM 2578 O O . SER A 1 330 ? -3.624 2.738 4.229 1.00 89.94 330 SER A O 1
ATOM 2580 N N . ILE A 1 331 ? -3.591 1.354 2.457 1.00 91.62 331 ILE A N 1
ATOM 2581 C CA . ILE A 1 331 ? -4.857 0.682 2.788 1.00 91.62 331 ILE A CA 1
ATOM 2582 C C . ILE A 1 331 ? -4.738 -0.071 4.111 1.00 91.62 331 ILE A C 1
ATOM 2584 O O . ILE A 1 331 ? -5.617 0.063 4.956 1.00 91.62 331 ILE A O 1
ATOM 2588 N N . CYS A 1 332 ? -3.654 -0.820 4.330 1.00 89.38 332 CYS A N 1
ATOM 2589 C CA . CYS A 1 332 ? -3.411 -1.542 5.579 1.00 89.38 332 CYS A CA 1
ATOM 2590 C C . CYS A 1 332 ? -3.432 -0.594 6.787 1.00 89.38 332 CYS A C 1
ATOM 2592 O O . CYS A 1 332 ? -4.132 -0.836 7.770 1.00 89.38 332 CYS A O 1
ATOM 2594 N N . ARG A 1 333 ? -2.740 0.544 6.691 1.00 86.88 333 ARG A N 1
ATOM 2595 C CA . ARG A 1 333 ? -2.716 1.553 7.754 1.00 86.88 333 ARG A CA 1
ATOM 2596 C C . ARG A 1 333 ? -4.110 2.112 8.050 1.00 86.88 333 ARG A C 1
ATOM 2598 O O . ARG A 1 333 ? -4.496 2.216 9.212 1.00 86.88 333 ARG A O 1
ATOM 2605 N N . ARG A 1 334 ? -4.888 2.433 7.012 1.00 87.62 334 ARG A N 1
ATOM 2606 C CA . ARG A 1 334 ? -6.277 2.898 7.165 1.00 87.62 334 ARG A CA 1
ATOM 2607 C C . ARG A 1 334 ? -7.213 1.804 7.680 1.00 87.62 334 ARG A C 1
ATOM 2609 O O . ARG A 1 334 ? -8.093 2.093 8.480 1.00 87.62 334 ARG A O 1
ATOM 2616 N N . ALA A 1 335 ? -6.996 0.550 7.305 1.00 87.69 335 ALA A N 1
ATOM 2617 C CA . ALA A 1 335 ? -7.731 -0.601 7.821 1.00 87.69 335 ALA A CA 1
ATOM 2618 C C . ALA A 1 335 ? -7.521 -0.780 9.333 1.00 87.69 335 ALA A C 1
ATOM 2620 O O . ALA A 1 335 ? -8.478 -0.984 10.082 1.00 87.69 335 ALA A O 1
ATOM 2621 N N . LEU A 1 336 ? -6.277 -0.646 9.797 1.00 85.81 336 LEU A N 1
ATOM 2622 C CA . LEU A 1 336 ? -5.948 -0.655 11.223 1.00 85.81 336 LEU A CA 1
ATOM 2623 C C . LEU A 1 336 ? -6.611 0.519 11.960 1.00 85.81 336 LEU A C 1
ATOM 2625 O O . LEU A 1 336 ? -7.143 0.336 13.055 1.00 85.81 336 LEU A O 1
ATOM 2629 N N . GLU A 1 337 ? -6.662 1.699 11.337 1.00 84.94 337 GLU A N 1
ATOM 2630 C CA . GLU A 1 337 ? -7.372 2.864 11.871 1.00 84.94 337 GLU A CA 1
ATOM 2631 C C . GLU A 1 337 ? -8.887 2.626 12.000 1.00 84.94 337 GLU A C 1
ATOM 2633 O O . GLU A 1 337 ? -9.461 2.942 13.046 1.00 84.94 337 GLU A O 1
ATOM 2638 N N . VAL A 1 338 ? -9.525 2.025 10.987 1.00 85.00 338 VAL A N 1
ATOM 2639 C CA . VAL A 1 338 ? -10.941 1.611 11.033 1.00 85.00 338 VAL A CA 1
ATOM 2640 C C . VAL A 1 338 ? -11.172 0.638 12.188 1.00 85.00 338 VAL A C 1
ATOM 2642 O O . VAL A 1 338 ? -12.078 0.843 12.993 1.00 85.00 338 VAL A O 1
ATOM 2645 N N . ARG A 1 339 ? -10.323 -0.388 12.322 1.00 83.00 339 ARG A N 1
ATOM 2646 C CA . ARG A 1 339 ? -10.415 -1.366 13.416 1.00 83.00 339 ARG A CA 1
ATOM 2647 C C . ARG A 1 339 ? -10.307 -0.696 14.786 1.00 83.00 339 ARG A C 1
ATOM 2649 O O . ARG A 1 339 ? -11.097 -0.998 15.676 1.00 83.00 339 ARG A O 1
ATOM 2656 N N . ARG A 1 340 ? -9.353 0.224 14.955 1.00 80.62 340 ARG A N 1
ATOM 2657 C CA . ARG A 1 340 ? -9.171 0.990 16.196 1.00 80.62 340 ARG A CA 1
ATOM 2658 C C . ARG A 1 340 ? -10.418 1.818 16.527 1.00 80.62 340 ARG A C 1
ATOM 2660 O O . ARG A 1 340 ? -10.833 1.849 17.676 1.00 80.62 340 ARG A O 1
ATOM 2667 N N . ARG A 1 341 ? -11.045 2.448 15.530 1.00 82.19 341 ARG A N 1
ATOM 2668 C CA . ARG A 1 341 ? -12.274 3.244 15.709 1.00 82.19 341 ARG A CA 1
ATOM 2669 C C . ARG A 1 341 ? -13.498 2.403 16.053 1.00 82.19 341 ARG A C 1
ATOM 2671 O O . ARG A 1 341 ? -14.305 2.816 16.879 1.00 82.19 341 ARG A O 1
ATOM 2678 N N . MET A 1 342 ? -13.617 1.223 15.452 1.00 79.38 342 MET A N 1
ATOM 2679 C CA . MET A 1 342 ? -14.648 0.248 15.810 1.00 79.38 342 MET A CA 1
ATOM 2680 C C . MET A 1 342 ? -14.493 -0.189 17.272 1.00 79.38 342 MET A C 1
ATOM 2682 O O . MET A 1 342 ? -15.447 -0.150 18.035 1.00 79.38 342 MET A O 1
ATOM 2686 N N . HIS A 1 343 ? -13.263 -0.493 17.687 1.00 75.50 343 HIS A N 1
ATOM 2687 C CA . HIS A 1 343 ? -12.942 -0.830 19.071 1.00 75.50 343 HIS A CA 1
ATOM 2688 C C . HIS A 1 343 ? -13.272 0.305 20.061 1.00 75.50 343 HIS A C 1
ATOM 2690 O O . HIS A 1 343 ? -13.823 0.065 21.131 1.00 75.50 343 HIS A O 1
ATOM 2696 N N . GLU A 1 344 ? -12.958 1.553 19.710 1.00 76.81 344 GLU A N 1
ATOM 2697 C CA . GLU A 1 344 ? -13.331 2.723 20.516 1.00 76.81 344 GLU A CA 1
ATOM 2698 C C . GLU A 1 344 ? -14.849 2.870 20.662 1.00 76.81 344 GLU A C 1
ATOM 2700 O O . GLU A 1 344 ? -15.316 3.208 21.746 1.00 76.81 344 GLU A O 1
ATOM 2705 N N . ALA A 1 345 ? -15.613 2.600 19.601 1.00 79.25 345 ALA A N 1
ATOM 2706 C CA . ALA A 1 345 ? -17.071 2.640 19.641 1.00 79.25 345 ALA A CA 1
ATOM 2707 C C . ALA A 1 345 ? -17.651 1.555 20.564 1.00 79.25 345 ALA A C 1
ATOM 2709 O O . ALA A 1 345 ? -18.503 1.866 21.390 1.00 79.25 345 ALA A O 1
ATOM 2710 N N . GLU A 1 346 ? -17.136 0.322 20.500 1.00 74.50 346 GLU A N 1
ATOM 2711 C CA . GLU A 1 346 ? -17.536 -0.778 21.397 1.00 74.50 346 GLU A CA 1
ATOM 2712 C C . GLU A 1 346 ? -17.269 -0.434 22.875 1.00 74.50 346 GLU A C 1
ATOM 2714 O O . GLU A 1 346 ? -18.108 -0.662 23.749 1.00 74.50 346 GLU A O 1
ATOM 2719 N N . LEU A 1 347 ? -16.107 0.163 23.167 1.00 72.88 347 LEU A N 1
ATOM 2720 C CA . LEU A 1 347 ? -15.781 0.633 24.515 1.00 72.88 347 LEU A CA 1
ATOM 2721 C C . LEU A 1 347 ? -16.690 1.781 24.963 1.00 72.88 347 LEU A C 1
ATOM 2723 O O . LEU A 1 347 ? -17.071 1.838 26.132 1.00 72.88 347 LEU A O 1
ATOM 2727 N N . ALA A 1 348 ? -17.015 2.708 24.064 1.00 82.75 348 ALA A N 1
ATOM 2728 C CA . ALA A 1 348 ? -17.905 3.821 24.362 1.00 82.75 348 ALA A CA 1
ATOM 2729 C C . ALA A 1 348 ? -19.325 3.331 24.675 1.00 82.75 348 ALA A C 1
ATOM 2731 O O . ALA A 1 348 ? -19.918 3.784 25.648 1.00 82.75 348 ALA A O 1
ATOM 2732 N N . GLU A 1 349 ? -19.833 2.361 23.915 1.00 78.06 349 GLU A N 1
ATOM 2733 C CA . GLU A 1 349 ? -21.129 1.722 24.157 1.00 78.06 349 GLU A CA 1
ATOM 2734 C C . GLU A 1 349 ? -21.158 1.015 25.522 1.00 78.06 349 GLU A C 1
ATOM 2736 O O . GLU A 1 349 ? -22.088 1.203 26.309 1.00 78.06 349 GLU A O 1
ATOM 2741 N N . PHE A 1 350 ? -20.089 0.280 25.855 1.00 74.12 350 PHE A N 1
ATOM 2742 C CA . PHE A 1 350 ? -19.921 -0.324 27.177 1.00 74.12 350 PHE A CA 1
ATOM 2743 C C . PHE A 1 350 ? -20.014 0.723 28.289 1.00 74.12 350 PHE A C 1
ATOM 2745 O O . PHE A 1 350 ? -20.794 0.564 29.229 1.00 74.12 350 PHE A O 1
ATOM 2752 N N . TRP A 1 351 ? -19.242 1.807 28.190 1.00 77.31 351 TRP A N 1
ATOM 2753 C CA . TRP A 1 351 ? -19.251 2.857 29.207 1.00 77.31 351 TRP A CA 1
ATOM 2754 C C . TRP A 1 351 ? -20.571 3.621 29.260 1.00 77.31 351 TRP A C 1
ATOM 2756 O O . TRP A 1 351 ? -21.005 3.969 30.356 1.00 77.31 351 TRP A O 1
ATOM 2766 N N . ALA A 1 352 ? -21.241 3.829 28.127 1.00 83.19 352 ALA A N 1
ATOM 2767 C CA . ALA A 1 352 ? -22.567 4.430 28.099 1.00 83.19 352 ALA A CA 1
ATOM 2768 C C . ALA A 1 352 ? -23.537 3.592 28.931 1.00 83.19 352 ALA A C 1
ATOM 2770 O O . ALA A 1 352 ? -24.129 4.089 29.885 1.00 83.19 352 ALA A O 1
ATOM 2771 N N . TYR A 1 353 ? -23.613 2.290 28.653 1.00 77.75 353 TYR A N 1
ATOM 2772 C CA . TYR A 1 353 ? -24.467 1.379 29.404 1.00 77.75 353 TYR A CA 1
ATOM 2773 C C . TYR A 1 353 ? -24.138 1.345 30.893 1.00 77.75 353 TYR A C 1
ATOM 2775 O O . TYR A 1 353 ? -25.039 1.429 31.724 1.00 77.75 353 TYR A O 1
ATOM 2783 N N . ARG A 1 354 ? -22.849 1.267 31.243 1.00 74.44 354 ARG A N 1
ATOM 2784 C CA . ARG A 1 354 ? -22.386 1.318 32.637 1.00 74.44 354 ARG A CA 1
ATOM 2785 C C . ARG A 1 354 ? -22.936 2.536 33.366 1.00 74.44 354 ARG A C 1
ATOM 2787 O O . ARG A 1 354 ? -23.459 2.405 34.467 1.00 74.44 354 ARG A O 1
ATOM 2794 N N . LEU A 1 355 ? -22.801 3.709 32.759 1.00 82.25 355 LEU A N 1
ATOM 2795 C CA . LEU A 1 355 ? -23.243 4.948 33.376 1.00 82.25 355 LEU A CA 1
ATOM 2796 C C . LEU A 1 355 ? -24.769 5.031 33.447 1.00 82.25 355 LEU A C 1
ATOM 2798 O O . LEU A 1 355 ? -25.288 5.447 34.474 1.00 82.25 355 LEU A O 1
ATOM 2802 N N . LEU A 1 356 ? -25.480 4.582 32.409 1.00 81.38 356 LEU A N 1
ATOM 2803 C CA . LEU A 1 356 ? -26.946 4.547 32.380 1.00 81.38 356 LEU A CA 1
ATOM 2804 C C . LEU A 1 356 ? -27.525 3.632 33.466 1.00 81.38 356 LEU A C 1
ATOM 2806 O O . LEU A 1 356 ? -28.496 3.994 34.125 1.00 81.38 356 LEU A O 1
ATOM 2810 N N . VAL A 1 357 ? -26.931 2.453 33.675 1.00 75.88 357 VAL A N 1
ATOM 2811 C CA . VAL A 1 357 ? -27.357 1.518 34.728 1.00 75.88 357 VAL A CA 1
ATOM 2812 C C . VAL A 1 357 ? -27.156 2.137 36.104 1.00 75.88 357 VAL A C 1
ATOM 2814 O O . VAL A 1 357 ? -28.075 2.134 36.920 1.00 75.88 357 VAL A O 1
ATOM 2817 N N . VAL A 1 358 ? -25.972 2.693 36.350 1.00 77.69 358 VAL A N 1
ATOM 2818 C CA . VAL A 1 358 ? -25.619 3.251 37.657 1.00 77.69 358 VAL A CA 1
ATOM 2819 C C . VAL A 1 358 ? -26.407 4.529 37.963 1.00 77.69 358 VAL A C 1
ATOM 2821 O O . VAL A 1 358 ? -26.819 4.738 39.098 1.00 77.69 358 VAL A O 1
ATOM 2824 N N . ALA A 1 359 ? -26.700 5.352 36.955 1.00 78.69 359 ALA A N 1
ATOM 2825 C CA . ALA A 1 359 ? -27.478 6.577 37.127 1.00 78.69 359 ALA A CA 1
ATOM 2826 C C . ALA A 1 359 ? -28.929 6.346 37.564 1.00 78.69 359 ALA A C 1
ATOM 2828 O O . ALA A 1 359 ? -29.544 7.245 38.131 1.00 78.69 359 ALA A O 1
ATOM 2829 N N . ARG A 1 360 ? -29.472 5.146 37.327 1.00 75.56 360 ARG A N 1
ATOM 2830 C CA . ARG A 1 360 ? -30.803 4.741 37.808 1.00 75.56 360 ARG A CA 1
ATOM 2831 C C . ARG A 1 360 ? -30.806 4.294 39.273 1.00 75.56 360 ARG A C 1
ATOM 2833 O O . ARG A 1 360 ? -31.882 4.085 39.827 1.00 75.56 360 ARG A O 1
ATOM 2840 N N . GLY A 1 361 ? -29.627 4.097 39.864 1.00 73.19 361 GLY A N 1
ATOM 2841 C CA . GLY A 1 361 ? -29.429 3.625 41.231 1.00 73.19 361 GLY A CA 1
ATOM 2842 C C . GLY A 1 361 ? -28.908 4.725 42.155 1.00 73.19 361 GLY A C 1
ATOM 2843 O O . GLY A 1 361 ? -29.607 5.697 42.432 1.00 73.19 361 GLY A O 1
ATOM 2844 N N . ASP A 1 362 ? -27.693 4.536 42.668 1.00 71.19 362 ASP A N 1
ATOM 2845 C CA . ASP A 1 362 ? -27.064 5.395 43.676 1.00 71.19 362 ASP A CA 1
ATOM 2846 C C . ASP A 1 362 ? -26.147 6.465 43.043 1.00 71.19 362 ASP A C 1
ATOM 2848 O O . ASP A 1 362 ? -25.310 6.178 42.180 1.00 71.19 362 ASP A O 1
ATOM 2852 N N . ALA A 1 363 ? -26.269 7.711 43.510 1.00 77.75 363 ALA A N 1
ATOM 2853 C CA . ALA A 1 363 ? -25.443 8.835 43.073 1.00 77.75 363 ALA A CA 1
ATOM 2854 C C . ALA A 1 363 ? -23.955 8.647 43.424 1.00 77.75 363 ALA A C 1
ATOM 2856 O O . ALA A 1 363 ? -23.085 9.073 42.655 1.00 77.75 363 ALA A O 1
ATOM 2857 N N . ASP A 1 364 ? -23.648 7.974 44.537 1.00 76.31 364 ASP A N 1
ATOM 2858 C CA . ASP A 1 364 ? -22.267 7.679 44.932 1.00 76.31 364 ASP A CA 1
ATOM 2859 C C . ASP A 1 364 ? -21.620 6.666 43.975 1.00 76.31 364 ASP A C 1
ATOM 2861 O O . ASP A 1 364 ? -20.449 6.803 43.594 1.00 76.31 364 ASP A O 1
ATOM 2865 N N . GLU A 1 365 ? -22.394 5.683 43.503 1.00 76.38 365 GLU A N 1
ATOM 2866 C CA . GLU A 1 365 ? -21.937 4.751 42.475 1.00 76.38 365 GLU A CA 1
ATOM 2867 C C . GLU A 1 365 ? -21.703 5.470 41.137 1.00 76.38 365 GLU A C 1
ATOM 2869 O O . GLU A 1 365 ? -20.716 5.171 40.454 1.00 76.38 365 GLU A O 1
ATOM 2874 N N . LEU A 1 366 ? -22.537 6.456 40.774 1.00 82.44 366 LEU A N 1
ATOM 2875 C CA . LEU A 1 366 ? -22.354 7.243 39.544 1.00 82.44 366 LEU A CA 1
ATOM 2876 C C . LEU A 1 366 ? -21.064 8.063 39.603 1.00 82.44 366 LEU A C 1
ATOM 2878 O O . LEU A 1 366 ? -20.294 8.089 38.637 1.00 82.44 366 LEU A O 1
ATOM 2882 N N . PHE A 1 367 ? -20.783 8.685 40.748 1.00 81.88 367 PHE A N 1
ATOM 2883 C CA . PHE A 1 367 ? -19.529 9.397 40.968 1.00 81.88 367 PHE A CA 1
ATOM 2884 C C . PHE A 1 367 ? -18.315 8.463 40.839 1.00 81.88 367 PHE A C 1
ATOM 2886 O O . PHE A 1 367 ? -17.345 8.797 40.152 1.00 81.88 367 PHE A O 1
ATOM 2893 N N . LEU A 1 368 ? -18.374 7.269 41.438 1.00 77.00 368 LEU A N 1
ATOM 2894 C CA . LEU A 1 368 ? -17.324 6.254 41.316 1.00 77.00 368 LEU A CA 1
ATOM 2895 C C . LEU A 1 368 ? -17.137 5.797 39.863 1.00 77.00 368 LEU A C 1
ATOM 2897 O O . LEU A 1 368 ? -15.998 5.709 39.400 1.00 77.00 368 LEU A O 1
ATOM 2901 N N . ALA A 1 369 ? -18.222 5.556 39.125 1.00 76.12 369 ALA A N 1
ATOM 2902 C CA . ALA A 1 369 ? -18.174 5.167 37.718 1.00 76.12 369 ALA A CA 1
ATOM 2903 C C . ALA A 1 369 ? -17.554 6.270 36.839 1.00 76.12 369 ALA A C 1
ATOM 2905 O O . ALA A 1 369 ? -16.676 5.987 36.022 1.00 76.12 369 ALA A O 1
ATOM 2906 N N . MET A 1 370 ? -17.916 7.536 37.062 1.00 85.38 370 MET A N 1
ATOM 2907 C CA . MET A 1 370 ? -17.306 8.689 36.384 1.00 85.38 370 MET A CA 1
ATOM 2908 C C . MET A 1 370 ? -15.819 8.857 36.733 1.00 85.38 370 MET A C 1
ATOM 2910 O O . MET A 1 370 ? -14.987 9.164 35.869 1.00 85.38 370 MET A O 1
ATOM 2914 N N . ALA A 1 371 ? -15.442 8.616 37.990 1.00 79.94 371 ALA A N 1
ATOM 2915 C CA . ALA A 1 371 ? -14.045 8.628 38.414 1.00 79.94 371 ALA A CA 1
ATOM 2916 C C . ALA A 1 371 ? -13.241 7.495 37.752 1.00 79.94 371 ALA A C 1
ATOM 2918 O O . ALA A 1 371 ? -12.085 7.693 37.377 1.00 79.94 371 ALA A O 1
ATOM 2919 N N . GLN A 1 372 ? -13.840 6.318 37.567 1.00 76.12 372 GLN A N 1
ATOM 2920 C CA . GLN A 1 372 ? -13.211 5.206 36.852 1.00 76.12 372 GLN A CA 1
ATOM 2921 C C . GLN A 1 372 ? -13.069 5.496 35.355 1.00 76.12 372 GLN A C 1
ATOM 2923 O O . GLN A 1 372 ? -11.991 5.262 34.803 1.00 76.12 372 GLN A O 1
ATOM 2928 N N . LEU A 1 373 ? -14.104 6.049 34.717 1.00 81.44 373 LEU A N 1
ATOM 2929 C CA . LEU A 1 373 ? -14.073 6.455 33.311 1.00 81.44 373 LEU A CA 1
ATOM 2930 C C . LEU A 1 373 ? -12.931 7.447 33.057 1.00 81.44 373 LEU A C 1
ATOM 2932 O O . LEU A 1 373 ? -12.070 7.208 32.212 1.00 81.44 373 LEU A O 1
ATOM 2936 N N . SER A 1 374 ? -12.877 8.529 33.838 1.00 84.62 374 SER A N 1
ATOM 2937 C CA . SER A 1 374 ? -11.867 9.583 33.672 1.00 84.62 374 SER A CA 1
ATOM 2938 C C . SER A 1 374 ? -10.435 9.108 33.939 1.00 84.62 374 SER A C 1
ATOM 2940 O O . SER A 1 374 ? -9.502 9.589 33.298 1.00 84.62 374 SER A O 1
ATOM 2942 N N . ARG A 1 375 ? -10.242 8.136 34.842 1.00 78.12 375 ARG A N 1
ATOM 2943 C CA . ARG A 1 375 ? -8.938 7.490 35.072 1.00 78.12 375 ARG A CA 1
ATOM 2944 C C . ARG A 1 375 ? -8.544 6.528 33.958 1.00 78.12 375 ARG A C 1
ATOM 2946 O O . ARG A 1 375 ? -7.360 6.422 33.660 1.00 78.12 375 ARG A O 1
ATOM 2953 N N . SER A 1 376 ? -9.514 5.826 33.375 1.00 73.88 376 SER A N 1
ATOM 2954 C CA . SER A 1 376 ? -9.274 4.865 32.292 1.00 73.88 376 SER A CA 1
ATOM 2955 C C . SER A 1 376 ? -8.952 5.573 30.977 1.00 73.88 376 SER A C 1
ATOM 2957 O O . SER A 1 376 ? -8.124 5.097 30.206 1.00 73.88 376 SER A O 1
ATOM 2959 N N . PHE A 1 377 ? -9.552 6.747 30.754 1.00 78.81 377 PHE A N 1
ATOM 2960 C CA . PHE A 1 377 ? -9.353 7.562 29.556 1.00 78.81 377 PHE A CA 1
ATOM 2961 C C . PHE A 1 377 ? -8.935 8.986 29.931 1.00 78.81 377 PHE A C 1
ATOM 2963 O O . PHE A 1 377 ? -9.689 9.931 29.718 1.00 78.81 377 PHE A O 1
ATOM 2970 N N . PRO A 1 378 ? -7.719 9.198 30.462 1.00 73.94 378 PRO A N 1
ATOM 2971 C CA . PRO A 1 378 ? -7.263 10.545 30.804 1.00 73.94 378 PRO A CA 1
ATOM 2972 C C . PRO A 1 378 ? -7.205 11.463 29.570 1.00 73.94 378 PRO A C 1
ATOM 2974 O O . PRO A 1 378 ? -7.400 12.672 29.685 1.00 73.94 378 PRO A O 1
ATOM 2977 N N . LYS A 1 379 ? -6.966 10.876 28.388 1.00 81.69 379 LYS A N 1
ATOM 2978 C CA . LYS A 1 379 ? -6.995 11.523 27.072 1.00 81.69 379 LYS A CA 1
ATOM 2979 C C . LYS A 1 379 ? -7.914 10.721 26.137 1.00 81.69 379 LYS A C 1
ATOM 2981 O O . LYS A 1 379 ? -7.417 9.864 25.406 1.00 81.69 379 LYS A O 1
ATOM 2986 N N . PRO A 1 380 ? -9.242 10.914 26.210 1.00 84.44 380 PRO A N 1
ATOM 2987 C CA . PRO A 1 380 ? -10.173 10.224 25.330 1.00 84.44 380 PRO A CA 1
ATOM 2988 C C . PRO A 1 380 ? -9.960 10.689 23.887 1.00 84.44 380 PRO A C 1
ATOM 2990 O O . PRO A 1 380 ? -9.602 11.840 23.640 1.00 84.44 380 PRO A O 1
ATOM 2993 N N . THR A 1 381 ? -10.181 9.798 22.927 1.00 87.00 381 THR A N 1
ATOM 2994 C CA . THR A 1 381 ? -10.164 10.162 21.508 1.00 87.00 381 THR A CA 1
ATOM 2995 C C . THR A 1 381 ? -11.500 10.787 21.112 1.00 87.00 381 THR A C 1
ATOM 2997 O O . THR A 1 381 ? -12.534 10.493 21.716 1.00 87.00 381 THR A O 1
ATOM 3000 N N . SER A 1 382 ? -11.500 11.639 20.080 1.00 88.25 382 SER A N 1
ATOM 3001 C CA . SER A 1 382 ? -12.717 12.303 19.584 1.00 88.25 382 SER A CA 1
ATOM 3002 C C . SER A 1 382 ? -13.817 11.299 19.237 1.00 88.25 382 SER A C 1
ATOM 3004 O O . SER A 1 382 ? -14.961 11.464 19.651 1.00 88.25 382 SER A O 1
ATOM 3006 N N . ASN A 1 383 ? -13.446 10.216 18.549 1.00 86.62 383 ASN A N 1
ATOM 3007 C CA . ASN A 1 383 ? -14.351 9.135 18.172 1.00 86.62 383 ASN A CA 1
ATOM 3008 C C . ASN A 1 383 ? -14.998 8.461 19.397 1.00 86.62 383 ASN A C 1
ATOM 3010 O O . ASN A 1 383 ? -16.220 8.371 19.460 1.00 86.62 383 ASN A O 1
ATOM 3014 N N . PHE A 1 384 ? -14.201 8.067 20.402 1.00 86.94 384 PHE A N 1
ATOM 3015 C CA . PHE A 1 384 ? -14.716 7.488 21.651 1.00 86.94 384 PHE A CA 1
ATOM 3016 C C . PHE A 1 384 ? -15.695 8.438 22.355 1.00 86.94 384 PHE A C 1
ATOM 3018 O O . PHE A 1 384 ? -16.795 8.037 22.729 1.00 86.94 384 PHE A O 1
ATOM 3025 N N . GLY A 1 385 ? -15.307 9.707 22.519 1.00 88.69 385 GLY A N 1
ATOM 3026 C CA . GLY A 1 385 ? -16.113 10.693 23.236 1.00 88.69 385 GLY A CA 1
ATOM 3027 C C . GLY A 1 385 ? -17.450 10.985 22.555 1.00 88.69 385 GLY A C 1
ATOM 3028 O O . GLY A 1 385 ? -18.481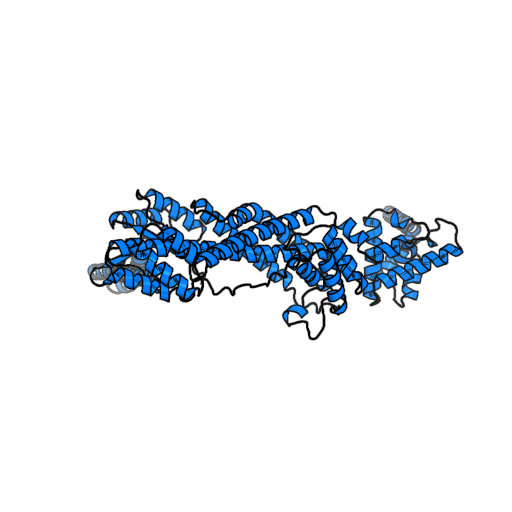 11.027 23.221 1.00 88.69 385 GLY A O 1
ATOM 3029 N N . LEU A 1 386 ? -17.451 11.146 21.230 1.00 89.44 386 LEU A N 1
ATOM 3030 C CA . LEU A 1 386 ? -18.673 11.401 20.464 1.00 89.44 386 LEU A CA 1
ATOM 3031 C C . LEU A 1 386 ? -19.604 10.186 20.443 1.00 89.44 386 LEU A C 1
ATOM 3033 O O . LEU A 1 386 ? -20.811 10.358 20.603 1.00 89.44 386 LEU A O 1
ATOM 3037 N N . TYR A 1 387 ? -19.061 8.969 20.319 1.00 88.25 387 TYR A N 1
ATOM 3038 C CA . TYR A 1 387 ? -19.864 7.749 20.435 1.00 88.25 387 TYR A CA 1
ATOM 3039 C C . TYR A 1 387 ? -20.490 7.608 21.819 1.00 88.25 387 TYR A C 1
ATOM 3041 O O . TYR A 1 387 ? -21.675 7.294 21.920 1.00 88.25 387 TYR A O 1
ATOM 3049 N N . LEU A 1 388 ? -19.727 7.886 22.879 1.00 89.25 388 LEU A N 1
ATOM 3050 C CA . LEU A 1 388 ? -20.225 7.845 24.251 1.00 89.25 388 LEU A CA 1
ATOM 3051 C C . LEU A 1 388 ? -21.378 8.841 24.437 1.00 89.25 388 LEU A C 1
ATOM 3053 O O . LEU A 1 388 ? -22.422 8.475 24.963 1.00 89.25 388 LEU A O 1
ATOM 3057 N N . LEU A 1 389 ? -21.220 10.078 23.957 1.00 90.75 389 LEU A N 1
ATOM 3058 C CA . LEU A 1 389 ? -22.271 11.098 24.023 1.00 90.75 389 LEU A CA 1
ATOM 3059 C C . LEU A 1 389 ? -23.527 10.710 23.245 1.00 90.75 389 LEU A C 1
ATOM 3061 O O . LEU A 1 389 ? -24.628 10.919 23.749 1.00 90.75 389 LEU A O 1
ATOM 3065 N N . GLY A 1 390 ? -23.370 10.128 22.053 1.00 87.81 390 GLY A N 1
ATOM 3066 C CA . GLY A 1 390 ? -24.495 9.677 21.234 1.00 87.81 390 GLY A CA 1
ATOM 3067 C C . GLY A 1 390 ? -25.387 8.659 21.950 1.00 87.81 390 GLY A C 1
ATOM 3068 O O . GLY A 1 390 ? -26.601 8.708 21.802 1.00 87.81 390 GLY A O 1
ATOM 3069 N N . HIS A 1 391 ? -24.807 7.793 22.786 1.00 87.50 391 HIS A N 1
ATOM 3070 C CA . HIS A 1 391 ? -25.554 6.786 23.552 1.00 87.50 391 HIS A CA 1
ATOM 3071 C C . HIS A 1 391 ? -26.140 7.313 24.874 1.00 87.50 391 HIS A C 1
ATOM 3073 O O . HIS A 1 391 ? -26.948 6.630 25.497 1.00 87.50 391 HIS A O 1
ATOM 3079 N N . LEU A 1 392 ? -25.746 8.510 25.320 1.00 88.38 392 LEU A N 1
ATOM 3080 C CA . LEU A 1 392 ? -26.185 9.114 26.586 1.00 88.38 392 LEU A CA 1
ATOM 3081 C C . LEU A 1 392 ? -27.237 10.217 26.401 1.00 88.38 392 LEU A C 1
ATOM 3083 O O . LEU A 1 392 ? -27.605 10.871 27.374 1.00 88.38 392 LEU A O 1
ATOM 3087 N N . HIS A 1 393 ? -27.707 10.450 25.172 1.00 75.75 393 HIS A N 1
ATOM 3088 C CA . HIS A 1 393 ? -28.497 11.636 24.823 1.00 75.75 393 HIS A CA 1
ATOM 3089 C C . HIS A 1 393 ? -29.831 11.795 25.579 1.00 75.75 393 HIS A C 1
ATOM 3091 O O . HIS A 1 393 ? -30.302 12.921 25.705 1.00 75.75 393 HIS A O 1
ATOM 3097 N N . ASP A 1 394 ? -30.393 10.711 26.125 1.00 77.50 394 ASP A N 1
ATOM 3098 C CA . ASP A 1 394 ? -31.720 10.701 26.760 1.00 77.50 394 ASP A CA 1
ATOM 3099 C C . ASP A 1 394 ? -31.681 10.839 28.295 1.00 77.50 394 ASP A C 1
ATOM 3101 O O . ASP A 1 394 ? -32.730 10.944 28.924 1.00 77.50 394 ASP A O 1
ATOM 3105 N N . GLU A 1 395 ? -30.500 10.836 28.928 1.00 83.31 395 GLU A N 1
ATOM 3106 C CA . GLU A 1 395 ? -30.366 10.809 30.396 1.00 83.31 395 GLU A CA 1
ATOM 3107 C C . GLU A 1 395 ? -29.496 11.975 30.899 1.00 83.31 395 GLU A C 1
ATOM 3109 O O . GLU A 1 395 ? -28.273 11.865 31.056 1.00 83.31 395 GLU A O 1
ATOM 3114 N N . GLU A 1 396 ? -30.139 13.115 31.186 1.00 78.94 396 GLU A N 1
ATOM 3115 C CA . GLU A 1 396 ? -29.477 14.376 31.570 1.00 78.94 396 GLU A CA 1
ATOM 3116 C C . GLU A 1 396 ? -28.531 14.236 32.777 1.00 78.94 396 GLU A C 1
ATOM 3118 O O . GLU A 1 396 ? -27.472 14.871 32.812 1.00 78.94 396 GLU A O 1
ATOM 3123 N N . LEU A 1 397 ? -28.878 13.362 33.734 1.00 82.81 397 LEU A N 1
ATOM 3124 C CA . LEU A 1 397 ? -28.102 13.094 34.953 1.00 82.81 397 LEU A CA 1
ATOM 3125 C C . LEU A 1 397 ? -26.668 12.628 34.661 1.00 82.81 397 LEU A C 1
ATOM 3127 O O . LEU A 1 397 ? -25.752 12.923 35.426 1.00 82.81 397 LEU A O 1
ATOM 3131 N N . VAL A 1 398 ? -26.466 11.917 33.550 1.00 86.38 398 VAL A N 1
ATOM 3132 C CA . VAL A 1 398 ? -25.154 11.411 33.119 1.00 86.38 398 VAL A CA 1
ATOM 3133 C C . VAL A 1 398 ? -24.560 12.281 32.024 1.00 86.38 398 VAL A C 1
ATOM 3135 O O . VAL A 1 398 ? -23.347 12.512 31.991 1.00 86.38 398 VAL A O 1
ATOM 3138 N N . LEU A 1 399 ? -25.415 12.775 31.131 1.00 88.69 399 LEU A N 1
ATOM 3139 C CA . LEU A 1 399 ? -25.003 13.503 29.945 1.00 88.69 399 LEU A CA 1
ATOM 3140 C C . LEU A 1 399 ? -24.174 14.742 30.299 1.00 88.69 399 LEU A C 1
ATOM 3142 O O . LEU A 1 399 ? -23.087 14.925 29.752 1.00 88.69 399 LEU A O 1
ATOM 3146 N N . VAL A 1 400 ? -24.635 15.565 31.245 1.00 90.25 400 VAL A N 1
ATOM 3147 C CA . VAL A 1 400 ? -23.954 16.821 31.609 1.00 90.25 400 VAL A CA 1
ATOM 3148 C C . VAL A 1 400 ? -22.571 16.576 32.243 1.00 90.25 400 VAL A C 1
ATOM 3150 O O . VAL A 1 400 ? -21.597 17.204 31.800 1.00 90.25 400 VAL A O 1
ATOM 3153 N N . PRO A 1 401 ? -22.407 15.656 33.221 1.00 91.31 401 PRO A N 1
ATOM 3154 C CA . PRO A 1 401 ? -21.086 15.280 33.725 1.00 91.31 401 PRO A CA 1
ATOM 3155 C C . PRO A 1 401 ? -20.127 14.774 32.640 1.00 91.31 401 PRO A C 1
ATOM 3157 O O . PRO A 1 401 ? -18.960 15.177 32.621 1.00 91.31 401 PRO A O 1
ATOM 3160 N N . VAL A 1 402 ? -20.602 13.926 31.722 1.00 92.62 402 VAL A N 1
ATOM 3161 C CA . VAL A 1 402 ? -19.777 13.366 30.639 1.00 92.62 402 VAL A CA 1
ATOM 3162 C C . VAL A 1 402 ? -19.391 14.433 29.620 1.00 92.62 402 VAL A C 1
ATOM 3164 O O . VAL A 1 402 ? -18.220 14.510 29.250 1.00 92.62 402 VAL A O 1
ATOM 3167 N N . GLN A 1 403 ? -20.318 15.308 29.219 1.00 92.62 403 GLN A N 1
ATOM 3168 C CA . GLN A 1 403 ? -20.018 16.449 28.348 1.00 92.62 403 GLN A CA 1
ATOM 3169 C C . GLN A 1 403 ? -18.953 17.357 28.967 1.00 92.62 403 GLN A C 1
ATOM 3171 O O . GLN A 1 403 ? -17.972 17.698 28.306 1.00 92.62 403 GLN A O 1
ATOM 3176 N N . SER A 1 404 ? -19.108 17.695 30.250 1.00 91.19 404 SER A N 1
ATOM 3177 C CA . SER A 1 404 ? -18.163 18.550 30.978 1.00 91.19 404 SER A CA 1
ATOM 3178 C C . SER A 1 404 ? -16.771 17.920 31.062 1.00 91.19 404 SER A C 1
ATOM 3180 O O . SER A 1 404 ? -15.754 18.604 30.921 1.00 91.19 404 SER A O 1
ATOM 3182 N N . TRP A 1 405 ? -16.713 16.605 31.291 1.00 93.56 405 TRP A N 1
ATOM 3183 C CA . TRP A 1 405 ? -15.465 15.849 31.291 1.00 93.56 405 TRP A CA 1
ATOM 3184 C C . TRP A 1 405 ? -14.815 15.834 29.903 1.00 93.56 405 TRP A C 1
ATOM 3186 O O . TRP A 1 405 ? -13.643 16.187 29.793 1.00 93.56 405 TRP A O 1
ATOM 3196 N N . LEU A 1 406 ? -15.566 15.522 28.844 1.00 92.75 406 LEU A N 1
ATOM 3197 C CA . LEU A 1 406 ? -15.050 15.479 27.473 1.00 92.75 406 LEU A CA 1
ATOM 3198 C C . LEU A 1 406 ? -14.550 16.843 26.994 1.00 92.75 406 LEU A C 1
ATOM 3200 O O . LEU A 1 406 ? -13.454 16.915 26.448 1.00 92.75 406 LEU A O 1
ATOM 3204 N N . GLN A 1 407 ? -15.289 17.926 27.244 1.00 93.25 407 GLN A N 1
ATOM 3205 C CA . GLN A 1 407 ? -14.851 19.285 26.899 1.00 93.25 407 GLN A CA 1
ATOM 3206 C C . GLN A 1 407 ? -13.527 19.643 27.581 1.00 93.25 407 GLN A C 1
ATOM 3208 O O . GLN A 1 407 ? -12.625 20.191 26.949 1.00 93.25 407 GLN A O 1
ATOM 3213 N N . ARG A 1 408 ? -13.381 19.291 28.866 1.00 92.31 408 ARG A N 1
ATOM 3214 C CA . ARG A 1 408 ? -12.145 19.531 29.621 1.00 92.31 408 ARG A CA 1
ATOM 3215 C C . ARG A 1 408 ? -10.987 18.678 29.109 1.00 92.31 408 ARG A C 1
ATOM 3217 O O . ARG A 1 408 ? -9.876 19.182 28.988 1.00 92.31 408 ARG A O 1
ATOM 3224 N N . SER A 1 409 ? -11.237 17.402 28.834 1.00 89.00 409 SER A N 1
ATOM 3225 C CA . SER A 1 409 ? -10.207 16.449 28.420 1.00 89.00 409 SER A CA 1
ATOM 3226 C C . SER A 1 409 ? -9.752 16.637 26.970 1.00 89.00 409 SER A C 1
ATOM 3228 O O . SER A 1 409 ? -8.577 16.429 26.683 1.00 89.00 409 SER A O 1
ATOM 3230 N N . LEU A 1 410 ? -10.653 17.039 26.068 1.00 87.62 410 LEU A N 1
ATOM 3231 C CA . LEU A 1 410 ? -10.346 17.323 24.660 1.00 87.62 410 LEU A CA 1
ATOM 3232 C C . LEU A 1 410 ? -9.860 18.763 24.441 1.00 87.62 410 LEU A C 1
ATOM 3234 O O . LEU A 1 410 ? -9.241 19.052 23.421 1.00 87.62 410 LEU A O 1
ATOM 3238 N N . GLY A 1 411 ? -10.139 19.674 25.380 1.00 88.31 411 GLY A N 1
ATOM 3239 C CA . GLY A 1 411 ? -9.739 21.081 25.290 1.00 88.31 411 GLY A CA 1
ATOM 3240 C C . GLY A 1 411 ? -10.454 21.867 24.184 1.00 88.31 411 GLY A C 1
ATOM 3241 O O . GLY A 1 411 ? -9.984 22.932 23.793 1.00 88.31 411 GLY A O 1
ATOM 3242 N N . GLN A 1 412 ? -11.569 21.348 23.661 1.00 88.06 412 GLN A N 1
ATOM 3243 C CA . GLN A 1 412 ? -12.330 21.920 22.550 1.00 88.06 412 GLN A CA 1
ATOM 3244 C C . GLN A 1 412 ? -13.841 21.808 22.795 1.00 88.06 412 GLN A C 1
ATOM 3246 O O . GLN A 1 412 ? -14.310 20.972 23.570 1.00 88.06 412 GLN A O 1
ATOM 3251 N N . GLN A 1 413 ? -14.613 22.651 22.106 1.00 90.50 413 GLN A N 1
ATOM 3252 C CA . GLN A 1 413 ? -16.073 22.556 22.084 1.00 90.50 413 GLN A CA 1
ATOM 3253 C C . GLN A 1 413 ? -16.515 21.307 21.313 1.00 90.50 413 GLN A C 1
ATOM 3255 O O . GLN A 1 413 ? -15.995 21.022 20.236 1.00 90.50 413 GLN A O 1
ATOM 3260 N N . LEU A 1 414 ? -17.517 20.592 21.832 1.00 88.94 414 LEU A N 1
ATOM 3261 C CA . LEU A 1 414 ? -17.961 19.307 21.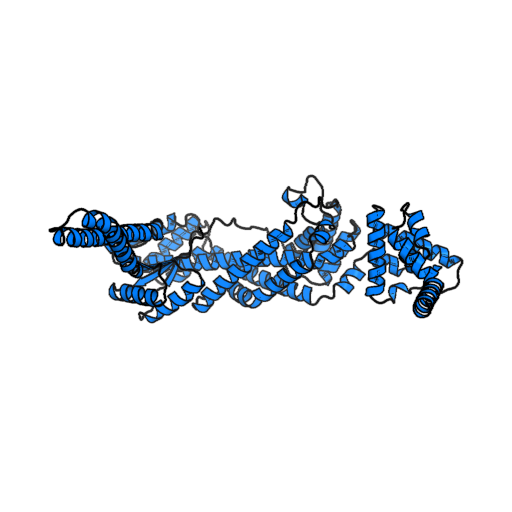271 1.00 88.94 414 LEU A CA 1
ATOM 3262 C C . LEU A 1 414 ? -18.494 19.422 19.834 1.00 88.94 414 LEU A C 1
ATOM 3264 O O . LEU A 1 414 ? -18.325 18.487 19.058 1.00 88.94 414 LEU A O 1
ATOM 3268 N N . GLY A 1 415 ? -19.079 20.567 19.461 1.00 89.06 415 GLY A N 1
ATOM 3269 C CA . GLY A 1 415 ? -19.508 20.830 18.082 1.00 89.06 415 GLY A CA 1
ATOM 3270 C C . GLY A 1 415 ? -18.340 20.800 17.090 1.00 89.06 415 GLY A C 1
ATOM 3271 O O . GLY A 1 415 ? -18.387 20.061 16.112 1.00 89.06 415 GLY A O 1
ATOM 3272 N N . ALA A 1 416 ? -17.244 21.501 17.402 1.00 88.69 416 ALA A N 1
ATOM 3273 C CA . ALA A 1 416 ? -16.036 21.502 16.572 1.00 88.69 416 ALA A CA 1
ATOM 3274 C C . ALA A 1 416 ? -15.378 20.112 16.502 1.00 88.69 416 ALA A C 1
ATOM 3276 O O . ALA A 1 416 ? -14.923 19.689 15.441 1.00 88.69 416 ALA A O 1
ATOM 3277 N N . VAL A 1 417 ? -15.378 19.369 17.617 1.00 88.75 417 VAL A N 1
ATOM 3278 C CA . VAL A 1 417 ? -14.892 17.978 17.654 1.00 88.75 417 VAL A CA 1
ATOM 3279 C C . VAL A 1 417 ? -15.736 17.080 16.740 1.00 88.75 417 VAL A C 1
ATOM 3281 O O . VAL A 1 417 ? -15.180 16.239 16.036 1.00 88.75 417 VAL A O 1
ATOM 3284 N N . SER A 1 418 ? -17.061 17.267 16.720 1.00 89.06 418 SER A N 1
ATOM 3285 C CA . SER A 1 418 ? -17.980 16.525 15.848 1.00 89.06 418 SER A CA 1
ATOM 3286 C C . SER A 1 418 ? -17.718 16.796 14.367 1.00 89.06 418 SER A C 1
ATOM 3288 O O . SER A 1 418 ? -17.547 15.851 13.599 1.00 89.06 418 SER A O 1
ATOM 3290 N N . GLU A 1 419 ? -17.600 18.064 13.967 1.00 87.38 419 GLU A N 1
ATOM 3291 C CA . GLU A 1 419 ? -17.305 18.449 12.578 1.00 87.38 419 GLU A CA 1
ATOM 3292 C C . GLU A 1 419 ? -15.953 17.903 12.099 1.00 87.38 419 GLU A C 1
ATOM 3294 O O . GLU A 1 419 ? -15.837 17.368 10.989 1.00 87.38 419 GLU A O 1
ATOM 3299 N N . GLN A 1 420 ? -14.926 17.986 12.950 1.00 85.88 420 GLN A N 1
ATOM 3300 C CA . GLN A 1 420 ? -13.605 17.443 12.649 1.00 85.88 420 GLN A CA 1
ATOM 3301 C C . GLN A 1 420 ? -13.645 15.916 12.501 1.00 85.88 420 GLN A C 1
ATOM 3303 O O . GLN A 1 420 ? -13.008 15.361 11.603 1.00 85.88 420 GLN A O 1
ATOM 3308 N N . GLU A 1 421 ? -14.400 15.228 13.357 1.00 86.62 421 GLU A N 1
ATOM 3309 C CA . GLU A 1 421 ? -14.543 13.777 13.308 1.00 86.62 421 GLU A CA 1
ATOM 3310 C C . GLU A 1 421 ? -15.296 13.314 12.054 1.00 86.62 421 GLU A C 1
ATOM 3312 O O . GLU A 1 421 ? -14.840 12.382 11.386 1.00 86.62 421 GLU A O 1
ATOM 3317 N N . GLN A 1 422 ? -16.389 13.990 11.689 1.00 85.88 422 GLN A N 1
ATOM 3318 C CA . GLN A 1 422 ? -17.132 13.723 10.453 1.00 85.88 422 GLN A CA 1
ATOM 3319 C C . GLN A 1 422 ? -16.253 13.939 9.219 1.00 85.88 422 GLN A C 1
ATOM 3321 O O . GLN A 1 422 ? -16.190 13.074 8.344 1.00 85.88 422 GLN A O 1
ATOM 3326 N N . SER A 1 423 ? -15.503 15.045 9.185 1.00 85.88 423 SER A N 1
ATOM 3327 C CA . SER A 1 423 ? -14.544 15.320 8.110 1.00 85.88 423 SER A CA 1
ATOM 3328 C C . SER A 1 423 ? -13.488 14.219 8.022 1.00 85.88 423 SER A C 1
ATOM 3330 O O . SER A 1 423 ? -13.202 13.714 6.939 1.00 85.88 423 SER A O 1
ATOM 3332 N N . ARG A 1 424 ? -12.958 13.761 9.165 1.00 85.75 424 ARG A N 1
ATOM 3333 C CA . ARG A 1 424 ? -11.971 12.677 9.199 1.00 85.75 424 ARG A CA 1
ATOM 3334 C C . ARG A 1 424 ? -12.548 11.350 8.697 1.00 85.75 424 ARG A C 1
ATOM 3336 O O . ARG A 1 424 ? -11.848 10.628 7.989 1.00 85.75 424 ARG A O 1
ATOM 3343 N N . GLN A 1 425 ? -13.794 11.019 9.042 1.00 83.31 425 GLN A N 1
ATOM 3344 C CA . GLN A 1 425 ? -14.476 9.823 8.533 1.00 83.31 425 GLN A CA 1
ATOM 3345 C C . GLN A 1 425 ? -14.682 9.892 7.015 1.00 83.31 425 GLN A C 1
ATOM 3347 O O . GLN A 1 425 ? -14.367 8.925 6.317 1.00 83.31 425 GLN A O 1
ATOM 3352 N N . ALA A 1 426 ? -15.129 11.039 6.498 1.00 85.62 426 ALA A N 1
ATOM 3353 C CA . ALA A 1 426 ? -15.284 11.263 5.064 1.00 85.62 426 ALA A CA 1
ATOM 3354 C C . ALA A 1 426 ? -13.941 11.129 4.327 1.00 85.62 426 ALA A C 1
ATOM 3356 O O . ALA A 1 426 ? -13.841 10.377 3.358 1.00 85.62 426 ALA A O 1
ATOM 3357 N N . SER A 1 427 ? -12.879 11.770 4.827 1.00 86.00 427 SER A N 1
ATOM 3358 C CA . SER A 1 427 ? -11.531 11.659 4.254 1.00 86.00 427 SER A CA 1
ATOM 3359 C C . SER A 1 427 ? -11.001 10.224 4.274 1.00 86.00 427 SER A C 1
ATOM 3361 O O . SER A 1 427 ? -10.402 9.776 3.300 1.00 86.00 427 SER A O 1
ATOM 3363 N N . LEU A 1 428 ? -11.238 9.474 5.356 1.00 84.56 428 LEU A N 1
ATOM 3364 C CA . LEU A 1 428 ? -10.843 8.068 5.463 1.00 84.56 428 LEU A CA 1
ATOM 3365 C C . LEU A 1 428 ? -11.539 7.202 4.403 1.00 84.56 428 LEU A C 1
ATOM 3367 O O . LEU A 1 428 ? -10.885 6.387 3.749 1.00 84.56 428 LEU A O 1
ATOM 3371 N N . GLN A 1 429 ? -12.848 7.391 4.221 1.00 85.56 429 GLN A N 1
ATOM 3372 C CA . GLN A 1 429 ? -13.633 6.663 3.227 1.00 85.56 429 GLN A CA 1
ATOM 3373 C C . GLN A 1 429 ? -13.191 7.002 1.800 1.00 85.56 429 GLN A C 1
ATOM 3375 O O . GLN A 1 429 ? -12.951 6.091 1.006 1.00 85.56 429 GLN A O 1
ATOM 3380 N N . LEU A 1 430 ? -13.052 8.292 1.484 1.00 88.69 430 LEU A N 1
ATOM 3381 C CA . LEU A 1 430 ? -12.599 8.754 0.171 1.00 88.69 430 LEU A CA 1
ATOM 3382 C C . LEU A 1 430 ? -11.215 8.194 -0.159 1.00 88.69 430 LEU A C 1
ATOM 3384 O O . LEU A 1 430 ? -11.027 7.623 -1.228 1.00 88.69 430 LEU A O 1
ATOM 3388 N N . TYR A 1 431 ? -10.279 8.247 0.788 1.00 89.88 431 TYR A N 1
ATOM 3389 C CA . TYR A 1 431 ? -8.933 7.721 0.591 1.00 89.88 431 TYR A CA 1
ATOM 3390 C C . TYR A 1 431 ? -8.922 6.207 0.330 1.00 89.88 431 TYR A C 1
ATOM 3392 O O . TYR A 1 431 ? -8.242 5.737 -0.581 1.00 89.88 431 TYR A O 1
ATOM 3400 N N . LEU A 1 432 ? -9.685 5.423 1.104 1.00 90.12 432 LEU A N 1
ATOM 3401 C CA . LEU A 1 432 ? -9.820 3.978 0.875 1.00 90.12 432 LEU A CA 1
ATOM 3402 C C . LEU A 1 432 ? -10.429 3.682 -0.503 1.00 90.12 432 LEU A C 1
ATOM 3404 O O . LEU A 1 432 ? -9.959 2.783 -1.204 1.00 90.12 432 LEU A O 1
ATOM 3408 N N . SER A 1 433 ? -11.446 4.447 -0.901 1.00 90.75 433 SER A N 1
ATOM 3409 C CA . SER A 1 433 ? -12.072 4.342 -2.221 1.00 90.75 433 SER A CA 1
ATOM 3410 C C . SER A 1 433 ? -11.081 4.637 -3.349 1.00 90.75 433 SER A C 1
ATOM 3412 O O . SER A 1 433 ? -10.943 3.826 -4.271 1.00 90.75 433 SER A O 1
ATOM 3414 N N . ASN A 1 434 ? -10.331 5.736 -3.240 1.00 92.75 434 ASN A N 1
ATOM 3415 C CA . ASN A 1 434 ? -9.311 6.132 -4.208 1.00 92.75 434 ASN A CA 1
ATOM 3416 C C . ASN A 1 434 ? -8.215 5.073 -4.314 1.00 92.75 434 ASN A C 1
ATOM 3418 O O . ASN A 1 434 ? -7.931 4.598 -5.408 1.00 92.75 434 ASN A O 1
ATOM 3422 N N . ALA A 1 435 ? -7.670 4.607 -3.187 1.00 93.38 435 ALA A N 1
ATOM 3423 C CA . ALA A 1 435 ? -6.600 3.615 -3.188 1.00 93.38 435 ALA A CA 1
ATOM 3424 C C . ALA A 1 435 ? -7.021 2.285 -3.842 1.00 93.38 435 ALA A C 1
ATOM 3426 O O . ALA A 1 435 ? -6.267 1.708 -4.628 1.00 93.38 435 ALA A O 1
ATOM 3427 N N . ILE A 1 436 ? -8.240 1.805 -3.564 1.00 92.62 436 ILE A N 1
ATOM 3428 C CA . ILE A 1 436 ? -8.790 0.594 -4.195 1.00 92.62 436 ILE A CA 1
ATOM 3429 C C . ILE A 1 436 ? -9.038 0.818 -5.691 1.00 92.62 436 ILE A C 1
ATOM 3431 O O . ILE A 1 436 ? -8.765 -0.067 -6.506 1.00 92.62 436 ILE A O 1
ATOM 3435 N N . THR A 1 437 ? -9.540 1.994 -6.066 1.00 94.00 437 THR A N 1
ATOM 3436 C CA . THR A 1 437 ? -9.748 2.360 -7.471 1.00 94.00 437 THR A CA 1
ATOM 3437 C C . THR A 1 437 ? -8.419 2.398 -8.219 1.00 94.00 437 THR A C 1
ATOM 3439 O O . THR A 1 437 ? -8.306 1.770 -9.266 1.00 94.00 437 THR A O 1
ATOM 3442 N N . SER A 1 438 ? -7.382 2.991 -7.636 1.00 95.50 438 SER A N 1
ATOM 3443 C CA . SER A 1 438 ? -6.022 3.021 -8.179 1.00 95.50 438 SER A CA 1
ATOM 3444 C C . SER A 1 438 ? -5.415 1.632 -8.335 1.00 95.50 438 SER A C 1
ATOM 3446 O O . SER A 1 438 ? -4.827 1.339 -9.371 1.00 95.50 438 SER A O 1
ATOM 3448 N N . LEU A 1 439 ? -5.608 0.730 -7.367 1.00 95.06 439 LEU A N 1
ATOM 3449 C CA . LEU A 1 439 ? -5.201 -0.673 -7.510 1.00 95.06 439 LEU A CA 1
ATOM 3450 C C . LEU A 1 439 ? -5.877 -1.341 -8.723 1.00 95.06 439 LEU A C 1
ATOM 3452 O O . LEU A 1 439 ? -5.214 -1.996 -9.533 1.00 95.06 439 LEU A O 1
ATOM 3456 N N . ARG A 1 440 ? -7.183 -1.109 -8.918 1.00 94.12 440 ARG A N 1
ATOM 3457 C CA . ARG A 1 440 ? -7.911 -1.591 -10.105 1.00 94.12 440 ARG A CA 1
ATOM 3458 C C . ARG A 1 440 ? -7.394 -0.951 -11.394 1.00 94.12 440 ARG A C 1
ATOM 3460 O O . ARG A 1 440 ? -7.214 -1.668 -12.376 1.00 94.12 440 ARG A O 1
ATOM 3467 N N . THR A 1 441 ? -7.125 0.353 -11.400 1.00 93.31 441 THR A N 1
ATOM 3468 C CA . THR A 1 441 ? -6.529 1.069 -12.540 1.00 93.31 441 THR A CA 1
ATOM 3469 C C . THR A 1 441 ? -5.186 0.447 -12.920 1.00 93.31 441 THR A C 1
ATOM 3471 O O . THR A 1 441 ? -4.998 0.060 -14.070 1.00 93.31 441 THR A O 1
ATOM 3474 N N . LEU A 1 442 ? -4.305 0.204 -11.945 1.00 94.25 442 LEU A N 1
ATOM 3475 C CA . LEU A 1 442 ? -3.011 -0.461 -12.149 1.00 94.25 442 LEU A CA 1
ATOM 3476 C C . LEU A 1 442 ? -3.125 -1.917 -12.619 1.00 94.25 442 LEU A C 1
ATOM 3478 O O . LEU A 1 442 ? -2.148 -2.476 -13.108 1.00 94.25 442 LEU A O 1
ATOM 3482 N N . SER A 1 443 ? -4.275 -2.566 -12.437 1.00 91.00 443 SER A N 1
ATOM 3483 C CA . SER A 1 443 ? -4.525 -3.916 -12.969 1.00 91.00 443 SER A CA 1
ATOM 3484 C C . SER A 1 443 ? -4.898 -3.896 -14.448 1.00 91.00 443 SER A C 1
ATOM 3486 O O . SER A 1 443 ? -4.686 -4.875 -15.155 1.00 91.00 443 SER A O 1
ATOM 3488 N N . ARG A 1 444 ? -5.540 -2.809 -14.885 1.00 93.00 444 ARG A N 1
ATOM 3489 C CA . ARG A 1 444 ? -6.090 -2.639 -16.237 1.00 93.00 444 ARG A CA 1
ATOM 3490 C C . ARG A 1 444 ? -5.111 -1.955 -17.183 1.00 93.00 444 ARG A C 1
ATOM 3492 O O . ARG A 1 444 ? -5.242 -2.106 -18.391 1.00 93.00 444 ARG A O 1
ATOM 3499 N N . LEU A 1 445 ? -4.174 -1.195 -16.627 1.00 93.25 445 LEU A N 1
ATOM 3500 C CA . LEU A 1 445 ? -3.157 -0.462 -17.359 1.00 93.25 445 LEU A CA 1
ATOM 3501 C C . LEU A 1 445 ? -2.209 -1.420 -18.091 1.00 93.25 445 LEU A C 1
ATOM 3503 O O . LEU A 1 445 ? -1.590 -2.281 -17.461 1.00 93.25 445 LEU A O 1
ATOM 3507 N N . ASP A 1 446 ? -2.052 -1.245 -19.406 1.00 93.25 446 ASP A N 1
ATOM 3508 C CA . ASP A 1 446 ? -1.004 -1.945 -20.146 1.00 93.25 446 ASP A CA 1
ATOM 3509 C C . ASP A 1 446 ? 0.342 -1.276 -19.867 1.00 93.25 446 ASP A C 1
ATOM 3511 O O . ASP A 1 446 ? 0.740 -0.299 -20.505 1.00 93.25 446 ASP A O 1
ATOM 3515 N N . TRP A 1 447 ? 1.061 -1.809 -18.879 1.00 94.69 447 TRP A N 1
ATOM 3516 C CA . TRP A 1 447 ? 2.348 -1.245 -18.490 1.00 94.69 447 TRP A CA 1
ATOM 3517 C C . TRP A 1 447 ? 3.387 -1.264 -19.618 1.00 94.69 447 TRP A C 1
ATOM 3519 O O . TRP A 1 447 ? 4.348 -0.501 -19.574 1.00 94.69 447 TRP A O 1
ATOM 3529 N N . ARG A 1 448 ? 3.205 -2.096 -20.650 1.00 94.44 448 ARG A N 1
ATOM 3530 C CA . ARG A 1 448 ? 4.107 -2.138 -21.809 1.00 94.44 448 ARG A CA 1
ATOM 3531 C C . ARG A 1 448 ? 4.106 -0.810 -22.557 1.00 94.44 448 ARG A C 1
ATOM 3533 O O . ARG A 1 448 ? 5.175 -0.300 -22.884 1.00 94.44 448 ARG A O 1
ATOM 3540 N N . ASP A 1 449 ? 2.928 -0.225 -22.750 1.00 92.25 449 ASP A N 1
ATOM 3541 C CA . ASP A 1 449 ? 2.781 1.079 -23.397 1.00 92.25 449 ASP A CA 1
ATOM 3542 C C . ASP A 1 449 ? 3.372 2.186 -22.526 1.00 92.25 449 ASP A C 1
ATOM 3544 O O . ASP A 1 449 ? 4.061 3.082 -23.024 1.00 92.25 449 ASP A O 1
ATOM 3548 N N . VAL A 1 450 ? 3.157 2.094 -21.209 1.00 93.50 450 VAL A N 1
ATOM 3549 C CA . VAL A 1 450 ? 3.715 3.059 -20.260 1.00 93.50 450 VAL A CA 1
ATOM 3550 C C . VAL A 1 450 ? 5.240 3.032 -20.306 1.00 93.50 450 VAL A C 1
ATOM 3552 O O . VAL A 1 450 ? 5.874 4.075 -20.470 1.00 93.50 450 VAL A O 1
ATOM 3555 N N . PHE A 1 451 ? 5.821 1.835 -20.229 1.00 95.31 451 PHE A N 1
ATOM 3556 C CA . PHE A 1 451 ? 7.257 1.610 -20.300 1.00 95.31 451 PHE A CA 1
ATOM 3557 C C . PHE A 1 451 ? 7.855 2.168 -21.596 1.00 95.31 451 PHE A C 1
ATOM 3559 O O . PHE A 1 451 ? 8.841 2.897 -21.545 1.00 95.31 451 PHE A O 1
ATOM 3566 N N . GLU A 1 452 ? 7.260 1.885 -22.758 1.00 92.62 452 GLU A N 1
ATOM 3567 C CA . GLU A 1 452 ? 7.801 2.349 -24.042 1.00 92.62 452 GLU A CA 1
ATOM 3568 C C . GLU A 1 452 ? 7.801 3.871 -24.193 1.00 92.62 452 GLU A C 1
ATOM 3570 O O . GLU A 1 452 ? 8.718 4.435 -24.791 1.00 92.62 452 GLU A O 1
ATOM 3575 N N . ARG A 1 453 ? 6.796 4.553 -23.635 1.00 93.12 453 ARG A N 1
ATOM 3576 C CA . ARG A 1 453 ? 6.755 6.022 -23.624 1.00 93.12 453 ARG A CA 1
ATOM 3577 C C . ARG A 1 453 ? 7.783 6.626 -22.667 1.00 93.12 453 ARG A C 1
ATOM 3579 O O . ARG A 1 453 ? 8.238 7.735 -22.915 1.00 93.12 453 ARG A O 1
ATOM 3586 N N . GLN A 1 454 ? 8.113 5.936 -21.575 1.00 95.00 454 GLN A N 1
ATOM 3587 C CA . GLN A 1 454 ? 8.982 6.460 -20.514 1.00 95.00 454 GLN A CA 1
ATOM 3588 C C . GLN A 1 454 ? 10.450 6.038 -20.642 1.00 95.00 454 GLN A C 1
ATOM 3590 O O . GLN A 1 454 ? 11.314 6.702 -20.080 1.00 95.00 454 GLN A O 1
ATOM 3595 N N . SER A 1 455 ? 10.745 4.952 -21.359 1.00 95.50 455 SER A N 1
ATOM 3596 C CA . SER A 1 455 ? 12.101 4.422 -21.507 1.00 95.50 455 SER A CA 1
ATOM 3597 C C . SER A 1 455 ? 12.926 5.264 -22.479 1.00 95.50 455 SER A C 1
ATOM 3599 O O . SER A 1 455 ? 12.669 5.275 -23.683 1.00 95.50 455 SER A O 1
ATOM 3601 N N . ALA A 1 456 ? 13.977 5.911 -21.972 1.00 93.44 456 ALA A N 1
ATOM 3602 C CA . ALA A 1 456 ? 14.939 6.632 -22.807 1.00 93.44 456 ALA A CA 1
ATOM 3603 C C . ALA A 1 456 ? 15.622 5.705 -23.833 1.00 93.44 456 ALA A C 1
ATOM 3605 O O . ALA A 1 456 ? 15.774 6.073 -24.996 1.00 93.44 456 ALA A O 1
ATOM 3606 N N . VAL A 1 457 ? 15.948 4.467 -23.437 1.00 95.75 457 VAL A N 1
ATOM 3607 C CA . VAL A 1 457 ? 16.511 3.440 -24.332 1.00 95.75 457 VAL A CA 1
ATOM 3608 C C . VAL A 1 457 ? 15.564 3.142 -25.494 1.00 95.75 457 VAL A C 1
ATOM 3610 O O . VAL A 1 457 ? 15.997 3.109 -26.643 1.00 95.75 457 VAL A O 1
ATOM 3613 N N . GLU A 1 458 ? 14.266 2.970 -25.227 1.00 95.56 458 GLU A N 1
ATOM 3614 C CA . GLU A 1 458 ? 13.272 2.747 -26.283 1.00 95.56 458 GLU A CA 1
ATOM 3615 C C . GLU A 1 458 ? 13.222 3.921 -27.272 1.00 95.56 458 GLU A C 1
ATOM 3617 O O . GLU A 1 458 ? 13.183 3.700 -28.484 1.00 95.56 458 GLU A O 1
ATOM 3622 N N . GLN A 1 459 ? 13.272 5.163 -26.778 1.00 94.81 459 GLN A N 1
ATOM 3623 C CA . GLN A 1 459 ? 13.274 6.353 -27.635 1.00 94.81 459 GLN A CA 1
ATOM 3624 C C . GLN A 1 459 ? 14.537 6.443 -28.505 1.00 94.81 459 GLN A C 1
ATOM 3626 O O . GLN A 1 459 ? 14.444 6.816 -29.676 1.00 94.81 459 GLN A O 1
ATOM 3631 N N . ILE A 1 460 ? 15.703 6.048 -27.981 1.00 95.88 460 ILE A N 1
ATOM 3632 C CA . ILE A 1 460 ? 16.957 5.983 -28.748 1.00 95.88 460 ILE A CA 1
ATOM 3633 C C . ILE A 1 460 ? 16.853 4.923 -29.850 1.00 95.88 460 ILE A C 1
ATOM 3635 O O . ILE A 1 460 ? 17.090 5.223 -31.019 1.00 95.88 460 ILE A O 1
ATOM 3639 N N . LEU A 1 461 ? 16.437 3.698 -29.518 1.00 95.75 461 LEU A N 1
ATOM 3640 C CA . LEU A 1 461 ? 16.361 2.600 -30.488 1.00 95.75 461 LEU A CA 1
ATOM 3641 C C . LEU A 1 461 ? 15.323 2.837 -31.592 1.00 95.75 461 LEU A C 1
ATOM 3643 O O . LEU A 1 461 ? 15.504 2.380 -32.719 1.00 95.75 461 LEU A O 1
ATOM 3647 N N . ARG A 1 462 ? 14.258 3.602 -31.320 1.00 95.69 462 ARG A N 1
ATOM 3648 C CA . ARG A 1 462 ? 13.277 4.020 -32.339 1.00 95.69 462 ARG A CA 1
ATOM 3649 C C . ARG A 1 462 ? 13.860 4.925 -33.426 1.00 95.69 462 ARG A C 1
ATOM 3651 O O . ARG A 1 462 ? 13.244 5.040 -34.482 1.00 95.69 462 ARG A O 1
ATOM 3658 N N . ARG A 1 463 ? 15.043 5.510 -33.213 1.00 95.38 463 ARG A N 1
ATOM 3659 C CA . ARG A 1 463 ? 15.784 6.293 -34.218 1.00 95.38 463 ARG A CA 1
ATOM 3660 C C . ARG A 1 463 ? 16.586 5.421 -35.195 1.00 95.38 463 ARG A C 1
ATOM 3662 O O . ARG A 1 463 ? 17.395 5.960 -35.947 1.00 95.38 463 ARG A O 1
ATOM 3669 N N . ASP A 1 464 ? 16.368 4.102 -35.178 1.00 93.69 464 ASP A N 1
ATOM 3670 C CA . ASP A 1 464 ? 16.884 3.132 -36.152 1.00 93.69 464 ASP A CA 1
ATOM 3671 C C . ASP A 1 464 ? 16.795 3.677 -37.597 1.00 93.69 464 ASP A C 1
ATOM 3673 O O . ASP A 1 464 ? 15.704 4.085 -38.008 1.00 93.69 464 ASP A O 1
ATOM 3677 N N . PRO A 1 465 ? 17.897 3.681 -38.379 1.00 91.00 465 PRO A N 1
ATOM 3678 C CA . PRO A 1 465 ? 17.965 4.332 -39.693 1.00 91.00 465 PRO A CA 1
ATOM 3679 C C . PRO A 1 465 ? 16.853 3.948 -40.673 1.00 91.00 465 PRO A C 1
ATOM 3681 O O . PRO A 1 465 ? 16.342 4.801 -41.397 1.00 91.00 465 PRO A O 1
ATOM 3684 N N . ASP A 1 466 ? 16.460 2.673 -40.683 1.00 90.19 466 ASP A N 1
ATOM 3685 C CA . ASP A 1 466 ? 15.437 2.144 -41.590 1.00 90.19 466 ASP A CA 1
ATOM 3686 C C . ASP A 1 466 ? 14.052 2.026 -40.906 1.00 90.19 466 ASP A C 1
ATOM 3688 O O . ASP A 1 466 ? 13.093 1.482 -41.472 1.00 90.19 466 ASP A O 1
ATOM 3692 N N . GLY A 1 467 ? 13.930 2.511 -39.662 1.00 90.88 467 GLY A N 1
ATOM 3693 C CA . GLY A 1 467 ? 12.705 2.489 -38.862 1.00 90.88 467 GLY A CA 1
ATOM 3694 C C . GLY A 1 467 ? 12.127 1.084 -38.669 1.00 90.88 467 GLY A C 1
ATOM 3695 O O . GLY A 1 467 ? 10.913 0.925 -38.513 1.00 90.88 467 GLY A O 1
ATOM 3696 N N . VAL A 1 468 ? 12.951 0.036 -38.764 1.00 93.19 468 VAL A N 1
ATOM 3697 C CA . VAL A 1 468 ? 12.498 -1.355 -38.632 1.00 93.19 468 VAL A CA 1
ATOM 3698 C C . VAL A 1 468 ? 12.218 -1.646 -37.167 1.00 93.19 468 VAL A C 1
ATOM 3700 O O . VAL A 1 468 ? 11.164 -2.200 -36.865 1.00 93.19 468 VAL A O 1
ATOM 3703 N N . TYR A 1 469 ? 13.097 -1.196 -36.261 1.00 94.25 469 TYR A N 1
ATOM 3704 C CA . TYR A 1 469 ? 12.945 -1.411 -34.818 1.00 94.25 469 TYR A CA 1
ATOM 3705 C C . TYR A 1 469 ? 11.551 -1.011 -34.312 1.00 94.25 469 TYR A C 1
ATOM 3707 O O . TYR A 1 469 ? 10.855 -1.826 -33.717 1.00 94.25 469 TYR A O 1
ATOM 3715 N N . GLY A 1 470 ? 11.085 0.205 -34.621 1.00 93.06 470 GLY A N 1
ATOM 3716 C CA . GLY A 1 470 ? 9.788 0.709 -34.148 1.00 93.06 470 GLY A CA 1
ATOM 3717 C C . GLY A 1 470 ? 8.558 -0.037 -34.687 1.00 93.06 470 GLY A C 1
ATOM 3718 O O . GLY A 1 470 ? 7.466 0.147 -34.155 1.00 93.06 470 GLY A O 1
ATOM 3719 N N . ARG A 1 471 ? 8.722 -0.870 -35.725 1.00 94.00 471 ARG A N 1
ATOM 3720 C CA . ARG A 1 471 ? 7.668 -1.715 -36.315 1.00 94.00 471 ARG A CA 1
ATOM 3721 C C . ARG A 1 471 ? 7.697 -3.156 -35.796 1.00 94.00 471 ARG A C 1
ATOM 3723 O O . ARG A 1 471 ? 6.827 -3.942 -36.164 1.00 94.00 471 ARG A O 1
ATOM 3730 N N . MET A 1 472 ? 8.692 -3.515 -34.983 1.00 94.19 472 MET A N 1
ATOM 3731 C CA . MET A 1 472 ? 8.809 -4.847 -34.394 1.00 94.19 472 MET A CA 1
ATOM 3732 C C . MET A 1 472 ? 7.794 -5.055 -33.270 1.00 94.19 472 MET A C 1
ATOM 3734 O O . MET A 1 472 ? 7.383 -4.118 -32.577 1.00 94.19 472 MET A O 1
ATOM 3738 N N . ASP A 1 473 ? 7.423 -6.314 -33.054 1.00 94.56 473 ASP A N 1
ATOM 3739 C CA . ASP A 1 473 ? 6.594 -6.696 -31.922 1.00 94.56 473 ASP A CA 1
ATOM 3740 C C . ASP A 1 473 ? 7.316 -6.426 -30.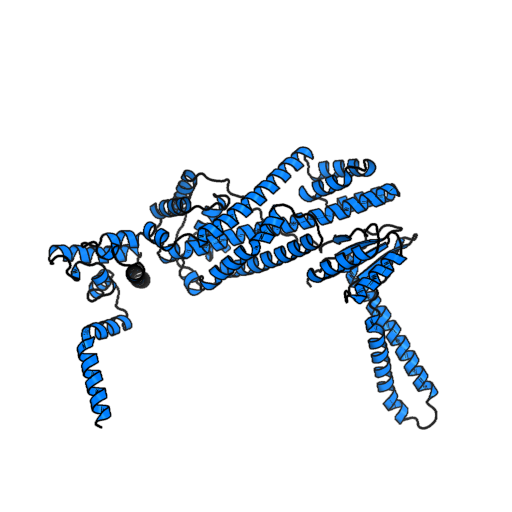590 1.00 94.56 473 ASP A C 1
ATOM 3742 O O . ASP A 1 473 ? 8.544 -6.309 -30.514 1.00 94.56 473 ASP A O 1
ATOM 3746 N N . PHE A 1 474 ? 6.531 -6.321 -29.519 1.00 92.94 474 PHE A N 1
ATOM 3747 C CA . PHE A 1 474 ? 7.042 -5.993 -28.192 1.00 92.94 474 PHE A CA 1
ATOM 3748 C C . PHE A 1 474 ? 8.131 -6.965 -27.717 1.00 92.94 474 PHE A C 1
ATOM 3750 O O . PHE A 1 474 ? 9.120 -6.519 -27.146 1.00 92.94 474 PHE A O 1
ATOM 3757 N N . GLN A 1 475 ? 7.984 -8.275 -27.956 1.00 93.69 475 GLN A N 1
ATOM 3758 C CA . GLN A 1 475 ? 8.926 -9.272 -27.430 1.00 93.69 475 GLN A CA 1
ATOM 3759 C C . GLN A 1 475 ? 10.293 -9.159 -28.106 1.00 93.69 475 GLN A C 1
ATOM 3761 O O . GLN A 1 475 ? 11.327 -9.280 -27.447 1.00 93.69 475 GLN A O 1
ATOM 3766 N N . THR A 1 476 ? 10.311 -8.890 -29.414 1.00 92.81 476 THR A N 1
ATOM 3767 C CA . THR A 1 476 ? 11.560 -8.660 -30.145 1.00 92.81 476 THR A CA 1
ATOM 3768 C C . THR A 1 476 ? 12.265 -7.399 -29.651 1.00 92.81 476 THR A C 1
ATOM 3770 O O . THR A 1 476 ? 13.465 -7.444 -29.379 1.00 92.81 476 THR A O 1
ATOM 3773 N N . ARG A 1 477 ? 11.530 -6.297 -29.454 1.00 95.06 477 ARG A N 1
ATOM 3774 C CA . ARG A 1 477 ? 12.093 -5.059 -28.890 1.00 95.06 477 ARG A CA 1
ATOM 3775 C C . ARG A 1 477 ? 12.602 -5.254 -27.466 1.00 95.06 477 ARG A C 1
ATOM 3777 O O . ARG A 1 477 ? 13.706 -4.828 -27.138 1.00 95.06 477 ARG A O 1
ATOM 3784 N N . ASP A 1 478 ? 11.854 -5.982 -26.645 1.00 93.00 478 ASP A N 1
ATOM 3785 C CA . ASP A 1 478 ? 12.245 -6.291 -25.273 1.00 93.00 478 ASP A CA 1
ATOM 3786 C C . ASP A 1 478 ? 13.560 -7.071 -25.205 1.00 93.00 478 ASP A C 1
ATOM 3788 O O . ASP A 1 478 ? 14.455 -6.710 -24.447 1.00 93.00 478 ASP A O 1
ATOM 3792 N N . ARG A 1 479 ? 13.753 -8.048 -26.099 1.00 92.62 479 ARG A N 1
ATOM 3793 C CA . ARG A 1 479 ? 15.021 -8.779 -26.226 1.00 92.62 479 ARG A CA 1
ATOM 3794 C C . ARG A 1 479 ? 16.212 -7.854 -26.490 1.00 92.62 479 ARG A C 1
ATOM 3796 O O . ARG A 1 479 ? 17.309 -8.126 -26.002 1.00 92.62 479 ARG A O 1
ATOM 3803 N N . TYR A 1 480 ? 16.022 -6.799 -27.282 1.00 94.19 480 TYR A N 1
ATOM 3804 C CA . TYR A 1 480 ? 17.091 -5.851 -27.596 1.00 94.19 480 TYR A CA 1
ATOM 3805 C C . TYR A 1 480 ? 17.404 -5.000 -26.365 1.00 94.19 480 TYR A C 1
ATOM 3807 O O . TYR A 1 480 ? 18.572 -4.845 -26.014 1.00 94.19 480 TYR A O 1
ATOM 3815 N N . ARG A 1 481 ? 16.371 -4.531 -25.654 1.00 94.94 481 ARG A N 1
ATOM 3816 C CA . ARG A 1 481 ? 16.520 -3.785 -24.395 1.00 94.94 481 ARG A CA 1
ATOM 3817 C C . ARG A 1 481 ? 17.203 -4.620 -23.310 1.00 94.94 481 ARG A C 1
ATOM 3819 O O . ARG A 1 481 ? 18.151 -4.138 -22.700 1.00 94.94 481 ARG A O 1
ATOM 3826 N N . SER A 1 482 ? 16.834 -5.892 -23.139 1.00 92.06 482 SER A N 1
ATOM 3827 C CA . SER A 1 482 ? 17.513 -6.795 -22.196 1.00 92.06 482 SER A CA 1
ATOM 3828 C C . SER A 1 482 ? 18.987 -7.020 -22.550 1.00 92.06 482 SER A C 1
ATOM 3830 O O . SER A 1 482 ? 19.829 -7.143 -21.663 1.00 92.06 482 SER A O 1
ATOM 3832 N N . ALA A 1 483 ? 19.327 -7.078 -23.842 1.00 92.19 483 ALA A N 1
ATOM 3833 C CA . ALA A 1 483 ? 20.718 -7.197 -24.274 1.00 92.19 483 ALA A CA 1
ATOM 3834 C C . ALA A 1 483 ? 21.520 -5.916 -23.989 1.00 92.19 483 ALA A C 1
ATOM 3836 O O . ALA A 1 483 ? 22.680 -6.004 -23.590 1.00 92.19 483 ALA A O 1
ATOM 3837 N N . ILE A 1 484 ? 20.907 -4.739 -24.140 1.00 94.81 484 ILE A N 1
ATOM 3838 C CA . ILE A 1 484 ? 21.506 -3.457 -23.743 1.00 94.81 484 ILE A CA 1
ATOM 3839 C C . ILE A 1 484 ? 21.733 -3.412 -22.235 1.00 94.81 484 ILE A C 1
ATOM 3841 O O . ILE A 1 484 ? 22.838 -3.093 -21.809 1.00 94.81 484 ILE A O 1
ATOM 3845 N N . GLU A 1 485 ? 20.734 -3.789 -21.436 1.00 92.31 485 GLU A N 1
ATOM 3846 C CA . GLU A 1 485 ? 20.839 -3.861 -19.976 1.00 92.31 485 GLU A CA 1
ATOM 3847 C C . GLU A 1 485 ? 21.981 -4.798 -19.539 1.00 92.31 485 GLU A C 1
ATOM 3849 O O . GLU A 1 485 ? 22.795 -4.443 -18.684 1.00 92.31 485 GLU A O 1
ATOM 3854 N N . GLU A 1 486 ? 22.104 -5.975 -20.166 1.00 90.56 486 GLU A N 1
ATOM 3855 C CA . GLU A 1 486 ? 23.203 -6.917 -19.920 1.00 90.56 486 GLU A CA 1
ATOM 3856 C C . GLU A 1 486 ? 24.575 -6.286 -20.211 1.00 90.56 486 GLU A C 1
ATOM 3858 O O . GLU A 1 486 ? 25.512 -6.430 -19.418 1.00 90.56 486 GLU A O 1
ATOM 3863 N N . ILE A 1 487 ? 24.711 -5.596 -21.346 1.00 90.75 487 ILE A N 1
ATOM 3864 C CA . ILE A 1 487 ? 25.964 -4.943 -21.744 1.00 90.75 487 ILE A CA 1
ATOM 3865 C C . ILE A 1 487 ? 26.286 -3.787 -20.790 1.00 90.75 487 ILE A C 1
ATOM 3867 O O . ILE A 1 487 ? 27.413 -3.707 -20.302 1.00 90.75 487 ILE A O 1
ATOM 3871 N N . ALA A 1 488 ? 25.303 -2.945 -20.470 1.00 91.62 488 ALA A N 1
ATOM 3872 C CA . ALA A 1 488 ? 25.438 -1.794 -19.582 1.00 91.62 488 ALA A CA 1
ATOM 3873 C C . ALA A 1 488 ? 25.900 -2.208 -18.178 1.00 91.62 488 ALA A C 1
ATOM 3875 O O . ALA A 1 488 ? 26.906 -1.694 -17.681 1.00 91.62 488 ALA A O 1
ATOM 3876 N N . LYS A 1 489 ? 25.254 -3.226 -17.586 1.00 87.75 489 LYS A N 1
ATOM 3877 C CA . LYS A 1 489 ? 25.634 -3.787 -16.277 1.00 87.75 489 LYS A CA 1
ATOM 3878 C C . LYS A 1 489 ? 27.078 -4.295 -16.262 1.00 87.75 489 LYS A C 1
ATOM 3880 O O . LYS A 1 489 ? 27.790 -4.085 -15.285 1.00 87.75 489 LYS A O 1
ATOM 3885 N N . ARG A 1 490 ? 27.533 -4.952 -17.336 1.00 86.44 490 ARG A N 1
ATOM 3886 C CA . ARG A 1 490 ? 28.915 -5.464 -17.440 1.00 86.44 490 ARG A CA 1
ATOM 3887 C C . ARG A 1 490 ? 29.940 -4.360 -17.679 1.00 86.44 490 ARG A C 1
ATOM 3889 O O . ARG A 1 490 ? 31.066 -4.482 -17.208 1.00 86.44 490 ARG A O 1
ATOM 3896 N N . ALA A 1 491 ? 29.559 -3.322 -18.416 1.00 87.75 491 ALA A N 1
ATOM 3897 C CA . ALA A 1 491 ? 30.406 -2.173 -18.706 1.00 87.75 491 ALA A CA 1
ATOM 3898 C C . ALA A 1 491 ? 30.519 -1.197 -17.526 1.00 87.75 491 ALA A C 1
ATOM 3900 O O . ALA A 1 491 ? 31.439 -0.385 -17.502 1.00 87.75 491 ALA A O 1
ATOM 3901 N N . GLY A 1 492 ? 29.584 -1.247 -16.570 1.00 87.19 492 GLY A N 1
ATOM 3902 C CA . GLY A 1 492 ? 29.447 -0.208 -15.549 1.00 87.19 492 GLY A CA 1
ATOM 3903 C C . GLY A 1 492 ? 29.032 1.140 -16.151 1.00 87.19 492 GLY A C 1
ATOM 3904 O O . GLY A 1 492 ? 29.443 2.186 -15.657 1.00 87.19 492 GLY A O 1
ATOM 3905 N N . LEU A 1 493 ? 28.268 1.114 -17.249 1.00 90.94 493 LEU A N 1
ATOM 3906 C CA . LEU A 1 493 ? 27.809 2.291 -17.989 1.00 90.94 493 LEU A CA 1
ATOM 3907 C C . LEU A 1 493 ? 26.282 2.412 -17.918 1.00 90.94 493 LEU A C 1
ATOM 3909 O O . LEU A 1 493 ? 25.590 1.435 -17.638 1.00 90.94 493 LEU A O 1
ATOM 3913 N N . ALA A 1 494 ? 25.755 3.602 -18.213 1.00 91.31 494 ALA A N 1
ATOM 3914 C CA . ALA A 1 494 ? 24.318 3.813 -18.373 1.00 91.31 494 ALA A CA 1
ATOM 3915 C C . ALA A 1 494 ? 23.768 3.052 -19.596 1.00 91.31 494 ALA A C 1
ATOM 3917 O O . ALA A 1 494 ? 24.443 2.941 -20.623 1.00 91.31 494 ALA A O 1
ATOM 3918 N N . GLU A 1 495 ? 22.530 2.558 -19.499 1.00 95.06 495 GLU A N 1
ATOM 3919 C CA . GLU A 1 495 ? 21.851 1.840 -20.591 1.00 95.06 495 GLU A CA 1
ATOM 3920 C C . GLU A 1 495 ? 21.698 2.717 -21.844 1.00 95.06 495 GLU A C 1
ATOM 3922 O O . GLU A 1 495 ? 21.913 2.252 -22.964 1.00 95.06 495 GLU A O 1
ATOM 3927 N N . THR A 1 496 ? 21.397 4.003 -21.648 1.00 95.00 496 THR A N 1
ATOM 3928 C CA . THR A 1 496 ? 21.282 5.029 -22.695 1.00 95.00 496 THR A CA 1
ATOM 3929 C C . THR A 1 496 ? 22.569 5.160 -23.502 1.00 95.00 496 THR A C 1
ATOM 3931 O O . THR A 1 496 ? 22.533 5.085 -24.727 1.00 95.00 496 THR A O 1
ATOM 3934 N N . ARG A 1 497 ? 23.727 5.199 -22.833 1.00 94.81 497 ARG A N 1
ATOM 3935 C CA . ARG A 1 497 ? 25.039 5.258 -23.496 1.00 94.81 497 ARG A CA 1
ATOM 3936 C C . ARG A 1 497 ? 25.304 4.048 -24.397 1.00 94.81 497 ARG A C 1
ATOM 3938 O O . ARG A 1 497 ? 25.865 4.198 -25.477 1.00 94.81 497 ARG A O 1
ATOM 3945 N N . VAL A 1 498 ? 24.919 2.846 -23.967 1.00 95.44 498 VAL A N 1
ATOM 3946 C CA . VAL A 1 498 ? 25.062 1.630 -24.788 1.00 95.44 498 VAL A CA 1
ATOM 3947 C C . VAL A 1 498 ? 24.134 1.683 -26.005 1.00 95.44 498 VAL A C 1
ATOM 3949 O O . VAL A 1 498 ? 24.545 1.308 -27.104 1.00 95.44 498 VAL A O 1
ATOM 3952 N N . ALA A 1 499 ? 22.903 2.168 -25.821 1.00 96.44 499 ALA A N 1
ATOM 3953 C CA . ALA A 1 499 ? 21.943 2.349 -26.906 1.00 96.44 499 ALA A CA 1
ATOM 3954 C C . ALA A 1 499 ? 22.428 3.380 -27.940 1.00 96.44 499 ALA A C 1
ATOM 3956 O O . ALA A 1 499 ? 22.344 3.119 -29.140 1.00 96.44 499 ALA A O 1
ATOM 3957 N N . ASP A 1 500 ? 22.983 4.507 -27.489 1.00 96.75 500 ASP A N 1
ATOM 3958 C CA . ASP A 1 500 ? 23.527 5.554 -28.357 1.00 96.75 500 ASP A CA 1
ATOM 3959 C C . ASP A 1 500 ? 24.722 5.060 -29.181 1.00 96.75 500 ASP A C 1
ATOM 3961 O O . ASP A 1 500 ? 24.790 5.327 -30.378 1.00 96.75 500 ASP A O 1
ATOM 3965 N N . GLU A 1 501 ? 25.640 4.287 -28.592 1.00 95.62 501 GLU A N 1
ATOM 3966 C CA . GLU A 1 501 ? 26.774 3.711 -29.333 1.00 95.62 501 GLU A CA 1
ATOM 3967 C C . GLU A 1 501 ? 26.325 2.687 -30.384 1.00 95.62 501 GLU A C 1
ATOM 3969 O O . GLU A 1 501 ? 26.847 2.663 -31.504 1.00 95.62 501 GLU A O 1
ATOM 3974 N N . ALA A 1 502 ? 25.322 1.864 -30.058 1.00 95.31 502 ALA A N 1
ATOM 3975 C CA . ALA A 1 502 ? 24.726 0.936 -31.017 1.00 95.31 502 ALA A CA 1
ATOM 3976 C C . ALA A 1 502 ? 24.047 1.687 -32.173 1.00 95.31 502 ALA A C 1
ATOM 3978 O O . ALA A 1 502 ? 24.206 1.318 -33.339 1.00 95.31 502 ALA A O 1
ATOM 3979 N N . LEU A 1 503 ? 23.333 2.772 -31.861 1.00 95.69 503 LEU A N 1
ATOM 3980 C CA . LEU A 1 503 ? 22.703 3.631 -32.857 1.00 95.69 503 LEU A CA 1
ATOM 3981 C C . LEU A 1 503 ? 23.743 4.344 -33.731 1.00 95.69 503 LEU A C 1
ATOM 3983 O O . LEU A 1 503 ? 23.583 4.390 -34.948 1.00 95.69 503 LEU A O 1
ATOM 3987 N N . ALA A 1 504 ? 24.825 4.855 -33.143 1.00 94.88 504 ALA A N 1
ATOM 3988 C CA . ALA A 1 504 ? 25.897 5.534 -33.863 1.00 94.88 504 ALA A CA 1
ATOM 3989 C C . ALA A 1 504 ? 26.610 4.602 -34.856 1.00 94.88 504 ALA A C 1
ATOM 3991 O O . ALA A 1 504 ? 26.952 5.026 -35.961 1.00 94.88 504 ALA A O 1
ATOM 3992 N N . LEU A 1 505 ? 26.810 3.330 -34.494 1.00 93.19 505 LEU A N 1
ATOM 3993 C CA . LEU A 1 505 ? 27.329 2.305 -35.405 1.00 93.19 505 LEU A CA 1
ATOM 3994 C C . LEU A 1 505 ? 26.392 2.077 -36.599 1.00 93.19 505 LEU A C 1
ATOM 3996 O O . LEU A 1 505 ? 26.844 2.122 -37.744 1.00 93.19 505 LEU A O 1
ATOM 4000 N N . ALA A 1 506 ? 25.094 1.910 -36.337 1.00 93.25 506 ALA A N 1
ATOM 4001 C CA . ALA A 1 506 ? 24.083 1.720 -37.376 1.00 93.25 506 ALA A CA 1
ATOM 4002 C C . ALA A 1 506 ? 23.947 2.942 -38.301 1.00 93.25 506 ALA A C 1
ATOM 4004 O O . ALA A 1 506 ? 23.884 2.798 -39.521 1.00 93.25 506 ALA A O 1
ATOM 4005 N N . MET A 1 507 ? 23.964 4.155 -37.740 1.00 91.62 507 MET A N 1
ATOM 4006 C CA . MET A 1 507 ? 23.949 5.405 -38.508 1.00 91.62 507 MET A CA 1
ATOM 4007 C C . MET A 1 507 ? 25.216 5.585 -39.351 1.00 91.62 507 MET A C 1
ATOM 4009 O O . MET A 1 507 ? 25.124 6.027 -40.492 1.00 91.62 507 MET A O 1
ATOM 4013 N N . GLY A 1 508 ? 26.388 5.217 -38.824 1.00 90.38 508 GLY A N 1
ATOM 4014 C CA . GLY A 1 508 ? 27.644 5.257 -39.574 1.00 90.38 508 GLY A CA 1
ATOM 4015 C C . GLY A 1 508 ? 27.627 4.310 -40.773 1.00 90.38 508 GLY A C 1
ATOM 4016 O O . GLY A 1 508 ? 27.942 4.716 -41.888 1.00 90.38 508 GLY A O 1
ATOM 4017 N N . ALA A 1 509 ? 27.169 3.071 -40.576 1.00 88.31 509 ALA A N 1
ATOM 4018 C CA . ALA A 1 509 ? 27.032 2.100 -41.659 1.00 88.31 509 ALA A CA 1
ATOM 4019 C C . ALA A 1 509 ? 25.951 2.490 -42.680 1.00 88.31 509 ALA A C 1
ATOM 4021 O O . ALA A 1 509 ? 26.033 2.101 -43.846 1.00 88.31 509 ALA A O 1
ATOM 4022 N N . ALA A 1 510 ? 24.953 3.282 -42.280 1.00 83.81 510 ALA A N 1
ATOM 4023 C CA . ALA A 1 510 ? 23.912 3.776 -43.174 1.00 83.81 510 ALA A CA 1
ATOM 4024 C C . ALA A 1 510 ? 24.412 4.762 -44.246 1.00 83.81 510 ALA A C 1
ATOM 4026 O O . ALA A 1 510 ? 23.710 4.965 -45.238 1.00 83.81 510 ALA A O 1
ATOM 4027 N N . ALA A 1 511 ? 25.602 5.348 -44.100 1.00 81.38 511 ALA A N 1
ATOM 4028 C CA . ALA A 1 511 ? 26.194 6.174 -45.152 1.00 81.38 511 ALA A CA 1
ATOM 4029 C C . ALA A 1 511 ? 26.706 5.335 -46.340 1.00 81.38 511 ALA A C 1
ATOM 4031 O O . ALA A 1 511 ? 26.548 5.741 -47.490 1.00 81.38 511 ALA A O 1
ATOM 4032 N N . ASP A 1 512 ? 27.243 4.142 -46.063 1.00 82.25 512 ASP A N 1
ATOM 4033 C CA . ASP A 1 512 ? 28.022 3.350 -47.029 1.00 82.25 512 ASP A CA 1
ATOM 4034 C C . ASP A 1 512 ? 27.294 2.093 -47.542 1.00 82.25 512 ASP A C 1
ATOM 4036 O O . ASP A 1 512 ? 27.824 1.352 -48.372 1.00 82.25 512 ASP A O 1
ATOM 4040 N N . SER A 1 513 ? 26.080 1.817 -47.056 1.00 83.38 513 SER A N 1
ATOM 4041 C CA . SER A 1 513 ? 25.355 0.569 -47.336 1.00 83.38 513 SER A CA 1
ATOM 4042 C C . SER A 1 513 ? 23.960 0.776 -47.925 1.00 83.38 513 SER A C 1
ATOM 4044 O O . SER A 1 513 ? 23.288 1.785 -47.689 1.00 83.38 513 SER A O 1
ATOM 4046 N N . THR A 1 514 ? 23.501 -0.224 -48.686 1.00 83.62 514 THR A N 1
ATOM 4047 C CA . THR A 1 514 ? 22.178 -0.230 -49.319 1.00 83.62 514 THR A CA 1
ATOM 4048 C C . THR A 1 514 ? 21.051 -0.215 -48.281 1.00 83.62 514 THR A C 1
ATOM 4050 O O . THR A 1 514 ? 21.179 -0.877 -47.249 1.00 83.62 514 THR A O 1
ATOM 4053 N N . PRO A 1 515 ? 19.927 0.483 -48.543 1.00 80.81 515 PRO A N 1
ATOM 4054 C CA . PRO A 1 515 ? 18.755 0.457 -47.667 1.00 80.81 515 PRO A CA 1
ATOM 4055 C C . PRO A 1 515 ? 18.328 -0.974 -47.319 1.00 80.81 515 PRO A C 1
ATOM 4057 O O . PRO A 1 515 ? 18.403 -1.853 -48.179 1.00 80.81 515 PRO A O 1
ATOM 4060 N N . LEU A 1 516 ? 17.869 -1.198 -46.081 1.00 79.06 516 LEU A N 1
ATOM 4061 C CA . LEU A 1 516 ? 17.464 -2.506 -45.541 1.00 79.06 516 LEU A CA 1
ATOM 4062 C C . LEU A 1 516 ? 18.599 -3.536 -45.412 1.00 79.06 516 LEU A C 1
ATOM 4064 O O . LEU A 1 516 ? 18.338 -4.709 -45.138 1.00 79.06 516 LEU A O 1
ATOM 4068 N N . SER A 1 517 ? 19.860 -3.128 -45.580 1.00 85.69 517 SER A N 1
ATOM 4069 C CA . SER A 1 517 ? 20.995 -3.983 -45.236 1.00 85.69 517 SER A CA 1
ATOM 4070 C C . SER A 1 517 ? 21.045 -4.224 -43.717 1.00 85.69 517 SER A C 1
ATOM 4072 O O . SER A 1 517 ? 20.863 -3.268 -42.959 1.00 85.69 517 SER A O 1
ATOM 4074 N N . PRO A 1 518 ? 21.345 -5.450 -43.236 1.00 85.44 518 PRO A N 1
ATOM 4075 C CA . PRO A 1 518 ? 21.408 -5.751 -41.803 1.00 85.44 518 PRO A CA 1
ATOM 4076 C C . PRO A 1 518 ? 22.322 -4.807 -41.012 1.00 85.44 518 PRO A C 1
ATOM 4078 O O . PRO A 1 518 ? 21.992 -4.439 -39.891 1.00 85.44 518 PRO A O 1
ATOM 4081 N N . VAL A 1 519 ? 23.417 -4.337 -41.621 1.00 89.19 519 VAL A N 1
ATOM 4082 C CA . VAL A 1 519 ? 24.373 -3.399 -41.002 1.00 89.19 519 VAL A CA 1
ATOM 4083 C C . VAL A 1 519 ? 23.777 -2.020 -40.695 1.00 89.19 519 VAL A C 1
ATOM 4085 O O . VAL A 1 519 ? 24.357 -1.268 -39.930 1.00 89.19 519 VAL A O 1
ATOM 4088 N N . ARG A 1 520 ? 22.626 -1.659 -41.271 1.00 90.06 520 ARG A N 1
ATOM 4089 C CA . ARG A 1 520 ? 21.931 -0.388 -40.991 1.00 90.06 520 ARG A CA 1
ATOM 4090 C C . ARG A 1 520 ? 20.986 -0.486 -39.806 1.00 90.06 520 ARG A C 1
ATOM 4092 O O . ARG A 1 520 ? 20.480 0.533 -39.352 1.00 90.06 520 ARG A O 1
ATOM 4099 N N . HIS A 1 521 ? 20.713 -1.699 -39.335 1.00 92.69 521 HIS A N 1
ATOM 4100 C CA . HIS A 1 521 ? 19.761 -1.940 -38.269 1.00 92.69 521 HIS A CA 1
ATOM 4101 C C . HIS A 1 521 ? 20.459 -1.986 -36.910 1.00 92.69 521 HIS A C 1
ATOM 4103 O O . HIS A 1 521 ? 21.438 -2.708 -36.721 1.00 92.69 521 HIS A O 1
ATOM 4109 N N . VAL A 1 522 ? 19.906 -1.289 -35.918 1.00 93.00 522 VAL A N 1
ATOM 4110 C CA . VAL A 1 522 ? 20.490 -1.220 -34.570 1.00 93.00 522 VAL A CA 1
ATOM 4111 C C . VAL A 1 522 ? 20.616 -2.603 -33.912 1.00 93.00 522 VAL A C 1
ATOM 4113 O O . VAL A 1 522 ? 21.601 -2.890 -33.234 1.00 93.00 522 VAL A O 1
ATOM 4116 N N . GLY A 1 523 ? 19.668 -3.513 -34.176 1.00 90.31 523 GLY A N 1
ATOM 4117 C CA . GLY A 1 523 ? 19.676 -4.877 -33.636 1.00 90.31 523 GLY A CA 1
ATOM 4118 C C . GLY A 1 523 ? 20.886 -5.706 -34.061 1.00 90.31 523 GLY A C 1
ATOM 4119 O O . GLY A 1 523 ? 21.326 -6.580 -33.311 1.00 90.31 523 GLY A O 1
ATOM 4120 N N . TYR A 1 524 ? 21.475 -5.392 -35.216 1.00 90.88 524 TYR A N 1
ATOM 4121 C CA . TYR A 1 524 ? 22.635 -6.103 -35.741 1.00 90.88 524 TYR A CA 1
ATOM 4122 C C . TYR A 1 524 ? 23.883 -5.923 -34.860 1.00 90.88 524 TYR A C 1
ATOM 4124 O O . TYR A 1 524 ? 24.659 -6.861 -34.671 1.00 90.88 524 TYR A O 1
ATOM 4132 N N . TYR A 1 525 ? 24.019 -4.752 -34.233 1.00 91.56 525 TYR A N 1
ATOM 4133 C CA . TYR A 1 525 ? 25.099 -4.434 -33.293 1.00 91.56 525 TYR A CA 1
ATOM 4134 C C . TYR A 1 525 ? 24.784 -4.824 -31.846 1.00 91.56 525 TYR A C 1
ATOM 4136 O O . TYR A 1 525 ? 25.687 -4.914 -31.022 1.00 91.56 525 TYR A O 1
ATOM 4144 N N . ILE A 1 526 ? 23.515 -5.055 -31.502 1.00 90.19 526 ILE A N 1
ATOM 4145 C CA . ILE A 1 526 ? 23.119 -5.389 -30.125 1.00 90.19 526 ILE A CA 1
ATOM 4146 C C . ILE A 1 526 ? 23.137 -6.905 -29.903 1.00 90.19 526 ILE A C 1
ATOM 4148 O O . ILE A 1 526 ? 23.665 -7.381 -28.894 1.00 90.19 526 ILE A O 1
ATOM 4152 N N . ILE A 1 527 ? 22.551 -7.675 -30.826 1.00 88.69 527 ILE A N 1
ATOM 4153 C CA . ILE A 1 527 ? 22.302 -9.114 -30.638 1.00 88.69 527 ILE A CA 1
ATOM 4154 C C . ILE A 1 527 ? 22.901 -10.018 -31.723 1.00 88.69 527 ILE A C 1
ATOM 4156 O O . ILE A 1 527 ? 22.823 -11.242 -31.574 1.00 88.69 527 ILE A O 1
ATOM 4160 N N . ASP A 1 528 ? 23.469 -9.451 -32.789 1.00 86.81 528 ASP A N 1
ATOM 4161 C CA . ASP A 1 528 ? 23.906 -10.192 -33.978 1.00 86.81 528 ASP A CA 1
ATOM 4162 C C . ASP A 1 528 ? 25.418 -10.047 -34.258 1.00 86.81 528 ASP A C 1
ATOM 4164 O O . ASP A 1 528 ? 26.204 -9.738 -33.357 1.00 86.81 528 ASP A O 1
ATOM 4168 N N . ALA A 1 529 ? 25.837 -10.360 -35.489 1.00 82.81 529 ALA A N 1
ATOM 4169 C CA . ALA A 1 529 ? 27.218 -10.502 -35.950 1.00 82.81 529 ALA A CA 1
ATOM 4170 C C . ALA A 1 529 ? 28.161 -9.344 -35.587 1.00 82.81 529 ALA A C 1
ATOM 4172 O O . ALA A 1 529 ? 29.315 -9.621 -35.274 1.00 82.81 529 ALA A O 1
ATOM 4173 N N . GLU A 1 530 ? 27.693 -8.091 -35.549 1.00 85.75 530 GLU A N 1
ATOM 4174 C CA . GLU A 1 530 ? 28.533 -6.924 -35.220 1.00 85.75 530 GLU A CA 1
ATOM 4175 C C . GLU A 1 530 ? 28.433 -6.466 -33.756 1.00 85.75 530 GLU A C 1
ATOM 4177 O O . GLU A 1 530 ? 28.922 -5.396 -33.383 1.00 85.75 530 GLU A O 1
ATOM 4182 N N . ARG A 1 531 ? 27.887 -7.305 -32.869 1.00 88.00 531 ARG A N 1
ATOM 4183 C CA . ARG A 1 531 ? 28.024 -7.113 -31.417 1.00 88.00 531 ARG A CA 1
ATOM 4184 C C . ARG A 1 531 ? 29.472 -6.949 -30.916 1.00 88.00 531 ARG A C 1
ATOM 4186 O O . ARG A 1 531 ? 29.672 -6.103 -30.040 1.00 88.00 531 ARG A O 1
ATOM 4193 N N . PRO A 1 532 ? 30.495 -7.662 -31.436 1.00 86.75 532 PRO A N 1
ATOM 4194 C CA . PRO A 1 532 ? 31.884 -7.423 -31.039 1.00 86.75 532 PRO A CA 1
ATOM 4195 C C . PRO A 1 532 ? 32.337 -5.971 -31.286 1.00 86.75 532 PRO A C 1
ATOM 4197 O O . PRO A 1 532 ? 33.087 -5.406 -30.486 1.00 86.75 532 PRO A O 1
ATOM 4200 N N . SER A 1 533 ? 31.851 -5.336 -32.356 1.00 87.50 533 SER A N 1
ATOM 4201 C CA . SER A 1 533 ? 32.169 -3.945 -32.703 1.00 87.50 533 SER A CA 1
ATOM 4202 C C . SER A 1 533 ? 31.583 -2.955 -31.691 1.00 87.50 533 SER A C 1
ATOM 4204 O O . SER A 1 533 ? 32.266 -2.016 -31.285 1.00 87.50 533 SER A O 1
ATOM 4206 N N . LEU A 1 534 ? 30.372 -3.212 -31.188 1.00 90.75 534 LEU A N 1
ATOM 4207 C CA . LEU A 1 534 ? 29.789 -2.442 -30.083 1.00 90.75 534 LEU A CA 1
ATOM 4208 C C . LEU A 1 534 ? 30.582 -2.630 -28.781 1.00 90.75 534 LEU A C 1
ATOM 4210 O O . LEU A 1 534 ? 30.933 -1.661 -28.110 1.00 90.75 534 LEU A O 1
ATOM 4214 N N . LEU A 1 535 ? 30.907 -3.876 -28.432 1.00 89.12 535 LEU A N 1
ATOM 4215 C CA . LEU A 1 535 ? 31.623 -4.188 -27.192 1.00 89.12 535 LEU A CA 1
ATOM 4216 C C . LEU A 1 535 ? 33.036 -3.595 -27.163 1.00 89.12 535 LEU A C 1
ATOM 4218 O O . LEU A 1 535 ? 33.458 -3.089 -26.121 1.00 89.12 535 LEU A O 1
ATOM 4222 N N . SER A 1 536 ? 33.736 -3.598 -28.303 1.00 87.44 536 SER A N 1
ATOM 4223 C CA . SER A 1 536 ? 35.068 -2.998 -28.424 1.00 87.44 536 SER A CA 1
ATOM 4224 C C . SER A 1 536 ? 35.040 -1.477 -28.241 1.00 87.44 536 SER A C 1
ATOM 4226 O O . SER A 1 536 ? 35.877 -0.954 -27.506 1.00 87.44 536 SER A O 1
ATOM 4228 N N . ARG A 1 537 ? 34.039 -0.775 -28.796 1.00 89.62 537 ARG A N 1
ATOM 4229 C CA . ARG A 1 537 ? 33.821 0.663 -28.540 1.00 89.62 537 ARG A CA 1
ATOM 4230 C C . ARG A 1 537 ? 33.543 0.972 -27.074 1.00 89.62 537 ARG A C 1
ATOM 4232 O O . ARG A 1 537 ? 34.027 1.972 -26.553 1.00 89.62 537 ARG A O 1
ATOM 4239 N N . LEU A 1 538 ? 32.799 0.099 -26.401 1.00 89.75 538 LEU A N 1
ATOM 4240 C CA . LEU A 1 538 ? 32.472 0.241 -24.981 1.00 89.75 538 LEU A CA 1
ATOM 4241 C C . LEU A 1 538 ? 33.609 -0.212 -24.047 1.00 89.75 538 LEU A C 1
ATOM 4243 O O . LEU A 1 538 ? 33.470 -0.103 -22.831 1.00 89.75 538 LEU A O 1
ATOM 4247 N N . GLY A 1 539 ? 34.722 -0.730 -24.583 1.00 83.25 539 GLY A N 1
ATOM 4248 C CA . GLY A 1 539 ? 35.854 -1.218 -23.790 1.00 83.25 539 GLY A CA 1
ATOM 4249 C C . GLY A 1 539 ? 35.550 -2.490 -22.991 1.00 83.25 539 GLY A C 1
ATOM 4250 O O . GLY A 1 539 ? 36.170 -2.733 -21.957 1.00 83.25 539 GLY A O 1
ATOM 4251 N N . THR A 1 540 ? 34.593 -3.306 -23.445 1.00 79.75 540 THR A N 1
ATOM 4252 C CA . THR A 1 540 ? 34.132 -4.509 -22.733 1.00 79.75 540 THR A CA 1
ATOM 4253 C C . THR A 1 540 ? 34.410 -5.797 -23.502 1.00 79.75 540 THR A C 1
ATOM 4255 O O . THR A 1 540 ? 34.376 -5.841 -24.728 1.00 79.75 540 THR A O 1
ATOM 4258 N N . GLY A 1 541 ? 34.683 -6.884 -22.773 1.00 70.69 541 GLY A N 1
ATOM 4259 C CA . GLY A 1 541 ? 34.894 -8.211 -23.359 1.00 70.69 541 GLY A CA 1
ATOM 4260 C C . GLY A 1 541 ? 33.593 -8.986 -23.607 1.00 70.69 541 GLY A C 1
ATOM 4261 O O . GLY A 1 541 ? 32.614 -8.869 -22.862 1.00 70.69 541 GLY A O 1
ATOM 4262 N N . GLU A 1 542 ? 33.585 -9.851 -24.620 1.00 67.44 542 GLU A N 1
ATOM 4263 C CA . GLU A 1 542 ? 32.464 -10.755 -24.910 1.00 67.44 542 GLU A CA 1
ATOM 4264 C C . GLU A 1 542 ? 32.189 -11.779 -23.802 1.00 67.44 542 GLU A C 1
ATOM 4266 O O . GLU A 1 542 ? 33.084 -12.191 -23.063 1.00 67.44 542 GLU A O 1
ATOM 4271 N N . ILE A 1 543 ? 30.937 -12.242 -23.715 1.00 67.94 543 ILE A N 1
ATOM 4272 C CA . ILE A 1 543 ? 30.593 -13.411 -22.896 1.00 67.94 543 ILE A CA 1
ATOM 4273 C C . ILE A 1 543 ? 30.962 -14.672 -23.684 1.00 67.94 543 ILE A C 1
ATOM 4275 O O . ILE A 1 543 ? 30.423 -14.867 -24.778 1.00 67.94 543 ILE A O 1
ATOM 4279 N N . PRO A 1 544 ? 31.782 -15.587 -23.136 1.00 67.62 544 PRO A N 1
ATOM 4280 C CA . PRO A 1 544 ? 32.218 -16.785 -23.856 1.00 67.62 544 PRO A CA 1
ATOM 4281 C C . PRO A 1 544 ? 31.047 -17.676 -24.304 1.00 67.62 544 PRO A C 1
ATOM 4283 O O . PRO A 1 544 ? 31.089 -18.257 -25.385 1.00 67.62 544 PRO A O 1
ATOM 4286 N N . ARG A 1 545 ? 29.952 -17.724 -23.531 1.00 67.69 545 ARG A N 1
ATOM 4287 C CA . ARG A 1 545 ? 28.717 -18.438 -23.906 1.00 67.69 545 ARG A CA 1
ATOM 4288 C C . ARG A 1 545 ? 28.023 -17.834 -25.129 1.00 67.69 545 ARG A C 1
ATOM 4290 O O . ARG A 1 545 ? 27.515 -18.577 -25.963 1.00 67.69 545 ARG A O 1
ATOM 4297 N N . LEU A 1 546 ? 27.977 -16.506 -25.234 1.00 65.50 546 LEU A N 1
ATOM 4298 C CA . LEU A 1 546 ? 27.336 -15.828 -26.365 1.00 65.50 546 LEU A CA 1
ATOM 4299 C C . LEU A 1 546 ? 28.209 -15.928 -27.612 1.00 65.50 546 LEU A C 1
ATOM 4301 O O . LEU A 1 546 ? 27.680 -16.225 -28.675 1.00 65.50 546 LEU A O 1
ATOM 4305 N N . ARG A 1 547 ? 29.533 -15.861 -27.452 1.00 69.00 547 ARG A N 1
ATOM 4306 C CA . ARG A 1 547 ? 30.496 -16.172 -28.512 1.00 69.00 547 ARG A CA 1
ATOM 4307 C C . ARG A 1 547 ? 30.325 -17.597 -29.050 1.00 69.00 547 ARG A C 1
ATOM 4309 O O . ARG A 1 547 ? 30.299 -17.800 -30.259 1.00 69.00 547 ARG A O 1
ATOM 4316 N N . ALA A 1 548 ? 30.126 -18.581 -28.168 1.00 68.44 548 ALA A N 1
ATOM 4317 C CA . ALA A 1 548 ? 29.850 -19.964 -28.563 1.00 68.44 548 ALA A CA 1
ATOM 4318 C C . ALA A 1 548 ? 28.495 -20.116 -29.284 1.00 68.44 548 ALA A C 1
ATOM 4320 O O . ALA A 1 548 ? 28.419 -20.770 -30.319 1.00 68.44 548 ALA A O 1
ATOM 4321 N N . LEU A 1 549 ? 27.428 -19.483 -28.785 1.00 68.31 549 LEU A N 1
ATOM 4322 C CA . LEU A 1 549 ? 26.111 -19.490 -29.441 1.00 68.31 549 LEU A CA 1
ATOM 4323 C C . LEU A 1 549 ? 26.135 -18.801 -30.811 1.00 68.31 549 LEU A C 1
ATOM 4325 O O . LEU A 1 549 ? 25.475 -19.249 -31.745 1.00 68.31 549 LEU A O 1
ATOM 4329 N N . GLN A 1 550 ? 26.898 -17.722 -30.935 1.00 68.19 550 GLN A N 1
ATOM 4330 C CA . GLN A 1 550 ? 27.077 -16.985 -32.177 1.00 68.19 550 GLN A CA 1
ATOM 4331 C C . GLN A 1 550 ? 27.915 -17.780 -33.180 1.00 68.19 550 GLN A C 1
ATOM 4333 O O . GLN A 1 550 ? 27.571 -17.824 -34.359 1.00 68.19 550 GLN A O 1
ATOM 4338 N N . TRP A 1 551 ? 28.930 -18.512 -32.714 1.00 75.06 551 TRP A N 1
ATOM 4339 C CA . TRP A 1 551 ? 29.653 -19.490 -33.526 1.00 75.06 551 TRP A CA 1
ATOM 4340 C C . TRP A 1 551 ? 28.720 -20.601 -34.029 1.00 75.06 551 TRP A C 1
ATOM 4342 O O . TRP A 1 551 ? 28.688 -20.878 -35.222 1.00 75.06 551 TRP A O 1
ATOM 4352 N N . VAL A 1 552 ? 27.866 -21.156 -33.161 1.00 75.88 552 VAL A N 1
ATOM 4353 C CA . VAL A 1 552 ? 26.861 -22.164 -33.550 1.00 75.88 552 VAL A CA 1
ATOM 4354 C C . VAL A 1 552 ? 25.858 -21.616 -34.571 1.00 75.88 552 VAL A C 1
ATOM 4356 O O . VAL A 1 552 ? 25.527 -22.306 -35.529 1.00 75.88 552 VAL A O 1
ATOM 4359 N N . ARG A 1 553 ? 25.384 -20.374 -34.408 1.00 69.75 553 ARG A N 1
ATOM 4360 C CA . ARG A 1 553 ? 24.452 -19.730 -35.352 1.00 69.75 553 ARG A CA 1
ATOM 4361 C C . ARG A 1 553 ? 25.089 -19.436 -36.704 1.00 69.75 553 ARG A C 1
ATOM 4363 O O . ARG A 1 553 ? 24.470 -19.687 -37.733 1.00 69.75 553 ARG A O 1
ATOM 4370 N N . THR A 1 554 ? 26.320 -18.941 -36.712 1.00 72.00 554 THR A N 1
ATOM 4371 C CA . THR A 1 554 ? 27.066 -18.683 -37.954 1.00 72.00 554 THR A CA 1
ATOM 4372 C C . THR A 1 554 ? 27.449 -19.984 -38.667 1.00 72.00 554 THR A C 1
ATOM 4374 O O . THR A 1 554 ? 27.476 -20.018 -39.891 1.00 72.00 554 THR A O 1
ATOM 4377 N N . HIS A 1 555 ? 27.634 -21.081 -37.925 1.00 78.50 555 HIS A N 1
ATOM 4378 C CA . HIS A 1 555 ? 28.007 -22.401 -38.443 1.00 78.50 555 HIS A CA 1
ATOM 4379 C C . HIS A 1 555 ? 26.848 -23.419 -38.406 1.00 78.50 555 HIS A C 1
ATOM 4381 O O . HIS A 1 555 ? 27.088 -24.625 -38.354 1.00 78.50 555 HIS A O 1
ATOM 4387 N N . HIS A 1 556 ? 25.585 -22.973 -38.451 1.00 78.62 556 HIS A N 1
ATOM 4388 C CA . HIS A 1 556 ? 24.426 -23.867 -38.306 1.00 78.62 556 HIS A CA 1
ATOM 4389 C C . HIS A 1 556 ? 24.364 -24.944 -39.401 1.00 78.62 556 HIS A C 1
ATOM 4391 O O . HIS A 1 556 ? 24.099 -26.104 -39.097 1.00 78.62 556 HIS A O 1
ATOM 4397 N N . THR A 1 557 ? 24.668 -24.597 -40.654 1.00 80.00 557 THR A N 1
ATOM 4398 C CA . THR A 1 557 ? 24.678 -25.537 -41.787 1.00 80.00 557 THR A CA 1
ATOM 4399 C C . THR A 1 557 ? 25.730 -26.641 -41.635 1.00 80.00 557 THR A C 1
ATOM 4401 O O . THR A 1 557 ? 25.353 -27.811 -41.694 1.00 80.00 557 THR A O 1
ATOM 4404 N N . PRO A 1 558 ? 27.027 -26.346 -41.396 1.00 84.06 558 PRO A N 1
ATOM 4405 C CA . PRO A 1 558 ? 28.021 -27.398 -41.192 1.00 84.06 558 PRO A CA 1
ATOM 4406 C C . PRO A 1 558 ? 27.800 -28.190 -39.896 1.00 84.06 558 PRO A C 1
ATOM 4408 O O . PRO A 1 558 ? 28.061 -29.389 -39.887 1.00 84.06 558 PRO A O 1
ATOM 4411 N N . LEU A 1 559 ? 27.271 -27.583 -38.827 1.00 86.25 559 LEU A N 1
ATOM 4412 C CA . LEU A 1 559 ? 26.901 -28.312 -37.604 1.00 86.25 559 LEU A CA 1
ATOM 4413 C C . LEU A 1 559 ? 25.733 -29.275 -37.837 1.00 86.25 559 LEU A C 1
ATOM 4415 O O . LEU A 1 559 ? 25.772 -30.407 -37.363 1.00 86.25 559 LEU A O 1
ATOM 4419 N N . TYR A 1 560 ? 24.715 -28.849 -38.586 1.00 85.19 560 TYR A N 1
ATOM 4420 C CA . TYR A 1 560 ? 23.572 -29.687 -38.933 1.00 85.19 560 TYR A CA 1
ATOM 4421 C C . TYR A 1 560 ? 23.984 -30.841 -39.851 1.00 85.19 560 TYR A C 1
ATOM 4423 O O . TYR A 1 560 ? 23.692 -31.996 -39.550 1.00 85.19 560 TYR A O 1
ATOM 4431 N N . LEU A 1 561 ? 24.722 -30.552 -40.929 1.00 90.00 561 LEU A N 1
ATOM 4432 C CA . LEU A 1 561 ? 25.214 -31.572 -41.859 1.00 90.00 561 LEU A CA 1
ATOM 4433 C C . LEU A 1 561 ? 26.223 -32.518 -41.194 1.00 90.00 561 LEU A C 1
ATOM 4435 O O . LEU A 1 561 ? 26.160 -33.723 -41.414 1.00 90.00 561 LEU A O 1
ATOM 4439 N N . GLY A 1 562 ? 27.113 -32.001 -40.344 1.00 88.81 562 GLY A N 1
ATOM 4440 C CA . GLY A 1 562 ? 28.066 -32.801 -39.573 1.00 88.81 562 GLY A CA 1
ATOM 4441 C C . GLY A 1 562 ? 27.385 -33.679 -38.522 1.00 88.81 562 GLY A C 1
ATOM 4442 O O . GLY A 1 562 ? 27.736 -34.847 -38.381 1.00 88.81 562 GLY A O 1
ATOM 4443 N N . GLY A 1 563 ? 26.363 -33.162 -37.834 1.00 89.12 563 GLY A N 1
ATOM 4444 C CA . GLY A 1 563 ? 25.532 -33.944 -36.919 1.00 89.12 563 GLY A CA 1
ATOM 4445 C C . GLY A 1 563 ? 24.740 -35.036 -37.640 1.00 89.12 563 GLY A C 1
ATOM 4446 O O . GLY A 1 563 ? 24.690 -36.167 -37.165 1.00 89.12 563 GLY A O 1
ATOM 4447 N N . LEU A 1 564 ? 24.188 -34.734 -38.820 1.00 88.62 564 LEU A N 1
ATOM 4448 C CA . LEU A 1 564 ? 23.506 -35.712 -39.669 1.00 88.62 564 LEU A CA 1
ATOM 4449 C C . LEU A 1 564 ? 24.474 -36.798 -40.170 1.00 88.62 564 LEU A C 1
ATOM 4451 O O . LEU A 1 564 ? 24.133 -37.980 -40.167 1.00 88.62 564 LEU A O 1
ATOM 4455 N N . ALA A 1 565 ? 25.693 -36.417 -40.562 1.00 88.44 565 ALA A N 1
ATOM 4456 C CA . ALA A 1 565 ? 26.749 -37.344 -40.968 1.00 88.44 565 ALA A CA 1
ATOM 4457 C C . ALA A 1 565 ? 27.186 -38.254 -39.808 1.00 88.44 565 ALA A C 1
ATOM 4459 O O . ALA A 1 565 ? 27.320 -39.459 -39.986 1.00 88.44 565 ALA A O 1
ATOM 4460 N N . LEU A 1 566 ? 27.345 -37.706 -38.599 1.00 91.50 566 LEU A N 1
ATOM 4461 C CA . LEU A 1 566 ? 27.657 -38.491 -37.401 1.00 91.50 566 LEU A CA 1
ATOM 4462 C C . LEU A 1 566 ? 26.518 -39.443 -37.025 1.00 91.50 566 LEU A C 1
ATOM 4464 O O . LEU A 1 566 ? 26.773 -40.611 -36.745 1.00 91.50 566 LEU A O 1
ATOM 4468 N N . ALA A 1 567 ? 25.269 -38.973 -37.069 1.00 88.19 567 ALA A N 1
ATOM 4469 C CA . ALA A 1 567 ? 24.098 -39.799 -36.792 1.00 88.19 567 ALA A CA 1
ATOM 4470 C C . ALA A 1 567 ? 23.955 -40.939 -37.815 1.00 88.19 567 ALA A C 1
ATOM 4472 O O . ALA A 1 567 ? 23.727 -42.086 -37.441 1.00 88.19 567 ALA A O 1
ATOM 4473 N N . SER A 1 568 ? 24.153 -40.652 -39.103 1.00 88.38 568 SER A N 1
ATOM 4474 C CA . SER A 1 568 ? 24.126 -41.681 -40.150 1.00 88.38 568 SER A CA 1
ATOM 4475 C C . SER A 1 568 ? 25.280 -42.679 -40.017 1.00 88.38 568 SER A C 1
ATOM 4477 O O . SER A 1 568 ? 25.037 -43.879 -40.109 1.00 88.38 568 SER A O 1
ATOM 4479 N N . LEU A 1 569 ? 26.498 -42.229 -39.698 1.00 90.81 569 LEU A N 1
ATOM 4480 C CA . LEU A 1 569 ? 27.628 -43.116 -39.393 1.00 90.81 569 LEU A CA 1
ATOM 4481 C C . LEU A 1 569 ? 27.358 -44.013 -38.174 1.00 90.81 569 LEU A C 1
ATOM 4483 O O . LEU A 1 569 ? 27.690 -45.190 -38.222 1.00 90.81 569 LEU A O 1
ATOM 4487 N N . SER A 1 570 ? 26.706 -43.506 -37.121 1.00 85.75 570 SER A N 1
ATOM 4488 C CA . SER A 1 570 ? 26.333 -44.307 -35.939 1.00 85.75 570 SER A CA 1
ATOM 4489 C C . SER A 1 570 ? 25.198 -45.312 -36.158 1.00 85.75 570 SER A C 1
ATOM 4491 O O . SER A 1 570 ? 24.983 -46.163 -35.308 1.00 85.75 570 SER A O 1
ATOM 4493 N N . ILE A 1 571 ? 24.447 -45.199 -37.257 1.00 87.62 571 ILE A N 1
ATOM 4494 C CA . ILE A 1 571 ? 23.418 -46.180 -37.643 1.00 87.62 571 ILE A CA 1
ATOM 4495 C C . ILE A 1 571 ? 24.025 -47.287 -38.519 1.00 87.62 571 ILE A C 1
ATOM 4497 O O . ILE A 1 571 ? 23.494 -48.393 -38.577 1.00 87.62 571 ILE A O 1
ATOM 4501 N N . VAL A 1 572 ? 25.110 -46.976 -39.234 1.00 82.00 572 VAL A N 1
ATOM 4502 C CA . VAL A 1 572 ? 25.799 -47.900 -40.148 1.00 82.00 572 VAL A CA 1
ATOM 4503 C C . VAL A 1 572 ? 26.904 -48.701 -39.441 1.00 82.00 572 VAL A C 1
ATOM 4505 O O . VAL A 1 572 ? 27.199 -49.813 -39.878 1.00 82.00 572 VAL A O 1
ATOM 4508 N N . ALA A 1 573 ? 27.508 -48.148 -38.384 1.00 63.66 573 ALA A N 1
ATOM 4509 C CA . ALA A 1 573 ? 28.419 -48.843 -37.469 1.00 63.66 573 ALA A CA 1
ATOM 4510 C C . ALA A 1 573 ? 27.641 -49.623 -36.403 1.00 63.66 573 ALA A C 1
ATOM 4512 O O . ALA A 1 573 ? 28.098 -50.737 -36.059 1.00 63.66 573 ALA A O 1
#

Secondary structure (DSSP, 8-state):
-----EEEEEESSHHHHHHHHHHHHHTT--SEEEEEE-TTS-EEEEE-GGGGHHHHHHHHHHHHHHHHHHHHTTS-SSTHHHHHHHHHHHHHHHHHHHHHHHHHHHHHHHTTSGGGPPBT-EEEEEE--HHHHHHHHHHHHTT-SSPPPEEEE-S------------PPPPPHHHHHHHHHHHHHH-EEE----S--HHHHHHHHHHHHHHHHHHHHHHHHHTTPPPPHHHHHHHHHHHHHHHHHHHHHHH--HHHHHHSPEEESTTS-TTGGG-BHHHHHHHHHHHHTTT---HHHHHHHHHHHHTTSPPPHHHHHHHHHHHHHHHHHHHHHHHHHHHHHHHHHHHHHHHHHHHHHHHTS-HHHHHHHHHHHHHH-SS--HHHHHHHHHHTTT-HHHHHHHHHHHHHHHSS-HHHHHHHHHHHHHHHHHHHHHHHHHHHHHHHS-HHHHHHHH-HHHHHHTT-TTS-GGGS-HHHHHHHHHHHHHHHHHHTS-HHHHHHHHHHHHHHHHHHS-TT-GGGSHHHHHHSTTHHHHHHHTT-PPPHHHHHHHHHHHTHHHHHHHHHHHHHHHHH-

pLDDT: mean 79.21, std 14.53, range [31.97, 96.81]

Foldseek 3Di:
DPQFWKKKWWDLDPVLLVVLLVLLVVVVQQLKWKWAAAPVRDIDIHHPNCPCLVVQLVVQLVVQVVVCVVVVVVDPDDCPPVSVVSSVVSSVVSNVVVVVVVVVVSCVSCVVPDPLHDHSIIMMIGGDHLVSLLVSLVSQPVRDVVGTDMFTPGPDPPCPDPPPPPLPEADDLVRLLVVLLVLLVQFDWDQAPLDDDVLLVVLVVLLVLLVVLLSNLVSCVSSVNDAQLLSVLSNVQSVLLNVLSVVLVVPVDSVLLNRATFGDDPPQPPVRSSPGPLLVLLLSLCSNNLLQDDLVSVLSSLQSNCVRHNDALSSLVCNLSSNSSNLSSVLSSLSVVSSVLVSLLSVLLVLLVSLVVCLVDDPVSNVVSLVVVCVVCVQRQLSNLVSNLVSNVPPPSNNVSSLVSCCVNPVDHNVVSVVVVVVVSVSSNVSSVSSSVSSVNSVVDPSLVVSCSNHLLNVLLCVQVLSVLVVDDSVVVVVLLVLLVVLCVQLVHGSNVLSNLLQVQLVVVVVPDDRPDLSNHSCCCRQHDVVVVSQVVSVHDDDVVSVVVNVCVVCVPVVVVVVVVVVVVVVVD

Radius of gyration: 36.38 Å; chains: 1; bounding box: 72×83×107 Å

Sequence (573 aa):
MKQLPILLSYFTTKNEAVRALKALDTKRLTRTAVASRTEAGALRLRSLSWRRTPFWIAAAALIVAAGSLPAAALLSEIAFGPAVIAVLVGALVGWLLAWAVNRAHVARQFTESPHWITTDEIVLLLQADRTQLSRAISVLRGIADPHPPVYLVPSAVDGEQELHWALGGPMTSAQLQAHAQHLAGEHEPRPSPGKREPLLETLEGNRRAIISVQEDLRAAHRAEVPLYPGGEWLLDNAYLVEGHIQEVQRHLSKRFYHELPVIGGEQAGAESEYEPRIYRLAKELVRHSEAHLEETDIHAFLAAYQNSSELSSAELWAMPLMLRIVLSESICRRALEVRRRMHEAELAEFWAYRLLVVARGDADELFLAMAQLSRSFPKPTSNFGLYLLGHLHDEELVLVPVQSWLQRSLGQQLGAVSEQEQSRQASLQLYLSNAITSLRTLSRLDWRDVFERQSAVEQILRRDPDGVYGRMDFQTRDRYRSAIEEIAKRAGLAETRVADEALALAMGAAADSTPLSPVRHVGYYIIDAERPSLLSRLGTGEIPRLRALQWVRTHHTPLYLGGLALASLSIVA